Protein AF-0000000066298326 (afdb_homodimer)

pLDDT: mean 98.07, std 1.13, range [91.94, 98.94]

Solvent-accessible surface area (backbone atoms only — not comparable to full-atom values): 22008 Å² total; per-residue (Å²): 79,40,38,30,36,32,31,40,64,19,34,38,38,39,37,86,93,38,36,36,32,29,20,46,31,36,80,88,36,80,57,34,73,69,48,65,90,70,58,80,35,50,30,36,40,42,39,40,31,32,58,80,26,40,45,44,44,67,64,36,23,56,76,50,70,13,44,33,38,22,37,48,48,36,18,52,59,44,37,76,72,70,36,54,56,45,60,44,46,73,71,41,70,47,81,54,95,68,31,32,44,28,30,32,81,37,44,42,58,10,48,29,75,45,95,86,76,44,54,44,73,20,54,66,25,16,12,38,39,41,35,45,95,91,42,28,37,36,38,38,43,57,22,29,73,60,72,65,45,35,54,52,21,74,75,38,80,30,48,35,30,37,39,30,34,14,14,26,48,14,8,25,44,69,47,33,44,52,47,47,63,40,27,57,38,58,26,37,29,70,27,42,37,60,63,48,79,77,19,58,63,59,59,66,60,40,33,68,69,39,63,90,82,28,42,48,73,69,50,49,68,38,70,49,79,100,78,42,38,31,36,32,31,39,63,19,35,39,39,38,36,87,92,37,36,34,34,29,18,46,32,35,79,90,36,81,56,34,72,68,50,65,90,69,60,79,36,50,30,36,42,42,40,39,31,33,60,79,27,39,45,44,45,66,65,37,26,58,76,47,69,13,44,32,38,23,36,45,45,37,17,51,59,45,35,78,72,69,37,53,55,45,60,26,27,27,36,4,45,45,79,52,96,68,29,33,46,29,30,31,81,35,57,58,73,12,48,29,77,46,93,86,77,44,74,44,57,20,43,51,22,14,12,38,40,39,37,45,95,93,42,27,37,35,40,39,42,58,23,52,76,60,76,59,45,36,55,53,22,74,75,37,82,30,48,37,30,38,38,31,33,18,18,88,88,34,15,27,45,70,46,34,44,53,49,46,61,40,28,57,38,57,26,38,30,68,26,42,38,59,62,47,81,77,18,58,62,59,58,66,60,41,33,69,69,38,62,92,81,27,40,46,70,71,50,50,68,38,68,49,79,99

Nearest PDB structures (foldseek):
  7e3v-assembly1_A  TM=9.763E-01  e=8.395E-34  Staphylococcus aureus
  3x2z-assembly1_C  TM=9.598E-01  e=6.740E-29  Thermotoga maritima MSB8
  3x2y-assembly1_C  TM=9.427E-01  e=9.510E-28  Thermotoga maritima MSB8
  6hrg-assembly1_A  TM=8.791E-01  e=3.802E-24  Ignicoccus hospitalis
  1vjn-assembly1_A  TM=8.110E-01  e=8.864E-13  Thermotoga maritima

InterPro domains:
  IPR001279 Metallo-beta-lactamase [SM00849] (7-192)
  IPR022877 Protein of unknown funcion UPF0173 [MF_00457] (1-226)
  IPR022877 Protein of unknown funcion UPF0173 [NF001911] (1-225)
  IPR036866 Ribonuclease Z/Hydroxyacylglutathione hydrolase-like [G3DSA:3.60.15.10] (1-225)
  IPR036866 Ribonuclease Z/Hydroxyacylglutathione hydrolase-like [SSF56281] (1-209)
  IPR050114 UPF0173/UPF0282/UlaG metal-dependent hydrolases [PTHR43546] (1-212)

Secondary structure (DSSP, 8-state):
-EEEE-STT-EEEEETTEEEEES---TT-TT----TTT---SEEE-S-S-HHHHTTHHHHHHHHT-EEEEEHHHHHHHHTTT--EEEE-TT-EEEETTEEEEEEE--S--EEEPTTS-EEE----EEEEEEETTEEEEE--S----TTHHHHHHH---SEEEEE---TTS--HHHHHHHHHHHT-SEEEEES-SSSGGG---HHHHHHHSPTTTB--PPTT-EEE-/-EEEE-STT-EEEEETTEEEEES---TT-TT----TTT---SEEE-S-S-HHHHTTHHHHHHHHT-EEEEEHHHHHHHHTTT--EEEE-BT-EEEETTEEEEEEE--S--EEE-TTS-EEE----EEEEEEETTEEEEE--S----TTHHHHHHH---SEEEEE---TTS--HHHHHHHHHHHT-SEEEEES-SSSGGG---HHHHHHTSPTTTB--PPTT-EEE-

Radius of gyration: 22.35 Å; Cα contacts (8 Å, |Δi|>4): 1263; chains: 2; bounding box: 54×65×48 Å

Organism: Geobacillus thermodenitrificans (strain NG80-2) (NCBI:txid420246)

Structure (mmCIF, N/CA/C/O backbone):
data_AF-0000000066298326-model_v1
#
loop_
_entity.id
_entity.type
_entity.pdbx_description
1 polymer 'UPF0173 metal-dependent hydrolase GTNG_2675'
#
loop_
_atom_site.group_PDB
_atom_site.id
_atom_site.type_symbol
_atom_site.label_atom_id
_atom_site.label_alt_id
_atom_site.label_comp_id
_atom_site.label_asym_id
_atom_site.label_entity_id
_atom_site.label_seq_id
_atom_site.pdbx_PDB_ins_code
_atom_site.Cartn_x
_atom_site.Cartn_y
_atom_site.Cartn_z
_atom_site.occupancy
_atom_site.B_iso_or_equiv
_atom_site.auth_seq_id
_atom_site.auth_comp_id
_atom_site.auth_asym_id
_atom_site.auth_atom_id
_atom_site.pdb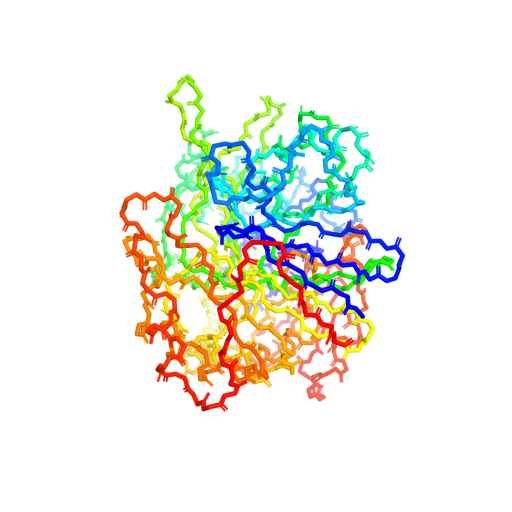x_PDB_model_num
ATOM 1 N N . MET A 1 1 ? -11.016 25.797 16.266 1 97.06 1 MET A N 1
ATOM 2 C CA . MET A 1 1 ? -10.047 25.219 15.328 1 97.06 1 MET A CA 1
ATOM 3 C C . MET A 1 1 ? -10.562 25.297 13.898 1 97.06 1 MET A C 1
ATOM 5 O O . MET A 1 1 ? -11.727 25 13.633 1 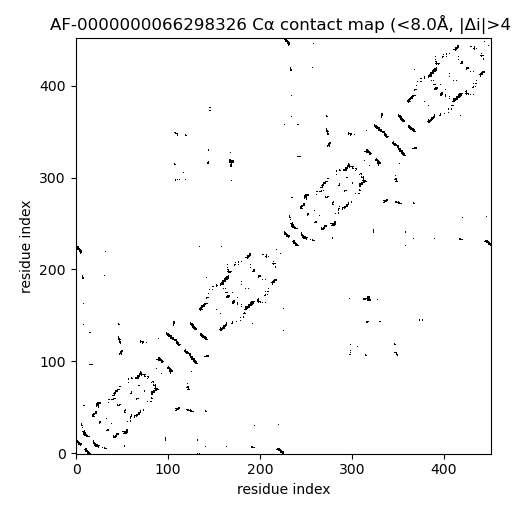97.06 1 MET A O 1
ATOM 9 N N . LYS A 1 2 ? -9.711 25.844 13 1 98.5 2 LYS A N 1
ATOM 10 C CA . LYS A 1 2 ? -10.062 25.906 11.586 1 98.5 2 LYS A CA 1
ATOM 11 C C . LYS A 1 2 ? -9.219 24.938 10.766 1 98.5 2 LYS A C 1
ATOM 13 O O . LYS A 1 2 ? -7.988 24.922 10.891 1 98.5 2 LYS A O 1
ATOM 18 N N . ILE A 1 3 ? -9.898 24.109 9.953 1 98.81 3 ILE A N 1
ATOM 19 C CA . ILE A 1 3 ? -9.227 23.125 9.117 1 98.81 3 ILE A CA 1
ATOM 20 C C . ILE A 1 3 ? -9.562 23.375 7.648 1 98.81 3 ILE A C 1
ATOM 22 O O . ILE A 1 3 ? -10.727 23.594 7.305 1 98.81 3 ILE A O 1
ATOM 26 N N . SER A 1 4 ? -8.562 23.359 6.797 1 98.81 4 SER A N 1
ATOM 27 C CA . SER A 1 4 ? -8.82 23.531 5.371 1 98.81 4 SER A CA 1
ATOM 28 C C . SER A 1 4 ? -8.086 22.484 4.547 1 98.81 4 SER A C 1
ATOM 30 O O . SER A 1 4 ? -7.047 21.969 4.965 1 98.81 4 SER A O 1
ATOM 32 N N . TYR A 1 5 ? -8.695 22.172 3.441 1 98.81 5 TYR A N 1
ATOM 33 C CA . TYR A 1 5 ? -8.141 21.234 2.469 1 98.81 5 TYR A CA 1
ATOM 34 C C . TYR A 1 5 ? -7.512 21.969 1.296 1 98.81 5 TYR A C 1
ATOM 36 O O . TYR A 1 5 ? -8.078 22.938 0.781 1 98.81 5 TYR A O 1
ATOM 44 N N . HIS A 1 6 ? -6.332 21.453 0.829 1 98.81 6 HIS A N 1
ATOM 45 C CA . HIS A 1 6 ? -5.625 22.219 -0.198 1 98.81 6 HIS A CA 1
ATOM 46 C C . HIS A 1 6 ? -5.117 21.297 -1.308 1 98.81 6 H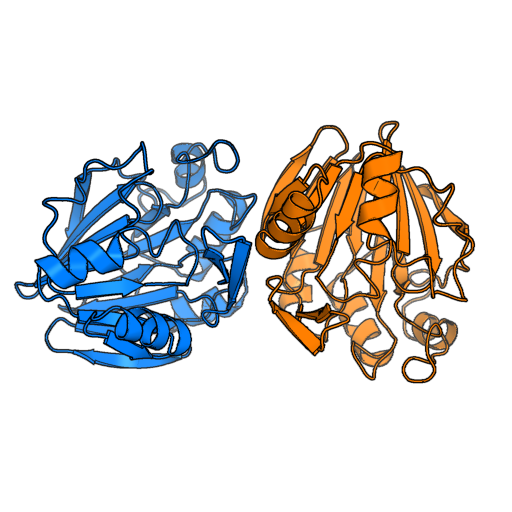IS A C 1
ATOM 48 O O . HIS A 1 6 ? -4.047 21.531 -1.869 1 98.81 6 HIS A O 1
ATOM 54 N N . GLY A 1 7 ? -5.824 20.25 -1.576 1 98.44 7 GLY A N 1
ATOM 55 C CA . GLY A 1 7 ? -5.52 19.375 -2.695 1 98.44 7 GLY A CA 1
ATOM 56 C C . GLY A 1 7 ? -4.594 18.234 -2.32 1 98.44 7 GLY A C 1
ATOM 57 O O . GLY A 1 7 ? -3.68 18.406 -1.51 1 98.44 7 GLY A O 1
ATOM 58 N N . HIS A 1 8 ? -4.863 17.078 -3.004 1 98.31 8 HIS A N 1
ATOM 59 C CA . HIS A 1 8 ? -4.105 15.852 -2.734 1 98.31 8 HIS A CA 1
ATOM 60 C C . HIS A 1 8 ? -4.223 15.445 -1.269 1 98.31 8 HIS A C 1
ATOM 62 O O . HIS A 1 8 ? -5.309 15.086 -0.805 1 98.31 8 HIS A O 1
ATOM 68 N N . SER A 1 9 ? -3.145 15.555 -0.446 1 98.88 9 SER A N 1
ATOM 69 C CA . SER A 1 9 ? -3.195 15.18 0.965 1 98.88 9 SER A CA 1
ATOM 70 C C . SER A 1 9 ? -2.855 16.375 1.858 1 98.88 9 SER A C 1
ATOM 72 O O . SER A 1 9 ? -2.6 16.203 3.053 1 98.88 9 SER A O 1
ATOM 74 N N . VAL A 1 10 ? -2.891 17.609 1.268 1 98.94 10 VAL A N 1
ATOM 75 C CA . VAL A 1 10 ? -2.469 18.812 1.99 1 98.94 10 VAL A CA 1
ATOM 76 C C . VAL A 1 10 ? -3.623 19.328 2.84 1 98.94 10 VAL A C 1
ATOM 78 O O . VAL A 1 10 ? -4.668 19.719 2.309 1 98.94 10 VAL A O 1
ATOM 81 N N . VAL A 1 11 ? -3.41 19.422 4.109 1 98.94 11 VAL A N 1
ATOM 82 C CA . VAL A 1 11 ? -4.387 19.969 5.055 1 98.94 11 VAL A CA 1
ATOM 83 C C . VAL A 1 11 ? -3.732 21.031 5.918 1 98.94 11 VAL A C 1
ATOM 85 O O . VAL A 1 11 ? -2.596 20.875 6.367 1 98.94 11 VAL A O 1
ATOM 88 N N . ARG A 1 12 ? -4.422 22.109 6.113 1 98.88 12 ARG A N 1
ATOM 89 C CA . ARG A 1 12 ? -3.992 23.172 7.008 1 98.88 12 ARG A CA 1
ATOM 90 C C . ARG A 1 12 ? -4.875 23.25 8.25 1 98.88 12 ARG A C 1
ATOM 92 O O . ARG A 1 12 ? -6.102 23.141 8.148 1 98.88 12 ARG A O 1
ATOM 99 N N . ILE A 1 13 ? -4.277 23.297 9.383 1 98.88 13 ILE A N 1
ATOM 100 C CA . ILE A 1 13 ? -4.98 23.438 10.656 1 98.88 13 ILE A CA 1
ATOM 101 C C . ILE A 1 13 ? -4.543 24.734 11.352 1 98.88 13 ILE A C 1
ATOM 103 O O . ILE A 1 13 ? -3.348 24.984 11.516 1 98.88 13 ILE A O 1
ATOM 107 N N . GLU A 1 14 ? -5.418 25.531 11.664 1 98.75 14 GLU A N 1
ATOM 108 C CA . GLU A 1 14 ? -5.18 26.703 12.5 1 98.75 14 GLU A CA 1
ATOM 109 C C . GLU A 1 14 ? -5.773 26.516 13.891 1 98.75 14 GLU A C 1
ATOM 111 O O . GLU A 1 14 ? -6.988 26.359 14.039 1 98.75 14 GLU A O 1
ATOM 116 N N . THR A 1 15 ? -4.93 26.5 14.82 1 98.19 15 THR A N 1
ATOM 117 C CA . THR A 1 15 ? -5.34 26.266 16.203 1 98.19 15 THR A CA 1
ATOM 118 C C . THR A 1 15 ? -4.328 26.859 17.172 1 98.19 15 THR A C 1
ATOM 120 O O . THR A 1 15 ? -3.137 26.953 16.875 1 98.19 15 THR A O 1
ATOM 123 N N . ASN A 1 16 ? -4.777 27.391 18.297 1 96.31 16 ASN A N 1
ATOM 124 C CA . ASN A 1 16 ? -3.924 27.906 19.375 1 96.31 16 ASN A CA 1
ATOM 125 C C . ASN A 1 16 ? -2.92 28.922 18.844 1 96.31 16 ASN A C 1
ATOM 127 O O . ASN A 1 16 ? -1.75 28.906 19.234 1 96.31 16 ASN A O 1
ATOM 131 N N . GLY A 1 17 ? -3.354 29.672 17.859 1 97 17 GLY A N 1
ATOM 132 C CA . GLY A 1 17 ? -2.529 30.734 17.312 1 97 17 GLY A CA 1
ATOM 133 C C . GLY A 1 17 ? -1.432 30.234 16.406 1 97 17 GLY A C 1
ATOM 134 O O . GLY A 1 17 ? -0.533 31 16.031 1 97 17 GLY A O 1
ATOM 135 N N . LYS A 1 18 ? -1.432 28.953 16.047 1 98.38 18 LYS A N 1
ATOM 136 C CA . LYS A 1 18 ? -0.425 28.359 15.18 1 98.38 18 LYS A CA 1
ATOM 137 C C . LYS A 1 18 ? -1.048 27.859 13.883 1 98.38 18 LYS A C 1
ATOM 139 O O . LYS A 1 18 ? -2.229 27.5 13.852 1 98.38 18 LYS A O 1
ATOM 144 N N . THR A 1 19 ? -0.246 27.844 12.875 1 98.75 19 THR A N 1
ATOM 145 C CA . THR A 1 19 ? -0.602 27.25 11.594 1 98.75 19 THR A CA 1
ATOM 146 C C . THR A 1 19 ? 0.167 25.953 11.359 1 98.75 19 THR A C 1
ATOM 148 O O . THR A 1 19 ? 1.399 25.953 11.367 1 98.75 19 THR A O 1
ATOM 151 N N . ILE A 1 20 ? -0.569 24.906 11.156 1 98.94 20 ILE A N 1
ATOM 152 C CA . ILE A 1 20 ? -0.005 23.578 10.938 1 98.94 20 ILE A CA 1
ATOM 153 C C . ILE A 1 20 ? -0.338 23.094 9.531 1 98.94 20 ILE A C 1
ATOM 155 O O . ILE A 1 20 ? -1.491 23.172 9.094 1 98.94 20 ILE A O 1
ATOM 159 N N . LEU A 1 21 ? 0.686 22.656 8.789 1 98.94 21 LEU A N 1
ATOM 160 C CA . LEU A 1 21 ? 0.466 21.984 7.52 1 98.94 21 LEU A CA 1
ATOM 161 C C . LEU A 1 21 ? 0.762 20.5 7.633 1 98.94 21 LEU A C 1
ATOM 163 O O . LEU A 1 21 ? 1.751 20.109 8.258 1 98.94 21 LEU A O 1
ATOM 167 N N . ILE A 1 22 ? -0.085 19.703 7.082 1 98.94 22 ILE A N 1
ATOM 168 C CA . ILE A 1 22 ? 0.176 18.266 6.938 1 98.94 22 ILE A CA 1
ATOM 169 C C . ILE A 1 22 ? 0.495 17.953 5.48 1 98.94 22 ILE A C 1
ATOM 171 O O . ILE A 1 22 ? -0.273 18.297 4.578 1 98.94 22 ILE A O 1
ATOM 175 N N . ASP A 1 23 ? 1.614 17.312 5.211 1 98.94 23 ASP A N 1
ATOM 176 C CA . ASP A 1 23 ? 2.023 16.797 3.908 1 98.94 23 ASP A CA 1
ATOM 177 C C . ASP A 1 23 ? 1.938 17.891 2.838 1 98.94 23 ASP A C 1
ATOM 179 O O . ASP A 1 23 ? 1.215 17.734 1.85 1 98.94 23 ASP A O 1
ATOM 183 N N . PRO A 1 24 ? 2.777 18.891 2.936 1 98.88 24 PRO A N 1
ATOM 184 C CA . PRO A 1 24 ? 2.637 20.062 2.07 1 98.88 24 PRO A CA 1
ATOM 185 C C . PRO A 1 24 ? 3.24 19.844 0.684 1 98.88 24 PRO A C 1
ATOM 187 O O . PRO A 1 24 ? 4.172 20.547 0.295 1 98.88 24 PRO A O 1
ATOM 190 N N . PHE A 1 25 ? 2.66 18.938 -0.087 1 98.88 25 PHE A N 1
ATOM 191 C CA . PHE A 1 25 ? 2.943 18.797 -1.511 1 98.88 25 PHE A CA 1
ATOM 192 C C . PHE A 1 25 ? 2.25 19.891 -2.311 1 98.88 25 PHE A C 1
ATOM 194 O O . PHE A 1 25 ? 1.068 19.781 -2.639 1 98.88 25 PHE A O 1
ATOM 201 N N . ILE A 1 26 ? 3.053 20.969 -2.684 1 98.75 26 ILE A N 1
ATOM 202 C CA . ILE A 1 26 ? 2.482 22.141 -3.33 1 98.75 26 ILE A CA 1
ATOM 203 C C . ILE A 1 26 ? 3.021 22.266 -4.754 1 98.75 26 ILE A C 1
ATOM 205 O O . ILE A 1 26 ? 2.25 22.281 -5.715 1 98.75 26 ILE A O 1
ATOM 209 N N . THR A 1 27 ? 4.316 22.328 -4.895 1 98 27 THR A N 1
ATOM 210 C CA . THR A 1 27 ? 4.906 22.344 -6.227 1 98 27 THR A CA 1
ATOM 211 C C . THR A 1 27 ? 4.637 21.031 -6.949 1 98 27 THR A C 1
ATOM 213 O O . THR A 1 27 ? 4.949 19.953 -6.438 1 98 27 THR A O 1
ATOM 216 N N . GLY A 1 28 ? 4.066 21.047 -8.133 1 96.25 28 GLY A N 1
ATOM 217 C CA . GLY A 1 28 ? 3.713 19.859 -8.891 1 96.25 28 GLY A CA 1
ATOM 218 C C . GLY A 1 28 ? 2.287 19.406 -8.656 1 96.25 28 GLY A C 1
ATOM 219 O O . GLY A 1 28 ? 1.801 18.5 -9.328 1 96.25 28 GLY A O 1
ATOM 220 N N . ASN A 1 29 ? 1.662 19.969 -7.633 1 98 29 ASN A N 1
ATOM 221 C CA . ASN A 1 29 ? 0.253 19.719 -7.348 1 98 29 ASN A CA 1
ATOM 222 C C . ASN A 1 29 ? -0.652 20.688 -8.086 1 98 29 ASN A C 1
ATOM 224 O O . ASN A 1 29 ? -0.848 21.828 -7.629 1 98 29 ASN A O 1
ATOM 228 N N . THR A 1 30 ? -1.257 20.281 -9.117 1 95.5 30 THR A N 1
ATOM 229 C CA . THR A 1 30 ? -2.02 21.172 -9.984 1 95.5 30 THR A CA 1
ATOM 230 C C . THR A 1 30 ? -3.371 21.516 -9.367 1 95.5 30 THR A C 1
ATOM 232 O O . THR A 1 30 ? -4.074 22.406 -9.844 1 95.5 30 THR A O 1
ATOM 235 N N . THR A 1 31 ? -3.701 20.844 -8.297 1 97.31 31 THR A N 1
ATOM 236 C CA . THR A 1 31 ? -5.031 21.031 -7.73 1 97.31 31 THR A CA 1
ATOM 237 C C . THR A 1 31 ? -4.98 22.016 -6.555 1 97.31 31 THR A C 1
ATOM 239 O O . THR A 1 31 ? -6.02 22.5 -6.098 1 97.31 31 THR A O 1
ATOM 242 N N . THR A 1 32 ? -3.834 22.344 -6.047 1 98.38 32 THR A N 1
ATOM 243 C CA . THR A 1 32 ? -3.723 23.125 -4.816 1 98.38 32 THR A CA 1
ATOM 244 C C . THR A 1 32 ? -3.939 24.609 -5.094 1 98.38 32 THR A C 1
ATOM 246 O O . THR A 1 32 ? -3.66 25.078 -6.191 1 98.38 32 THR A O 1
ATOM 249 N N . ASP A 1 33 ? -4.445 25.312 -4.121 1 98.44 33 ASP A N 1
ATOM 250 C CA . ASP A 1 33 ? -4.594 26.766 -4.195 1 98.44 33 ASP A CA 1
ATOM 251 C C . ASP A 1 33 ? -3.451 27.484 -3.477 1 98.44 33 ASP A C 1
ATOM 253 O O . ASP A 1 33 ? -3.426 28.703 -3.396 1 98.44 33 ASP A O 1
ATOM 257 N N . LEU A 1 34 ? -2.514 26.734 -2.973 1 98.5 34 LEU A N 1
ATOM 258 C CA . LEU A 1 34 ? -1.401 27.297 -2.221 1 98.5 34 LEU A CA 1
ATOM 259 C C . LEU A 1 34 ? -0.211 27.578 -3.135 1 98.5 34 LEU A C 1
ATOM 261 O O . LEU A 1 34 ? -0.095 26.984 -4.207 1 98.5 34 LEU A O 1
ATOM 265 N N . ASN A 1 35 ? 0.594 28.469 -2.66 1 98.12 35 ASN A N 1
ATOM 266 C CA . ASN A 1 35 ? 1.89 28.766 -3.262 1 98.12 35 ASN A CA 1
ATOM 267 C C . ASN A 1 35 ? 3.037 28.453 -2.303 1 98.12 35 ASN A C 1
ATOM 269 O O . ASN A 1 35 ? 3.131 29.062 -1.229 1 98.12 35 ASN A O 1
ATOM 273 N N . ALA A 1 36 ? 3.838 27.609 -2.74 1 97.69 36 ALA A N 1
ATOM 274 C CA . ALA A 1 36 ? 4.918 27.125 -1.881 1 97.69 36 ALA A CA 1
ATOM 275 C C . ALA A 1 36 ? 5.816 28.281 -1.438 1 97.69 36 ALA A C 1
ATOM 277 O O . ALA A 1 36 ? 6.375 28.25 -0.338 1 97.69 36 ALA A O 1
ATOM 278 N N . ALA A 1 37 ? 5.957 29.281 -2.188 1 96.94 37 ALA A N 1
ATOM 279 C CA . ALA A 1 37 ? 6.883 30.391 -1.934 1 96.94 37 ALA A CA 1
ATOM 280 C C . ALA A 1 37 ? 6.355 31.312 -0.839 1 96.94 37 ALA A C 1
ATOM 282 O O . ALA A 1 37 ? 7.117 32.062 -0.228 1 96.94 37 ALA A O 1
ATOM 283 N N . ASP A 1 38 ? 5.059 31.234 -0.566 1 97.06 38 ASP A N 1
ATOM 284 C CA . ASP A 1 38 ? 4.551 32.25 0.344 1 97.06 38 ASP A CA 1
ATOM 285 C C . ASP A 1 38 ? 3.748 31.625 1.481 1 97.06 38 ASP A C 1
ATOM 287 O O . ASP A 1 38 ? 3.393 32.312 2.445 1 97.06 38 ASP A O 1
ATOM 291 N N . VAL A 1 39 ? 3.434 30.344 1.361 1 98.38 39 VAL A N 1
ATOM 292 C CA . VAL A 1 39 ? 2.629 29.719 2.402 1 98.38 39 VAL A CA 1
ATOM 293 C C . VAL A 1 39 ? 3.365 29.781 3.738 1 98.38 39 VAL A C 1
ATOM 295 O O . VAL A 1 39 ? 4.586 29.609 3.793 1 98.38 39 VAL A O 1
ATOM 298 N N . LYS A 1 40 ? 2.646 30.094 4.777 1 98.19 40 LYS A N 1
ATOM 299 C CA . LYS A 1 40 ? 3.209 30.188 6.121 1 98.19 40 LYS A CA 1
ATOM 300 C C . LYS A 1 40 ? 2.848 28.969 6.953 1 98.19 40 LYS A C 1
ATOM 302 O O . LYS A 1 40 ? 1.734 28.453 6.855 1 98.19 40 LYS A O 1
ATOM 307 N N . ALA A 1 41 ? 3.762 28.547 7.777 1 98.69 41 ALA A N 1
ATOM 308 C CA . ALA A 1 41 ? 3.537 27.422 8.695 1 98.69 41 ALA A CA 1
ATOM 309 C C . ALA A 1 41 ? 4.43 27.547 9.93 1 98.69 41 ALA A C 1
ATOM 311 O O . ALA A 1 41 ? 5.602 27.922 9.82 1 98.69 41 ALA A O 1
ATOM 312 N N . ASP A 1 42 ? 3.869 27.312 11.062 1 98.88 42 ASP A N 1
ATOM 313 C CA . ASP A 1 42 ? 4.648 27.188 12.289 1 98.88 42 ASP A CA 1
ATOM 314 C C . ASP A 1 42 ? 5.137 25.75 12.484 1 98.88 42 ASP A C 1
ATOM 316 O O . ASP A 1 42 ? 6.191 25.531 13.078 1 98.88 42 ASP A O 1
ATOM 320 N N . VAL A 1 43 ? 4.336 24.781 12.016 1 98.94 43 VAL A N 1
ATOM 321 C CA . VAL A 1 43 ? 4.594 23.359 12.172 1 98.94 43 VAL A CA 1
ATOM 322 C C . VAL A 1 43 ? 4.215 22.625 10.883 1 98.94 43 VAL A C 1
ATOM 324 O O . VAL A 1 43 ? 3.238 22.969 10.227 1 98.94 43 VAL A O 1
ATOM 327 N N . ILE A 1 44 ? 4.988 21.625 10.555 1 98.94 44 ILE A N 1
ATOM 328 C CA . ILE A 1 44 ? 4.66 20.703 9.477 1 98.94 44 ILE A CA 1
ATOM 329 C C . ILE A 1 44 ? 4.641 19.266 10.016 1 98.94 44 ILE A C 1
ATOM 331 O O . ILE A 1 44 ? 5.574 18.844 10.703 1 98.94 44 ILE A O 1
ATOM 335 N N . LEU A 1 45 ? 3.58 18.547 9.812 1 98.94 45 LEU A N 1
ATOM 336 C CA . LEU A 1 45 ? 3.465 17.141 10.133 1 98.94 45 LEU A CA 1
ATOM 337 C C . LEU A 1 45 ? 3.535 16.281 8.867 1 98.94 45 LEU A C 1
ATOM 339 O O . LEU A 1 45 ? 2.818 16.547 7.898 1 98.94 45 LEU A O 1
ATOM 343 N N . LEU A 1 46 ? 4.406 15.312 8.875 1 98.94 46 LEU A N 1
ATOM 344 C CA . LEU A 1 46 ? 4.559 14.453 7.707 1 98.94 46 LEU A CA 1
ATOM 345 C C . LEU A 1 46 ? 4.152 13.016 8.031 1 98.94 46 LEU A C 1
ATOM 347 O O . LEU A 1 46 ? 4.602 12.445 9.023 1 98.94 46 LEU A O 1
ATOM 351 N N . THR A 1 47 ? 3.369 12.453 7.125 1 98.88 47 THR A N 1
ATOM 352 C CA . THR A 1 47 ? 2.883 11.094 7.309 1 98.88 47 THR A CA 1
ATOM 353 C C . THR A 1 47 ? 3.945 10.078 6.891 1 98.88 47 THR A C 1
ATOM 355 O O . THR A 1 47 ? 4.105 9.039 7.535 1 98.88 47 THR A O 1
ATOM 358 N N . HIS A 1 48 ? 4.613 10.328 5.742 1 98.81 48 HIS A N 1
ATOM 359 C CA . HIS A 1 48 ? 5.633 9.406 5.254 1 98.81 48 HIS A CA 1
ATOM 360 C C . HIS A 1 48 ? 6.535 10.078 4.223 1 98.81 48 HIS A C 1
ATOM 362 O O . HIS A 1 48 ? 6.398 11.273 3.957 1 98.81 48 HIS A O 1
ATOM 368 N N . GLY A 1 49 ? 7.422 9.328 3.666 1 98.69 49 GLY A N 1
ATOM 369 C CA . GLY A 1 49 ? 8.586 9.906 3.006 1 98.69 49 GLY A CA 1
ATOM 370 C C . GLY A 1 49 ? 8.383 10.109 1.518 1 98.69 49 GLY A C 1
ATOM 371 O O . GLY A 1 49 ? 9.258 10.648 0.836 1 98.69 49 GLY A O 1
ATOM 372 N N . HIS A 1 50 ? 7.246 9.695 0.893 1 98.69 50 HIS A N 1
ATOM 373 C CA . HIS A 1 50 ? 7.059 9.875 -0.542 1 98.69 50 HIS A CA 1
ATOM 374 C C . HIS A 1 50 ? 7.094 11.352 -0.92 1 98.69 50 HIS A C 1
ATOM 376 O O . HIS A 1 50 ? 6.621 12.203 -0.162 1 98.69 50 HIS A O 1
ATOM 382 N N . GLY A 1 51 ? 7.512 11.641 -2.102 1 98.38 51 GLY A N 1
ATOM 383 C CA . GLY A 1 51 ? 7.703 13.008 -2.568 1 98.38 51 GLY A CA 1
ATOM 384 C C . GLY A 1 51 ? 6.414 13.805 -2.621 1 98.38 51 GLY A C 1
ATOM 385 O O . GLY A 1 51 ? 6.422 15.023 -2.41 1 98.38 51 GLY A O 1
ATOM 386 N N . ASP A 1 52 ? 5.348 13.117 -2.959 1 98.25 52 ASP A N 1
ATOM 387 C CA . ASP A 1 52 ? 4.062 13.805 -3.064 1 98.25 52 ASP A CA 1
ATOM 388 C C . ASP A 1 52 ? 3.424 13.984 -1.69 1 98.25 52 ASP A C 1
ATOM 390 O O . ASP A 1 52 ? 2.232 14.281 -1.589 1 98.25 52 ASP A O 1
ATOM 394 N N . HIS A 1 53 ? 4.137 13.836 -0.6 1 98.81 53 HIS A N 1
ATOM 395 C CA . HIS A 1 53 ? 3.77 14.18 0.769 1 98.81 53 HIS A CA 1
ATOM 396 C C . HIS A 1 53 ? 4.809 15.094 1.406 1 98.81 53 HIS A C 1
ATOM 398 O O . HIS A 1 53 ? 4.465 16.156 1.934 1 98.81 53 HIS A O 1
ATOM 404 N N . VAL A 1 54 ? 6.07 14.75 1.246 1 98.75 54 VAL A N 1
ATOM 405 C CA . VAL A 1 54 ? 7.125 15.625 1.744 1 98.75 54 VAL A CA 1
ATOM 406 C C . VAL A 1 54 ? 7.016 17 1.074 1 98.75 54 VAL A C 1
ATOM 408 O O . VAL A 1 54 ? 7.051 18.031 1.747 1 98.75 54 VAL A O 1
ATOM 411 N N . GLY A 1 55 ? 6.973 16.891 -0.266 1 98.44 55 GLY A N 1
ATOM 412 C CA . GLY A 1 55 ? 6.746 18.094 -1.051 1 98.44 55 GLY A CA 1
ATOM 413 C C . GLY A 1 55 ? 7.746 19.188 -0.758 1 98.44 55 GLY A C 1
ATOM 414 O O . GLY A 1 55 ? 8.953 18.953 -0.777 1 98.44 55 GLY A O 1
ATOM 415 N N . ASP A 1 56 ? 7.188 20.344 -0.415 1 98.81 56 ASP A N 1
ATOM 416 C CA . ASP A 1 56 ? 7.977 21.562 -0.269 1 98.81 56 ASP A CA 1
ATOM 417 C C . ASP A 1 56 ? 8.383 21.781 1.187 1 98.81 56 ASP A C 1
ATOM 419 O O . ASP A 1 56 ? 8.602 22.922 1.607 1 98.81 56 ASP A O 1
ATOM 423 N N . THR A 1 57 ? 8.438 20.781 1.971 1 98.88 57 THR A N 1
ATOM 424 C CA . THR A 1 57 ? 8.641 20.844 3.412 1 98.88 57 THR A CA 1
ATOM 425 C C . THR A 1 57 ? 9.93 21.594 3.742 1 98.88 57 THR A C 1
ATOM 427 O O . THR A 1 57 ? 9.945 22.484 4.594 1 98.88 57 THR A O 1
ATOM 430 N N . VAL A 1 58 ? 11.016 21.281 3.055 1 98.75 58 VAL A N 1
ATOM 431 C CA . VAL A 1 58 ? 12.32 21.844 3.393 1 98.75 58 VAL A CA 1
ATOM 432 C C . VAL A 1 58 ? 12.297 23.359 3.189 1 98.75 58 VAL A C 1
ATOM 434 O O . VAL A 1 58 ? 12.641 24.109 4.098 1 98.75 58 VAL A O 1
ATOM 437 N N . GLU A 1 59 ? 11.844 23.781 2.041 1 98.5 59 GLU A N 1
ATOM 438 C CA . GLU A 1 59 ? 11.812 25.203 1.718 1 98.5 59 GLU A CA 1
ATOM 439 C C . GLU A 1 59 ? 10.875 25.953 2.646 1 98.5 59 GLU A C 1
ATOM 441 O O . GLU A 1 59 ? 11.219 27.031 3.141 1 98.5 59 GLU A O 1
ATOM 446 N N . ILE A 1 60 ? 9.703 25.406 2.889 1 98.81 60 ILE A N 1
ATOM 447 C CA . ILE A 1 60 ? 8.711 26.047 3.736 1 98.81 60 ILE A CA 1
ATOM 448 C C . ILE A 1 60 ? 9.234 26.156 5.168 1 98.81 60 ILE A C 1
ATOM 450 O O . ILE A 1 60 ? 9.133 27.203 5.801 1 98.81 60 ILE A O 1
ATOM 454 N N . ALA A 1 61 ? 9.797 25.031 5.656 1 98.88 61 ALA A N 1
ATOM 455 C CA . ALA A 1 61 ? 10.266 24.984 7.039 1 98.88 61 ALA A CA 1
ATOM 456 C C . ALA A 1 61 ? 11.406 25.984 7.262 1 98.88 61 ALA A C 1
ATOM 458 O O . ALA A 1 61 ? 11.43 26.688 8.273 1 98.88 61 ALA A O 1
ATOM 459 N N . LYS A 1 62 ? 12.32 26.094 6.359 1 98.5 62 LYS A N 1
ATOM 460 C CA . LYS A 1 62 ? 13.453 27 6.5 1 98.5 62 LYS A CA 1
ATOM 461 C C . LYS A 1 62 ? 12.992 28.453 6.457 1 98.5 62 LYS A C 1
ATOM 463 O O . LYS A 1 62 ? 13.445 29.281 7.262 1 98.5 62 LYS A O 1
ATOM 468 N N . ARG A 1 63 ? 12.133 28.766 5.551 1 98.38 63 ARG A N 1
ATOM 469 C CA . ARG A 1 63 ? 11.664 30.141 5.387 1 98.38 63 ARG A CA 1
ATOM 470 C C . ARG A 1 63 ? 10.883 30.609 6.613 1 98.38 63 ARG A C 1
ATOM 472 O O . ARG A 1 63 ? 10.969 31.766 7.008 1 98.38 63 ARG A O 1
ATOM 479 N N . ASN A 1 64 ? 10.195 29.672 7.254 1 98.62 64 ASN A N 1
ATOM 480 C CA . ASN A 1 64 ? 9.281 30.047 8.328 1 98.62 64 ASN A CA 1
ATOM 481 C C . ASN A 1 64 ? 9.836 29.672 9.695 1 98.62 64 ASN A C 1
ATOM 483 O O . ASN A 1 64 ? 9.188 29.906 10.719 1 98.62 64 ASN A O 1
ATOM 487 N N . ASN A 1 65 ? 11.031 29.031 9.711 1 98.44 65 ASN A N 1
ATOM 488 C CA . ASN A 1 65 ? 11.562 28.453 10.945 1 98.44 65 ASN A CA 1
ATOM 489 C C . ASN A 1 65 ? 10.562 27.516 11.602 1 98.44 65 ASN A C 1
ATOM 491 O O . ASN A 1 65 ? 10.297 27.609 12.797 1 98.44 65 ASN A O 1
ATOM 495 N N . ALA A 1 66 ? 9.93 26.672 10.805 1 98.81 66 ALA A N 1
ATOM 496 C CA . ALA A 1 66 ? 8.883 25.766 11.266 1 98.81 66 ALA A CA 1
ATOM 497 C C . ALA A 1 66 ? 9.484 24.5 11.867 1 98.81 66 ALA A C 1
ATOM 499 O O . ALA A 1 66 ? 10.5 24 11.391 1 98.81 66 ALA A O 1
ATOM 500 N N . LEU A 1 67 ? 8.836 23.953 12.883 1 98.88 67 LEU A N 1
ATOM 501 C CA . LEU A 1 67 ? 9.133 22.609 13.383 1 98.88 67 LEU A CA 1
ATOM 502 C C . LEU A 1 67 ? 8.508 21.547 12.477 1 98.88 67 LEU A C 1
ATOM 504 O O . LEU A 1 67 ? 7.332 21.641 12.117 1 98.88 67 LEU A O 1
ATOM 508 N N . VAL A 1 68 ? 9.328 20.578 12.086 1 98.94 68 VAL A N 1
ATOM 509 C CA . VAL A 1 68 ? 8.797 19.453 11.312 1 98.94 68 VAL A CA 1
ATOM 510 C C . VAL A 1 68 ? 8.734 18.203 12.188 1 98.94 68 VAL A C 1
ATOM 512 O O . VAL A 1 68 ? 9.75 17.797 12.766 1 98.94 68 VAL A O 1
ATOM 515 N N . VAL A 1 69 ? 7.566 17.625 12.359 1 98.94 69 VAL A N 1
ATOM 516 C CA . VAL A 1 69 ? 7.355 16.391 13.094 1 98.94 69 VAL A CA 1
ATOM 517 C C . VAL A 1 69 ? 7.121 15.242 12.117 1 98.94 69 VAL A C 1
ATOM 519 O O . VAL A 1 69 ? 6.242 15.32 11.258 1 98.94 69 VAL A O 1
ATOM 522 N N . ALA A 1 70 ? 7.879 14.242 12.18 1 98.81 70 ALA A N 1
ATOM 523 C CA . ALA A 1 70 ? 7.844 13.102 11.266 1 98.81 70 ALA A CA 1
ATOM 524 C C . ALA A 1 70 ? 8.406 11.852 11.922 1 98.81 70 ALA A C 1
ATOM 526 O O . ALA A 1 70 ? 8.766 11.867 13.102 1 98.81 70 ALA A O 1
ATOM 527 N N . THR A 1 71 ? 8.383 10.727 11.25 1 98.06 71 THR A N 1
ATOM 528 C CA . THR A 1 71 ? 9 9.516 11.766 1 98.06 71 THR A CA 1
ATOM 529 C C . THR A 1 71 ? 10.508 9.688 11.906 1 98.06 71 THR A C 1
ATOM 531 O O . THR A 1 71 ? 11.102 10.555 11.258 1 98.06 71 THR A O 1
ATOM 534 N N . PHE A 1 72 ? 11.133 8.867 12.688 1 98.12 72 PHE A N 1
ATOM 535 C CA . PHE A 1 72 ? 12.531 9.016 13.078 1 98.12 72 PHE A CA 1
ATOM 536 C C . PHE A 1 72 ? 13.43 9.172 11.859 1 98.12 72 PHE A C 1
ATOM 538 O O . PHE A 1 72 ? 14.211 10.117 11.773 1 98.12 72 PHE A O 1
ATOM 545 N N . GLU A 1 73 ? 13.32 8.242 10.828 1 98.12 73 GLU A N 1
ATOM 546 C CA . GLU A 1 73 ? 14.164 8.266 9.641 1 98.12 73 GLU A CA 1
ATOM 547 C C . GLU A 1 73 ? 13.945 9.539 8.828 1 98.12 73 GLU A C 1
ATOM 549 O O . GLU A 1 73 ? 14.906 10.188 8.414 1 98.12 73 GLU A O 1
ATOM 554 N N . LEU A 1 74 ? 12.688 9.875 8.633 1 98.56 74 LEU A N 1
ATOM 555 C CA . LEU A 1 74 ? 12.328 11.039 7.836 1 98.56 74 LEU A CA 1
ATOM 556 C C . LEU A 1 74 ? 12.781 12.328 8.523 1 98.56 74 LEU A C 1
ATOM 558 O O . LEU A 1 74 ? 13.344 13.211 7.875 1 98.56 74 LEU A O 1
ATOM 562 N N . ALA A 1 75 ? 12.57 12.453 9.82 1 98.56 75 ALA A N 1
ATOM 563 C CA . ALA A 1 75 ? 13.023 13.609 10.586 1 98.56 75 ALA A CA 1
ATOM 564 C C . ALA A 1 75 ? 14.547 13.758 10.508 1 98.56 75 ALA A C 1
ATOM 566 O O . ALA A 1 75 ? 15.055 14.859 10.336 1 98.56 75 ALA A O 1
ATOM 567 N N . THR A 1 76 ? 15.234 12.633 10.672 1 98.56 76 THR A N 1
ATOM 568 C CA . THR A 1 76 ? 16.688 12.648 10.602 1 98.56 76 THR A CA 1
ATOM 569 C C . THR A 1 76 ? 17.172 13.133 9.234 1 98.56 76 THR A C 1
ATOM 571 O O . THR A 1 76 ? 18 14.039 9.148 1 98.56 76 THR A O 1
ATOM 574 N N . TYR A 1 77 ? 16.609 12.609 8.172 1 98.56 77 TYR A N 1
ATOM 575 C CA . TYR A 1 77 ? 16.969 12.992 6.809 1 98.56 77 TYR A CA 1
ATOM 576 C C . TYR A 1 77 ? 16.766 14.484 6.586 1 98.56 77 TYR A C 1
ATOM 578 O O . TYR A 1 77 ? 17.609 15.156 6 1 98.56 77 TYR A O 1
ATOM 586 N N . LEU A 1 78 ? 15.625 15.023 7.027 1 98.69 78 LEU A N 1
ATOM 587 C CA . LEU A 1 78 ? 15.312 16.438 6.863 1 98.69 78 LEU A CA 1
ATOM 588 C C . LEU A 1 78 ? 16.234 17.312 7.715 1 98.69 78 LEU A C 1
ATOM 590 O O . LEU A 1 78 ? 16.594 18.422 7.32 1 98.69 78 LEU A O 1
ATOM 594 N N . SER A 1 79 ? 16.641 16.828 8.875 1 98.62 79 SER A N 1
ATOM 595 C CA . SER A 1 79 ? 17.547 17.594 9.727 1 98.62 79 SER A CA 1
ATOM 596 C C . SER A 1 79 ? 18.906 17.797 9.039 1 98.62 79 SER A C 1
ATOM 598 O O . SER A 1 79 ? 19.547 18.812 9.227 1 98.62 79 SER A O 1
ATOM 600 N N . TRP A 1 80 ? 19.328 16.812 8.25 1 98.5 80 TRP A N 1
ATOM 601 C CA . TRP A 1 80 ? 20.578 16.938 7.5 1 98.5 80 TRP A CA 1
ATOM 602 C C . TRP A 1 80 ? 20.5 18.094 6.512 1 98.5 80 TRP A C 1
ATOM 604 O O . TRP A 1 80 ? 21.531 18.562 6.023 1 98.5 80 TRP A O 1
ATOM 614 N N . GLN A 1 81 ? 19.328 18.531 6.242 1 98.12 81 GLN A N 1
ATOM 615 C CA . GLN A 1 81 ? 19.125 19.609 5.281 1 98.12 81 GLN A CA 1
ATOM 616 C C . GLN A 1 81 ? 18.922 20.953 5.992 1 98.12 81 GLN A C 1
ATOM 618 O O . GLN A 1 81 ? 18.531 21.938 5.367 1 98.12 81 GLN A O 1
ATOM 623 N N . GLY A 1 82 ? 18.969 21 7.305 1 98.25 82 GLY A N 1
ATOM 624 C CA . GLY A 1 82 ? 18.953 22.234 8.07 1 98.25 82 GLY A CA 1
ATOM 625 C C . GLY A 1 82 ? 17.578 22.547 8.648 1 98.25 82 GLY A C 1
ATOM 626 O O . GLY A 1 82 ? 17.328 23.656 9.102 1 98.25 82 GLY A O 1
ATOM 627 N N . VAL A 1 83 ? 16.688 21.594 8.594 1 98.69 83 VAL A N 1
ATOM 628 C CA . VAL A 1 83 ? 15.328 21.766 9.102 1 98.69 83 VAL A CA 1
ATOM 629 C C . VAL A 1 83 ? 15.281 21.391 10.586 1 98.69 83 VAL A C 1
ATOM 631 O O . VAL A 1 83 ? 15.883 20.406 11 1 98.69 83 VAL A O 1
ATOM 634 N N . GLU A 1 84 ? 14.648 22.219 11.422 1 98.69 84 GLU A N 1
ATOM 635 C CA . GLU A 1 84 ? 14.344 21.812 12.789 1 98.69 84 GLU A CA 1
ATOM 636 C C . GLU A 1 84 ? 13.305 20.688 12.805 1 98.69 84 GLU A C 1
ATOM 638 O O . GLU A 1 84 ? 12.188 20.859 12.32 1 98.69 84 GLU A O 1
ATOM 643 N N . THR A 1 85 ? 13.625 19.547 13.383 1 98.88 85 THR A N 1
ATOM 644 C CA . THR A 1 85 ? 12.734 18.391 13.32 1 98.88 85 THR A CA 1
ATOM 645 C C . THR A 1 85 ? 12.523 17.797 14.711 1 98.88 85 THR A C 1
ATOM 647 O O . THR A 1 85 ? 13.32 18.031 15.617 1 98.88 85 THR A O 1
ATOM 650 N N . PHE A 1 86 ? 11.539 17.094 14.945 1 98.56 86 PHE A N 1
ATOM 651 C CA . PHE A 1 86 ? 11.266 16.188 16.062 1 98.56 86 PHE A CA 1
ATOM 652 C C . PHE A 1 86 ? 10.828 14.82 15.547 1 98.56 86 PHE A C 1
ATOM 654 O O . PHE A 1 86 ? 9.797 14.695 14.891 1 98.56 86 PHE A O 1
ATOM 661 N N . GLY A 1 87 ? 11.602 13.789 15.859 1 98.31 87 GLY A N 1
ATOM 662 C CA . GLY A 1 87 ? 11.312 12.438 15.414 1 98.31 87 GLY A CA 1
ATOM 663 C C . GLY A 1 87 ? 10.375 11.688 16.344 1 98.31 87 GLY A C 1
ATOM 664 O O . GLY A 1 87 ? 10.508 11.781 17.562 1 98.31 87 GLY A O 1
ATOM 665 N N . MET A 1 88 ? 9.422 11.055 15.797 1 97.75 88 MET A N 1
ATOM 666 C CA . MET A 1 88 ? 8.492 10.156 16.469 1 97.75 88 MET A CA 1
ATOM 667 C C . MET A 1 88 ? 8.367 8.836 15.711 1 97.75 88 MET A C 1
ATOM 669 O O . MET A 1 88 ? 9.148 8.57 14.797 1 97.75 88 MET A O 1
ATOM 673 N N . ASN A 1 89 ? 7.457 7.996 16.188 1 97.31 89 ASN A N 1
ATOM 674 C CA . ASN A 1 89 ? 7.184 6.766 15.461 1 97.31 89 ASN A CA 1
ATOM 675 C C . ASN A 1 89 ? 5.812 6.195 15.812 1 97.31 89 ASN A C 1
ATOM 677 O O . ASN A 1 89 ? 5.105 6.75 16.656 1 97.31 89 ASN A O 1
ATOM 681 N N . ILE A 1 90 ? 5.438 5.16 15.102 1 97.5 90 ILE A N 1
ATOM 682 C CA . ILE A 1 90 ? 4.109 4.566 15.188 1 97.5 90 ILE A CA 1
ATOM 683 C C . ILE A 1 90 ? 3.783 4.238 16.641 1 97.5 90 ILE A C 1
ATOM 685 O O . ILE A 1 90 ? 4.586 3.611 17.344 1 97.5 90 ILE A O 1
ATOM 689 N N . GLY A 1 91 ? 2.717 4.711 17.047 1 95.62 91 GLY A N 1
ATOM 690 C CA . GLY A 1 91 ? 2.219 4.43 18.391 1 95.62 91 GLY A CA 1
ATOM 691 C C . GLY A 1 91 ? 2.584 5.5 19.406 1 95.62 91 GLY A C 1
ATOM 692 O O . GLY A 1 91 ? 1.958 5.605 20.453 1 95.62 91 GLY A O 1
ATOM 693 N N . GLY A 1 92 ? 3.529 6.293 19.125 1 95.31 92 GLY A N 1
ATOM 694 C CA . GLY A 1 92 ? 3.967 7.348 20.016 1 95.31 92 GLY A CA 1
ATOM 695 C C . GLY A 1 92 ? 3.066 8.57 20 1 95.31 92 GLY A C 1
ATOM 696 O O . GLY A 1 92 ? 2.559 8.945 18.938 1 95.31 92 GLY A O 1
ATOM 697 N N . ALA A 1 93 ? 2.891 9.164 21.203 1 97.38 93 ALA A N 1
ATOM 698 C CA . ALA A 1 93 ? 2.205 10.445 21.328 1 97.38 93 ALA A CA 1
ATOM 699 C C . ALA A 1 93 ? 3.09 11.469 22.031 1 97.38 93 ALA A C 1
ATOM 701 O O . ALA A 1 93 ? 3.881 11.125 22.906 1 97.38 93 ALA A O 1
ATOM 702 N N . ARG A 1 94 ? 2.938 12.672 21.578 1 97.69 94 ARG A N 1
ATOM 703 C CA . ARG A 1 94 ? 3.668 13.758 22.234 1 97.69 94 ARG A CA 1
ATOM 704 C C . ARG A 1 94 ? 2.812 15.016 22.312 1 97.69 94 ARG A C 1
ATOM 706 O O . ARG A 1 94 ? 2.146 15.391 21.344 1 97.69 94 ARG A O 1
ATOM 713 N N . GLU A 1 95 ? 2.842 15.664 23.453 1 97.62 95 GLU A N 1
ATOM 714 C CA . GLU A 1 95 ? 2.186 16.953 23.641 1 97.62 95 GLU A CA 1
ATOM 715 C C . GLU A 1 95 ? 3.137 18.109 23.328 1 97.62 95 GLU A C 1
ATOM 717 O O . GLU A 1 95 ? 4.234 18.188 23.875 1 97.62 95 GLU A O 1
ATOM 722 N N . PHE A 1 96 ? 2.744 18.906 22.422 1 98 96 PHE A N 1
ATOM 723 C CA . PHE A 1 96 ? 3.432 20.156 22.109 1 98 96 PHE A CA 1
ATOM 724 C C . PHE A 1 96 ? 2.605 21.359 22.547 1 98 96 PHE A C 1
ATOM 726 O O . PHE A 1 96 ? 1.493 21.203 23.062 1 98 96 PHE A O 1
ATOM 733 N N . ASP A 1 97 ? 3.092 22.578 22.359 1 97.06 97 ASP A N 1
ATOM 734 C CA . ASP A 1 97 ? 2.352 23.781 22.703 1 97.06 97 ASP A CA 1
ATOM 735 C C . ASP A 1 97 ? 1.17 24 21.766 1 97.06 97 ASP A C 1
ATOM 737 O O . ASP A 1 97 ? 0.171 24.609 22.141 1 97.06 97 ASP A O 1
ATOM 741 N N . PHE A 1 98 ? 1.234 23.391 20.578 1 98 98 PHE A N 1
ATOM 742 C CA . PHE A 1 98 ? 0.207 23.609 19.562 1 98 98 PHE A CA 1
ATOM 743 C C . PHE A 1 98 ? -0.833 22.5 19.609 1 98 98 PHE A C 1
ATOM 745 O O . PHE A 1 98 ? -1.864 22.578 18.938 1 98 98 PHE A O 1
ATOM 752 N N . GLY A 1 99 ? -0.587 21.406 20.359 1 98.38 99 GLY A N 1
ATOM 753 C CA . GLY A 1 99 ? -1.475 20.266 20.406 1 98.38 99 GLY A CA 1
ATOM 754 C C . GLY A 1 99 ? -0.735 18.953 20.562 1 98.38 99 GLY A C 1
ATOM 755 O O . GLY A 1 99 ? 0.478 18.938 20.781 1 98.38 99 GLY A O 1
ATOM 756 N N . THR A 1 100 ? -1.481 17.891 20.5 1 98.69 100 THR A N 1
ATOM 757 C CA . THR A 1 100 ? -0.912 16.562 20.656 1 98.69 100 THR A CA 1
ATOM 758 C C . THR A 1 100 ? -0.868 15.836 19.297 1 98.69 100 THR A C 1
ATOM 760 O O . THR A 1 100 ? -1.848 15.852 18.562 1 98.69 100 THR A O 1
ATOM 763 N N . VAL A 1 101 ? 0.295 15.281 19.031 1 98.81 101 VAL A N 1
ATOM 764 C CA . VAL A 1 101 ? 0.479 14.484 17.828 1 98.81 101 VAL A CA 1
ATOM 765 C C . VAL A 1 101 ? 0.663 13.016 18.203 1 98.81 101 VAL A C 1
ATOM 767 O O . VAL A 1 101 ? 1.444 12.688 19.094 1 98.81 101 VAL A O 1
ATOM 770 N N . LYS A 1 102 ? -0.042 12.172 17.547 1 98.56 102 LYS A N 1
ATOM 771 C CA . LYS A 1 102 ? 0.141 10.727 17.688 1 98.56 102 LYS A CA 1
ATOM 772 C C . LYS A 1 102 ? 0.219 10.055 16.312 1 98.56 102 LYS A C 1
ATOM 774 O O . LYS A 1 102 ? -0.649 10.266 15.461 1 98.56 102 LYS A O 1
ATOM 779 N N . PHE A 1 103 ? 1.236 9.273 16.109 1 98.69 103 PHE A N 1
ATOM 780 C CA . PHE A 1 103 ? 1.357 8.523 14.867 1 98.69 103 PHE A CA 1
ATOM 781 C C . PHE A 1 103 ? 0.659 7.172 14.977 1 98.69 103 PHE A C 1
ATOM 783 O O . PHE A 1 103 ? 0.768 6.492 16 1 98.69 103 PHE A O 1
ATOM 790 N N . THR A 1 104 ? -0.06 6.832 13.953 1 98.5 104 THR A N 1
ATOM 791 C CA . THR A 1 104 ? -0.8 5.574 13.93 1 98.5 104 THR A CA 1
ATOM 792 C C . THR A 1 104 ? -0.305 4.676 12.805 1 98.5 104 THR A C 1
ATOM 794 O O . THR A 1 104 ? 0.472 5.113 11.953 1 98.5 104 THR A O 1
ATOM 797 N N . GLN A 1 105 ? -0.755 3.477 12.883 1 97.38 105 GLN A N 1
ATOM 798 C CA . GLN A 1 105 ? -0.417 2.471 11.883 1 97.38 105 GLN A CA 1
ATOM 799 C C . GLN A 1 105 ? -0.963 2.855 10.508 1 97.38 105 GLN A C 1
ATOM 801 O O . GLN A 1 105 ? -2.074 3.379 10.406 1 97.38 105 GLN A O 1
ATOM 806 N N . ALA A 1 106 ? -0.271 2.627 9.523 1 98.44 106 ALA A N 1
ATOM 807 C CA . ALA A 1 106 ? -0.666 2.646 8.117 1 98.44 106 ALA A CA 1
ATOM 808 C C . ALA A 1 106 ? 0.04 1.544 7.332 1 98.44 106 ALA A C 1
ATOM 810 O O . ALA A 1 106 ? 1.084 1.043 7.758 1 98.44 106 ALA A O 1
ATOM 811 N N . PHE A 1 107 ? -0.55 1.104 6.305 1 98.19 107 PHE A N 1
ATOM 812 C CA . PHE A 1 107 ? 0.081 0.129 5.422 1 98.19 107 PHE A CA 1
ATOM 813 C C . PHE A 1 107 ? 0.322 0.726 4.043 1 98.19 107 PHE A C 1
ATOM 815 O O . PHE A 1 107 ? -0.609 0.847 3.242 1 98.19 107 PHE A O 1
ATOM 822 N N . HIS A 1 108 ? 1.491 1.011 3.748 1 98.38 108 HIS A N 1
ATOM 823 C CA . HIS A 1 108 ? 2.021 1.696 2.576 1 98.38 108 HIS A CA 1
ATOM 824 C C . HIS A 1 108 ? 3.545 1.636 2.543 1 98.38 108 HIS A C 1
ATOM 826 O O . HIS A 1 108 ? 4.156 0.904 3.324 1 98.38 108 HIS A O 1
ATOM 832 N N . SER A 1 109 ? 4.207 2.227 1.536 1 97.88 109 SER A N 1
ATOM 833 C CA . SER A 1 109 ? 5.66 2.342 1.507 1 97.88 109 SER A CA 1
ATOM 834 C C . SER A 1 109 ? 6.102 3.785 1.731 1 97.88 109 SER A C 1
ATOM 836 O O . SER A 1 109 ? 5.273 4.695 1.777 1 97.88 109 SER A O 1
ATOM 838 N N . SER A 1 110 ? 7.387 4.012 1.977 1 98 110 SER A N 1
ATOM 839 C CA . SER A 1 110 ? 7.898 5.324 2.357 1 98 110 SER A CA 1
ATOM 840 C C . SER A 1 110 ? 9.289 5.57 1.771 1 98 110 SER A C 1
ATOM 842 O O . SER A 1 110 ? 10.188 6.039 2.469 1 98 110 SER A O 1
ATOM 844 N N . GLY A 1 111 ? 9.461 5.227 0.524 1 97.44 111 GLY A N 1
ATOM 845 C CA . GLY A 1 111 ? 10.703 5.516 -0.174 1 97.44 111 GLY A CA 1
ATOM 846 C C . GLY A 1 111 ? 10.727 6.895 -0.81 1 97.44 111 GLY A C 1
ATOM 847 O O . GLY A 1 111 ? 9.742 7.312 -1.427 1 97.44 111 GLY A O 1
ATOM 848 N N . PHE A 1 112 ? 11.812 7.598 -0.651 1 97.31 112 PHE A N 1
ATOM 849 C CA . PHE A 1 112 ? 12.031 8.867 -1.33 1 97.31 112 PHE A CA 1
ATOM 850 C C . PHE A 1 112 ? 12.945 8.688 -2.535 1 97.31 112 PHE A C 1
ATOM 852 O O . PHE A 1 112 ? 14.078 8.219 -2.396 1 97.31 112 PHE A O 1
ATOM 859 N N . VAL A 1 113 ? 12.461 9.047 -3.688 1 96.69 113 VAL A N 1
ATOM 860 C CA . VAL A 1 113 ? 13.219 8.914 -4.926 1 96.69 113 VAL A CA 1
ATOM 861 C C . VAL A 1 113 ? 13.992 10.203 -5.199 1 96.69 113 VAL A C 1
ATOM 863 O O . VAL A 1 113 ? 13.398 11.281 -5.289 1 96.69 113 VAL A O 1
ATOM 866 N N . THR A 1 114 ? 15.266 10.086 -5.371 1 95.62 114 THR A N 1
ATOM 867 C CA . THR A 1 114 ? 16.094 11.266 -5.598 1 95.62 114 THR A CA 1
ATOM 868 C C . THR A 1 114 ? 16.391 11.445 -7.082 1 95.62 114 THR A C 1
ATOM 870 O O . THR A 1 114 ? 16.219 10.516 -7.871 1 95.62 114 THR A O 1
ATOM 873 N N . GLU A 1 115 ? 16.891 12.617 -7.457 1 93.5 115 GLU A N 1
ATOM 874 C CA . GLU A 1 115 ? 17.219 12.953 -8.844 1 93.5 115 GLU A CA 1
ATOM 875 C C . GLU A 1 115 ? 18.344 12.062 -9.375 1 93.5 115 GLU A C 1
ATOM 877 O O . GLU A 1 115 ? 18.391 11.766 -10.57 1 93.5 115 GLU A O 1
ATOM 882 N N . ASP A 1 116 ? 19.219 11.609 -8.594 1 94.25 116 ASP A N 1
ATOM 883 C CA . ASP A 1 116 ? 20.359 10.781 -9.008 1 94.25 116 ASP A CA 1
ATOM 884 C C . ASP A 1 116 ? 20.016 9.297 -8.891 1 94.25 116 ASP A C 1
ATOM 886 O O . ASP A 1 116 ? 20.906 8.469 -8.695 1 94.25 116 ASP A O 1
ATOM 890 N N . LYS A 1 117 ? 18.797 8.914 -8.914 1 93.56 117 LYS A N 1
ATOM 891 C CA . LYS A 1 117 ? 18.266 7.555 -9.047 1 93.56 117 LYS A CA 1
ATOM 892 C C . LYS A 1 117 ? 18.609 6.711 -7.824 1 93.56 117 LYS A C 1
ATOM 894 O O . LYS A 1 117 ? 19.141 5.605 -7.953 1 93.56 117 LYS A O 1
ATOM 899 N N . GLN A 1 118 ? 18.391 7.258 -6.676 1 95.69 118 GLN A N 1
ATOM 900 C CA . GLN A 1 118 ? 18.406 6.512 -5.422 1 95.69 118 GLN A CA 1
ATOM 901 C C . GLN A 1 118 ? 17 6.438 -4.82 1 95.69 118 GLN A C 1
ATOM 903 O O . GLN A 1 118 ? 16.188 7.34 -5.023 1 95.69 118 GLN A O 1
ATOM 908 N N . ILE A 1 119 ? 16.781 5.395 -4.152 1 96.88 119 ILE A N 1
ATOM 909 C CA . ILE A 1 119 ? 15.586 5.273 -3.32 1 96.88 119 ILE A CA 1
ATOM 910 C C . ILE A 1 119 ? 15.984 5.23 -1.848 1 96.88 119 ILE A C 1
ATOM 912 O O . ILE A 1 119 ? 16.547 4.238 -1.381 1 96.88 119 ILE A O 1
ATOM 916 N N . ILE A 1 120 ? 15.688 6.277 -1.167 1 96.88 120 ILE A N 1
ATOM 917 C CA . ILE A 1 120 ? 16.094 6.398 0.231 1 96.88 120 ILE A CA 1
ATOM 918 C C . ILE A 1 120 ? 14.961 5.914 1.135 1 96.88 120 ILE A C 1
ATOM 920 O O . ILE A 1 120 ? 13.82 6.375 1.018 1 96.88 120 ILE A O 1
ATOM 924 N N . TYR A 1 121 ? 15.297 4.93 1.913 1 96.88 121 TYR A N 1
ATOM 925 C CA . TYR A 1 121 ? 14.352 4.461 2.918 1 96.88 121 TYR A CA 1
ATOM 926 C C . TYR A 1 121 ? 14.133 5.512 4 1 96.88 121 TYR A C 1
ATOM 928 O O . TYR A 1 121 ? 15.07 5.863 4.727 1 96.88 121 TYR A O 1
ATOM 936 N N . LEU A 1 122 ? 12.883 5.949 4.223 1 97.69 122 LEU A N 1
ATOM 937 C CA . LEU A 1 122 ? 12.633 7.02 5.188 1 97.69 122 LEU A CA 1
ATOM 938 C C . LEU A 1 122 ? 11.656 6.562 6.266 1 97.69 122 LEU A C 1
ATOM 940 O O . LEU A 1 122 ? 10.852 7.359 6.758 1 97.69 122 LEU A O 1
ATOM 944 N N . GLY A 1 123 ? 11.781 5.273 6.594 1 96.62 123 GLY A N 1
ATOM 945 C CA . GLY A 1 123 ? 10.969 4.73 7.672 1 96.62 123 GLY A CA 1
ATOM 946 C C . GLY A 1 123 ? 9.648 4.156 7.191 1 96.62 123 GLY A C 1
ATOM 947 O O . GLY A 1 123 ? 9.516 3.785 6.023 1 96.62 123 GLY A O 1
ATOM 948 N N . MET A 1 124 ? 8.703 3.973 8.047 1 96.81 124 MET A N 1
ATOM 949 C CA . MET A 1 124 ? 7.395 3.377 7.789 1 96.81 124 MET A CA 1
ATOM 950 C C . MET A 1 124 ? 6.348 4.457 7.531 1 96.81 124 MET A C 1
ATOM 952 O O . MET A 1 124 ? 6.465 5.574 8.039 1 96.81 124 MET A O 1
ATOM 956 N N . PRO A 1 125 ? 5.371 4.129 6.746 1 98.56 125 PRO A N 1
ATOM 957 C CA . PRO A 1 125 ? 4.234 5.043 6.609 1 98.56 125 PRO A CA 1
ATOM 958 C C . PRO A 1 125 ? 3.408 5.148 7.891 1 98.56 125 PRO A C 1
ATOM 960 O O . PRO A 1 125 ? 3.361 4.203 8.68 1 98.56 125 PRO A O 1
ATOM 963 N N . THR A 1 126 ? 2.742 6.301 8.07 1 98.62 126 THR A N 1
ATOM 964 C CA . THR A 1 126 ? 1.921 6.473 9.266 1 98.62 126 THR A CA 1
ATOM 965 C C . THR A 1 126 ? 0.675 7.297 8.945 1 98.62 126 THR A C 1
ATOM 967 O O . THR A 1 126 ? 0.644 8.031 7.957 1 98.62 126 THR A O 1
ATOM 970 N N . GLY A 1 127 ? -0.362 7.105 9.766 1 98.81 127 GLY A N 1
ATOM 971 C CA . GLY A 1 127 ? -1.379 8.125 9.977 1 98.81 127 GLY A CA 1
ATOM 972 C C . GLY A 1 127 ? -1.054 9.07 11.117 1 98.81 127 GLY A C 1
ATOM 973 O O . GLY A 1 127 ? -0.101 8.836 11.867 1 98.81 127 GLY A O 1
ATOM 974 N N . ILE A 1 128 ? -1.869 10.141 11.227 1 98.88 128 ILE A N 1
ATOM 975 C CA . ILE A 1 128 ? -1.645 11.133 12.273 1 98.88 128 ILE A CA 1
ATOM 976 C C . ILE A 1 128 ? -2.961 11.445 12.984 1 98.88 128 ILE A C 1
ATOM 978 O O . ILE A 1 128 ? -3.957 11.781 12.336 1 98.88 128 ILE A O 1
ATOM 982 N N . LEU A 1 129 ? -2.977 11.266 14.25 1 98.88 129 LEU A N 1
ATOM 983 C CA . LEU A 1 129 ? -3.986 11.875 15.102 1 98.88 129 LEU A CA 1
ATOM 984 C C . LEU A 1 129 ? -3.482 13.188 15.68 1 98.88 129 LEU A C 1
ATOM 986 O O . LEU A 1 129 ? -2.4 13.242 16.266 1 98.88 129 LEU A O 1
ATOM 990 N N . PHE A 1 130 ? -4.203 14.219 15.477 1 98.88 130 PHE A N 1
ATOM 991 C CA . PHE A 1 130 ? -3.904 15.523 16.047 1 98.88 130 PHE A CA 1
ATOM 992 C C . PHE A 1 130 ? -5.047 15.992 16.953 1 98.88 130 PHE A C 1
ATOM 994 O O . PHE A 1 130 ? -6.203 16.031 16.531 1 98.88 130 PHE A O 1
ATOM 1001 N N . THR A 1 131 ? -4.723 16.344 18.156 1 98.75 131 THR A N 1
ATOM 1002 C CA . THR A 1 131 ? -5.73 16.781 19.109 1 98.75 131 THR A CA 1
ATOM 1003 C C . THR A 1 131 ? -5.375 18.156 19.672 1 98.75 131 THR A C 1
ATOM 1005 O O . THR A 1 131 ? -4.242 18.391 20.094 1 98.75 131 THR A O 1
ATOM 1008 N N . ALA A 1 132 ? -6.297 19.047 19.609 1 98.56 132 ALA A N 1
ATOM 1009 C CA . ALA A 1 132 ? -6.219 20.375 20.219 1 98.56 132 ALA A CA 1
ATOM 1010 C C . ALA A 1 132 ? -7.609 20.938 20.469 1 98.56 132 ALA A C 1
ATOM 1012 O O . ALA A 1 132 ? -8.57 20.594 19.781 1 98.56 132 ALA A O 1
ATOM 1013 N N . GLU A 1 133 ? -7.738 21.734 21.516 1 98 133 GLU A N 1
ATOM 1014 C CA . GLU A 1 133 ? -8.984 22.422 21.844 1 98 133 GLU A CA 1
ATOM 1015 C C . GLU A 1 133 ? -10.133 21.422 22.016 1 98 133 GLU A C 1
ATOM 1017 O O . GLU A 1 133 ? -11.266 21.703 21.609 1 98 133 GLU A O 1
ATOM 1022 N N . GLY A 1 134 ? -9.828 20.281 22.438 1 97.69 134 GLY A N 1
ATOM 1023 C CA . GLY A 1 134 ? -10.844 19.266 22.688 1 97.69 134 GLY A CA 1
ATOM 1024 C C . GLY A 1 134 ? -11.352 18.594 21.438 1 97.69 134 GLY A C 1
ATOM 1025 O O . GLY A 1 134 ? -12.359 17.891 21.469 1 97.69 134 GLY A O 1
ATOM 1026 N N . LYS A 1 135 ? -10.68 18.828 20.266 1 98.62 135 LYS A N 1
ATOM 1027 C CA . LYS A 1 135 ? -11.055 18.219 18.984 1 98.62 135 LYS A CA 1
ATOM 1028 C C . LYS A 1 135 ? -9.969 17.266 18.484 1 98.62 135 LYS A C 1
ATOM 1030 O O . LYS A 1 135 ? -8.789 17.469 18.766 1 98.62 135 LYS A O 1
ATOM 1035 N N . THR A 1 136 ? -10.391 16.234 17.766 1 98.75 136 THR A N 1
ATOM 1036 C CA . THR A 1 136 ? -9.453 15.25 17.234 1 98.75 136 THR A CA 1
ATOM 1037 C C . THR A 1 136 ? -9.617 15.109 15.727 1 98.75 136 THR A C 1
ATOM 1039 O O . THR A 1 136 ? -10.719 14.883 15.234 1 98.75 136 THR A O 1
ATOM 1042 N N . ILE A 1 137 ? -8.477 15.234 15.055 1 98.75 137 ILE A N 1
ATOM 1043 C CA . ILE A 1 137 ? -8.375 15.047 13.609 1 98.75 137 ILE A CA 1
ATOM 1044 C C . ILE A 1 137 ? -7.57 13.789 13.305 1 98.75 137 ILE A C 1
ATOM 1046 O O . ILE A 1 137 ? -6.547 13.531 13.945 1 98.75 137 ILE A O 1
ATOM 1050 N N . TYR A 1 138 ? -8.039 13.023 12.383 1 98.94 138 TYR A N 1
ATOM 1051 C CA . TYR A 1 138 ? -7.277 11.883 11.891 1 98.94 138 TYR A CA 1
ATOM 1052 C C . TYR A 1 138 ? -6.938 12.047 10.414 1 98.94 138 TYR A C 1
ATOM 1054 O O . TYR A 1 138 ? -7.832 12.172 9.57 1 98.94 138 TYR A O 1
ATOM 1062 N N . HIS A 1 139 ? -5.719 12.156 10.125 1 98.94 139 HIS A N 1
ATOM 1063 C CA . HIS A 1 139 ? -5.191 12.086 8.766 1 98.94 139 HIS A CA 1
ATOM 1064 C C . HIS A 1 139 ? -4.574 10.719 8.484 1 98.94 139 HIS A C 1
ATOM 1066 O O . HIS A 1 139 ? -3.498 10.398 9 1 98.94 139 HIS A O 1
ATOM 1072 N N . ALA A 1 140 ? -5.133 9.984 7.602 1 98.88 140 ALA A N 1
ATOM 1073 C CA . ALA A 1 140 ? -4.77 8.578 7.449 1 98.88 140 ALA A CA 1
ATOM 1074 C C . ALA A 1 140 ? -3.441 8.422 6.719 1 98.88 140 ALA A C 1
ATOM 1076 O O . ALA A 1 140 ? -2.85 7.344 6.707 1 98.88 140 ALA A O 1
ATOM 1077 N N . GLY A 1 141 ? -2.943 9.562 6.129 1 98.69 141 GLY A N 1
ATOM 1078 C CA . GLY A 1 141 ? -1.873 9.352 5.164 1 98.69 141 GLY A CA 1
ATOM 1079 C C . GLY A 1 141 ? -2.27 8.43 4.027 1 98.69 141 GLY A C 1
ATOM 1080 O O . GLY A 1 141 ? -3.432 8.398 3.619 1 98.69 141 GLY A O 1
ATOM 1081 N N . ASP A 1 142 ? -1.238 7.898 3.424 1 98.81 142 ASP A N 1
ATOM 1082 C CA . ASP A 1 142 ? -1.488 6.859 2.43 1 98.81 142 ASP A CA 1
ATOM 1083 C C . ASP A 1 142 ? -1.547 5.477 3.082 1 98.81 142 ASP A C 1
ATOM 1085 O O . ASP A 1 142 ? -0.665 5.117 3.863 1 98.81 142 ASP A O 1
ATOM 1089 N N . THR A 1 143 ? -2.609 4.781 2.799 1 98.81 143 THR A N 1
ATOM 1090 C CA . THR A 1 143 ? -2.756 3.463 3.406 1 98.81 143 THR A CA 1
ATOM 1091 C C . THR A 1 143 ? -3.812 2.643 2.674 1 98.81 143 THR A C 1
ATOM 1093 O O . THR A 1 143 ? -4.719 3.203 2.051 1 98.81 143 THR A O 1
ATOM 1096 N N . GLY A 1 144 ? -3.646 1.318 2.709 1 98.5 144 GLY A N 1
ATOM 1097 C CA . GLY A 1 144 ? -4.762 0.432 2.416 1 98.5 144 GLY A CA 1
ATOM 1098 C C . GLY A 1 144 ? -5.695 0.24 3.596 1 98.5 144 GLY A C 1
ATOM 1099 O O . GLY A 1 144 ? -5.434 0.74 4.691 1 98.5 144 GLY A O 1
ATOM 1100 N N . LEU A 1 145 ? -6.824 -0.476 3.318 1 98.56 145 LEU A N 1
ATOM 1101 C CA . LEU A 1 145 ? -7.766 -0.833 4.375 1 98.56 145 LEU A CA 1
ATOM 1102 C C . LEU A 1 145 ? -7.168 -1.89 5.301 1 98.56 145 LEU A C 1
ATOM 1104 O O . LEU A 1 145 ? -6.559 -2.855 4.836 1 98.56 145 LEU A O 1
ATOM 1108 N N . PHE A 1 146 ? -7.332 -1.697 6.629 1 98.19 146 PHE A N 1
ATOM 1109 C CA . PHE A 1 146 ? -6.895 -2.711 7.582 1 98.19 146 PHE A CA 1
ATOM 1110 C C . PHE A 1 146 ? -7.766 -2.688 8.836 1 98.19 146 PHE A C 1
ATOM 1112 O O . PHE A 1 146 ? -8.289 -1.636 9.211 1 98.19 146 PHE A O 1
ATOM 1119 N N . SER A 1 147 ? -7.844 -3.744 9.555 1 97.75 147 SER A N 1
ATOM 1120 C CA . SER A 1 147 ? -8.883 -3.945 10.555 1 97.75 147 SER A CA 1
ATOM 1121 C C . SER A 1 147 ? -8.641 -3.082 11.789 1 97.75 147 SER A C 1
ATOM 1123 O O . SER A 1 147 ? -9.586 -2.666 12.461 1 97.75 147 SER A O 1
ATOM 1125 N N . ASP A 1 148 ? -7.434 -2.814 12.047 1 96.81 148 ASP A N 1
ATOM 1126 C CA . ASP A 1 148 ? -7.117 -2.074 13.266 1 96.81 148 ASP A CA 1
ATOM 1127 C C . ASP A 1 148 ? -7.543 -0.613 13.141 1 96.81 148 ASP A C 1
ATOM 1129 O O . ASP A 1 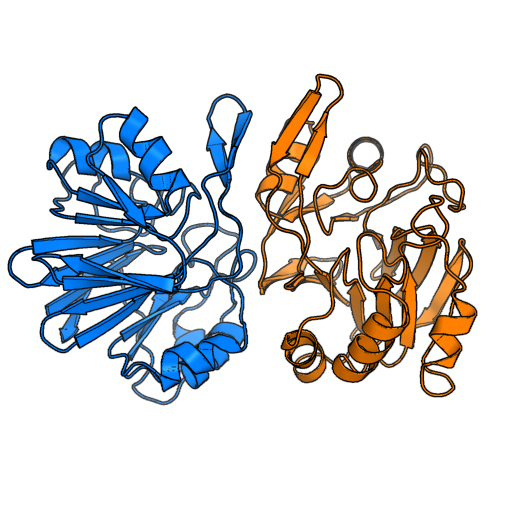148 ? -7.438 0.15 14.109 1 96.81 148 ASP A O 1
ATOM 1133 N N . MET A 1 149 ? -8.023 -0.206 12.008 1 98.56 149 MET A N 1
ATOM 1134 C CA . MET A 1 149 ? -8.695 1.089 11.953 1 98.56 149 MET A CA 1
ATOM 1135 C C . MET A 1 149 ? -9.867 1.136 12.922 1 98.56 149 MET A C 1
ATOM 1137 O O . MET A 1 149 ? -10.203 2.201 13.445 1 98.56 149 MET A O 1
ATOM 1141 N N . LYS A 1 150 ? -10.453 -0.042 13.25 1 98.19 150 LYS A N 1
ATOM 1142 C CA . LYS A 1 150 ? -11.484 -0.137 14.281 1 98.19 150 LYS A CA 1
ATOM 1143 C C . LYS A 1 150 ? -10.953 0.302 15.641 1 98.19 150 LYS A C 1
ATOM 1145 O O . LYS A 1 150 ? -11.641 0.998 16.391 1 98.19 150 LYS A O 1
ATOM 1150 N N . LEU A 1 151 ? -9.695 -0.123 15.898 1 97.38 151 LEU A N 1
ATOM 1151 C CA . LEU A 1 151 ? -9.078 0.234 17.172 1 97.38 151 LEU A CA 1
ATOM 1152 C C . LEU A 1 151 ? -8.891 1.744 17.281 1 97.38 151 LEU A C 1
ATOM 1154 O O . LEU A 1 151 ? -9.078 2.32 18.344 1 97.38 151 LEU A O 1
ATOM 1158 N N . ILE A 1 152 ? -8.547 2.398 16.172 1 97.81 152 ILE A N 1
ATOM 1159 C CA . ILE A 1 152 ? -8.375 3.846 16.156 1 97.81 152 ILE A CA 1
ATOM 1160 C C . ILE A 1 152 ? -9.703 4.531 16.469 1 97.81 152 ILE A C 1
ATOM 1162 O O . ILE A 1 152 ? -9.758 5.43 17.312 1 97.81 152 ILE A O 1
ATOM 1166 N N . GLY A 1 153 ? -10.75 4.109 15.82 1 98.38 153 GLY A N 1
ATOM 1167 C CA . GLY A 1 153 ? -12.07 4.676 16.031 1 98.38 153 GLY A CA 1
ATOM 1168 C C . GLY A 1 153 ? -12.617 4.418 17.422 1 98.38 153 GLY A C 1
ATOM 1169 O O . GLY A 1 153 ? -13.234 5.301 18.031 1 98.38 153 GLY A O 1
ATOM 1170 N N . GLU A 1 154 ? -12.375 3.219 17.953 1 97.88 154 GLU A N 1
ATOM 1171 C CA . GLU A 1 154 ? -12.883 2.818 19.25 1 97.88 154 GLU A CA 1
ATOM 1172 C C . GLU A 1 154 ? -12.219 3.621 20.375 1 97.88 154 GLU A C 1
ATOM 1174 O O . GLU A 1 154 ? -12.844 3.914 21.391 1 97.88 154 GLU A O 1
ATOM 1179 N N . ARG A 1 155 ? -11.023 3.986 20.141 1 97.69 155 ARG A N 1
ATOM 1180 C CA . ARG A 1 155 ? -10.234 4.555 21.219 1 97.69 155 ARG A CA 1
ATOM 1181 C C . ARG A 1 155 ? -10.203 6.078 21.141 1 97.69 155 ARG A C 1
ATOM 1183 O O . ARG A 1 155 ? -9.688 6.742 22.031 1 97.69 155 ARG A O 1
ATOM 1190 N N . HIS A 1 156 ? -10.742 6.648 20.031 1 97.38 156 HIS A N 1
ATOM 1191 C CA . HIS A 1 156 ? -10.695 8.094 19.844 1 97.38 156 HIS A CA 1
ATOM 1192 C C . HIS A 1 156 ? -12.008 8.625 19.281 1 97.38 156 HIS A C 1
ATOM 1194 O O . HIS A 1 156 ? -12.547 8.07 18.328 1 97.38 156 HIS A O 1
ATOM 1200 N N . SER A 1 157 ? -12.492 9.648 19.891 1 98.19 157 SER A N 1
ATOM 1201 C CA . SER A 1 157 ? -13.602 10.375 19.297 1 98.19 157 SER A CA 1
ATOM 1202 C C . SER A 1 157 ? -13.117 11.328 18.203 1 98.19 157 SER A C 1
ATOM 1204 O O . SER A 1 157 ? -12.695 12.445 18.5 1 98.19 157 SER A O 1
ATOM 1206 N N . ILE A 1 158 ? -13.289 10.93 16.969 1 98.81 158 ILE A N 1
ATOM 1207 C CA . ILE A 1 158 ? -12.711 11.664 15.844 1 98.81 158 ILE A CA 1
ATOM 1208 C C . ILE A 1 158 ? -13.727 12.656 15.289 1 98.81 158 ILE A C 1
ATOM 1210 O O . ILE A 1 158 ? -14.836 12.266 14.906 1 98.81 158 ILE A O 1
ATOM 1214 N N . ASP A 1 159 ? -13.328 13.883 15.242 1 98.81 159 ASP A N 1
ATOM 1215 C CA . ASP A 1 159 ? -14.203 14.922 14.703 1 98.81 159 ASP A CA 1
ATOM 1216 C C . ASP A 1 159 ? -14.141 14.953 13.172 1 98.81 159 ASP A C 1
ATOM 1218 O O . ASP A 1 159 ? -15.172 15.078 12.508 1 98.81 159 ASP A O 1
ATOM 1222 N N . VAL A 1 160 ? -12.961 14.844 12.617 1 98.88 160 VAL A N 1
ATOM 1223 C CA . VAL A 1 160 ? -12.789 14.828 11.172 1 98.88 160 VAL A CA 1
ATOM 1224 C C . VAL A 1 160 ? -11.734 13.789 10.789 1 98.88 160 VAL A C 1
ATOM 1226 O O . VAL A 1 160 ? -10.656 13.742 11.391 1 98.88 160 VAL A O 1
ATOM 1229 N N . ALA A 1 161 ? -12.039 12.961 9.836 1 98.94 161 ALA A N 1
ATOM 1230 C CA . ALA A 1 161 ? -11.078 12.031 9.258 1 98.94 161 ALA A CA 1
ATOM 1231 C C . ALA A 1 161 ? -10.812 12.359 7.789 1 98.94 161 ALA A C 1
ATOM 1233 O O . ALA A 1 161 ? -11.75 12.57 7.016 1 98.94 161 ALA A O 1
ATOM 1234 N N . PHE A 1 162 ? -9.594 12.461 7.441 1 98.94 162 PHE A N 1
ATOM 1235 C CA . PHE A 1 162 ? -9.156 12.578 6.059 1 98.94 162 PHE A CA 1
ATOM 1236 C C . PHE A 1 162 ? -8.703 11.227 5.516 1 98.94 162 PHE A C 1
ATOM 1238 O O . PHE A 1 162 ? -7.734 10.648 6.008 1 98.94 162 PHE A O 1
ATOM 1245 N N . LEU A 1 163 ? -9.375 10.727 4.488 1 98.94 163 LEU A N 1
ATOM 1246 C CA . LEU A 1 163 ? -9.125 9.375 3.988 1 98.94 163 LEU A CA 1
ATOM 1247 C C . LEU A 1 163 ? -8.75 9.406 2.51 1 98.94 163 LEU A C 1
ATOM 1249 O O . LEU A 1 163 ? -9.43 10.047 1.706 1 98.94 163 LEU A O 1
ATOM 1253 N N . PRO A 1 164 ? -7.668 8.711 2.125 1 98.94 164 PRO A N 1
ATOM 1254 C CA . PRO A 1 164 ? -7.344 8.625 0.699 1 98.94 164 PRO A CA 1
ATOM 1255 C C . PRO A 1 164 ? -8.344 7.773 -0.081 1 98.94 164 PRO A C 1
ATOM 1257 O O . PRO A 1 164 ? -8.797 6.738 0.412 1 98.94 164 PRO A O 1
ATOM 1260 N N . ILE A 1 165 ? -8.633 8.266 -1.33 1 98.81 165 ILE A N 1
ATOM 1261 C CA . ILE A 1 165 ? -9.609 7.52 -2.111 1 98.81 165 ILE A CA 1
ATOM 1262 C C . ILE A 1 165 ? -9.078 7.297 -3.525 1 98.81 165 ILE A C 1
ATOM 1264 O O . ILE A 1 165 ? -9.836 6.934 -4.43 1 98.81 165 ILE A O 1
ATOM 1268 N N . GLY A 1 166 ? -7.809 7.531 -3.697 1 98.31 166 GLY A N 1
ATOM 1269 C CA . GLY A 1 166 ? -7.242 7.594 -5.035 1 98.31 166 GLY A CA 1
ATOM 1270 C C . GLY A 1 166 ? -7.129 6.234 -5.699 1 98.31 166 GLY A C 1
ATOM 1271 O O . GLY A 1 166 ? -6.949 6.148 -6.918 1 98.31 166 GLY A O 1
ATOM 1272 N N . ASP A 1 167 ? -7.152 5.23 -4.84 1 97.81 167 ASP A N 1
ATOM 1273 C CA . ASP A 1 167 ? -6.957 3.873 -5.34 1 97.81 167 ASP A CA 1
ATOM 1274 C C . ASP A 1 167 ? -5.555 3.693 -5.91 1 97.81 167 ASP A C 1
ATOM 1276 O O . ASP A 1 167 ? -4.59 4.258 -5.391 1 97.81 167 ASP A O 1
ATOM 1280 N N . SER A 1 168 ? -5.195 2.682 -6.77 1 97.19 168 SER A N 1
ATOM 1281 C CA . SER A 1 168 ? -3.918 2.34 -7.383 1 97.19 168 SER A CA 1
ATOM 1282 C C . SER A 1 168 ? -2.807 2.26 -6.34 1 97.19 168 SER A C 1
ATOM 1284 O O . SER A 1 168 ? -2.039 1.297 -6.316 1 97.19 168 SER A O 1
ATOM 1286 N N . PHE A 1 169 ? -2.705 3.377 -5.477 1 98.06 169 PHE A N 1
ATOM 1287 C CA . PHE A 1 169 ? -1.611 3.428 -4.512 1 98.06 169 PHE A CA 1
ATOM 1288 C C . PHE A 1 169 ? -2.141 3.305 -3.088 1 98.06 169 PHE A C 1
ATOM 1290 O O . PHE A 1 169 ? -1.377 3.035 -2.158 1 98.06 169 PHE A O 1
ATOM 1297 N N . THR A 1 170 ? -3.389 3.623 -2.902 1 98.5 170 THR A N 1
ATOM 1298 C CA . THR A 1 170 ? -4.027 3.662 -1.591 1 98.5 170 THR A CA 1
ATOM 1299 C C . THR A 1 170 ? -5.398 2.99 -1.636 1 98.5 170 THR A C 1
ATOM 1301 O O . THR A 1 170 ? -5.715 2.281 -2.592 1 98.5 170 THR A O 1
ATOM 1304 N N . MET A 1 171 ? -6.227 3.172 -0.592 1 98.62 171 MET A N 1
ATOM 1305 C CA . MET A 1 171 ? -7.625 2.756 -0.647 1 98.62 171 MET A CA 1
ATOM 1306 C C . MET A 1 171 ? -8.336 3.398 -1.832 1 98.62 171 MET A C 1
ATOM 1308 O O . MET A 1 171 ? -8.008 4.516 -2.23 1 98.62 171 MET A O 1
ATOM 1312 N N . GLY A 1 172 ? -9.266 2.645 -2.367 1 98.31 172 GLY A N 1
ATOM 1313 C CA . GLY A 1 172 ? -10.273 3.254 -3.221 1 98.31 172 GLY A CA 1
ATOM 1314 C C . GLY A 1 172 ? -11.508 3.703 -2.461 1 98.31 172 GLY A C 1
ATOM 1315 O O . GLY A 1 172 ? -11.594 3.527 -1.244 1 98.31 172 GLY A O 1
ATOM 1316 N N . PRO A 1 173 ? -12.445 4.238 -3.191 1 98.5 173 PRO A N 1
ATOM 1317 C CA . PRO A 1 173 ? -13.641 4.758 -2.533 1 98.5 173 PRO A CA 1
ATOM 1318 C C . PRO A 1 173 ? -14.375 3.701 -1.709 1 98.5 173 PRO A C 1
ATOM 1320 O O . PRO A 1 173 ? -14.844 3.99 -0.606 1 98.5 173 PRO A O 1
ATOM 1323 N N . GLU A 1 174 ? -14.414 2.477 -2.189 1 97.88 174 GLU A N 1
ATOM 1324 C CA . GLU A 1 174 ? -15.133 1.426 -1.473 1 97.88 174 GLU A CA 1
ATOM 1325 C C . GLU A 1 174 ? -14.414 1.044 -0.184 1 97.88 174 GLU A C 1
ATOM 1327 O O . GLU A 1 174 ? -15.039 0.905 0.868 1 97.88 174 GLU A O 1
ATOM 1332 N N . ASP A 1 175 ? -13.133 0.836 -0.275 1 98.56 175 ASP A N 1
ATOM 1333 C CA . ASP A 1 175 ? -12.336 0.555 0.918 1 98.56 175 ASP A CA 1
ATOM 1334 C C . ASP A 1 175 ? -12.43 1.704 1.92 1 98.56 175 ASP A C 1
ATOM 1336 O O . ASP A 1 175 ? -12.57 1.476 3.123 1 98.56 175 ASP A O 1
ATOM 1340 N N . ALA A 1 176 ? -12.336 2.912 1.414 1 98.81 176 ALA A N 1
ATOM 1341 C CA . ALA A 1 176 ? -12.367 4.094 2.271 1 98.81 176 ALA A CA 1
ATOM 1342 C C . ALA A 1 176 ? -13.703 4.219 2.99 1 98.81 176 ALA A C 1
ATOM 1344 O O . ALA A 1 176 ? -13.766 4.691 4.129 1 98.81 176 ALA A O 1
ATOM 1345 N N . ALA A 1 177 ? -14.773 3.783 2.344 1 98.75 177 ALA A N 1
ATOM 1346 C CA . ALA A 1 177 ? -16.094 3.816 2.98 1 98.75 177 ALA A CA 1
ATOM 1347 C C . ALA A 1 177 ? -16.141 2.875 4.18 1 98.75 177 ALA A C 1
ATOM 1349 O O . ALA A 1 177 ? -16.703 3.219 5.223 1 98.75 177 ALA A O 1
ATOM 1350 N N . VAL A 1 178 ? -15.523 1.739 4.027 1 98.62 178 VAL A N 1
ATOM 1351 C CA . VAL A 1 178 ? -15.453 0.793 5.137 1 98.62 178 VAL A CA 1
ATOM 1352 C C . VAL A 1 178 ? -14.594 1.38 6.258 1 98.62 178 VAL A C 1
ATOM 1354 O O . VAL A 1 178 ? -14.953 1.289 7.434 1 98.62 178 VAL A O 1
ATOM 1357 N N . ALA A 1 179 ? -13.508 1.99 5.863 1 98.81 179 ALA A N 1
ATOM 1358 C CA . ALA A 1 179 ? -12.656 2.646 6.848 1 98.81 179 ALA A CA 1
ATOM 1359 C C . ALA A 1 179 ? -13.43 3.705 7.625 1 98.81 179 ALA A C 1
ATOM 1361 O O . ALA A 1 179 ? -13.297 3.811 8.852 1 98.81 179 ALA A O 1
ATOM 1362 N N . ALA A 1 180 ? -14.195 4.496 6.91 1 98.81 180 ALA A N 1
ATOM 1363 C CA . ALA A 1 180 ? -15 5.539 7.543 1 98.81 180 ALA A CA 1
ATOM 1364 C C . ALA A 1 180 ? -15.93 4.953 8.602 1 98.81 180 ALA A C 1
ATOM 1366 O O . ALA A 1 180 ? -16.047 5.5 9.703 1 98.81 180 ALA A O 1
ATOM 1367 N N . GLU A 1 181 ? -16.547 3.857 8.25 1 98.44 181 GLU A N 1
ATOM 1368 C CA . GLU A 1 181 ? -17.438 3.176 9.188 1 98.44 181 GLU A CA 1
ATOM 1369 C C . GLU A 1 181 ? -16.672 2.727 10.43 1 98.44 181 GLU A C 1
ATOM 1371 O O . GLU A 1 181 ? -17.141 2.936 11.555 1 98.44 181 GLU A O 1
ATOM 1376 N N . TRP A 1 182 ? -15.555 2.162 10.258 1 98.62 182 TRP A N 1
ATOM 1377 C CA . TRP A 1 182 ? -14.781 1.607 11.359 1 98.62 182 TRP A CA 1
ATOM 1378 C C . TRP A 1 182 ? -14.227 2.717 12.25 1 98.62 182 TRP A C 1
ATOM 1380 O O . TRP A 1 182 ? -14.141 2.562 13.469 1 98.62 182 TRP A O 1
ATOM 1390 N N . LEU A 1 183 ? -13.867 3.859 11.656 1 98.69 183 LEU A N 1
ATOM 1391 C CA . LEU A 1 183 ? -13.297 4.988 12.391 1 98.69 183 LEU A CA 1
ATOM 1392 C C . LEU A 1 183 ? -14.375 5.734 13.164 1 98.69 183 LEU A C 1
ATOM 1394 O O . LEU A 1 183 ? -14.109 6.285 14.234 1 98.69 183 LEU A O 1
ATOM 1398 N N . GLY A 1 184 ? -15.555 5.816 12.562 1 98.44 184 GLY A N 1
ATOM 1399 C CA . GLY A 1 184 ? -16.672 6.461 13.234 1 98.44 184 GLY A CA 1
ATOM 1400 C C . GLY A 1 184 ? -16.5 7.957 13.398 1 98.44 184 GLY A C 1
ATOM 1401 O O . GLY A 1 184 ? -16.891 8.523 14.414 1 98.44 184 GLY A O 1
ATOM 1402 N N . ALA A 1 185 ? -15.836 8.617 12.484 1 98.38 185 ALA A N 1
ATOM 1403 C CA . ALA A 1 185 ? -15.633 10.062 12.562 1 98.38 185 ALA A CA 1
ATOM 1404 C C . ALA A 1 185 ? -16.938 10.812 12.32 1 98.38 185 ALA A C 1
ATOM 1406 O O . ALA A 1 185 ? -17.797 10.344 11.578 1 98.38 185 ALA A O 1
ATOM 1407 N N . LYS A 1 186 ? -17.047 11.969 12.898 1 98.38 186 LYS A N 1
ATOM 1408 C CA . LYS A 1 186 ? -18.219 12.805 12.695 1 98.38 186 LYS A CA 1
ATOM 1409 C C . LYS A 1 186 ? -18.281 13.336 11.266 1 98.38 186 LYS A C 1
ATOM 1411 O O . LYS A 1 186 ? -19.359 13.438 10.688 1 98.38 186 LYS A O 1
ATOM 1416 N N . LEU A 1 187 ? -17.156 13.664 10.75 1 98.69 187 LEU A N 1
ATOM 1417 C CA . LEU A 1 187 ? -17 14.141 9.375 1 98.69 187 LEU A CA 1
ATOM 1418 C C . LEU A 1 187 ? -15.852 13.414 8.68 1 98.69 187 LEU A C 1
ATOM 1420 O O . LEU A 1 187 ? -14.797 13.195 9.273 1 98.69 187 LEU A O 1
ATOM 1424 N N . VAL A 1 188 ? -16.062 13.047 7.441 1 98.88 188 VAL A N 1
ATOM 1425 C CA . VAL A 1 188 ? -15.039 12.375 6.641 1 98.88 188 VAL A CA 1
ATOM 1426 C C . VAL A 1 188 ? -14.773 13.18 5.371 1 98.88 188 VAL A C 1
ATOM 1428 O O . VAL A 1 188 ? -15.703 13.523 4.641 1 98.88 188 VAL A O 1
ATOM 1431 N N . VAL A 1 189 ? -13.523 13.5 5.09 1 98.94 189 VAL A N 1
ATOM 1432 C CA . VAL A 1 189 ? -13.102 14.266 3.924 1 98.94 189 VAL A CA 1
ATOM 1433 C C . VAL A 1 189 ? -12.156 13.43 3.066 1 98.94 189 VAL A C 1
ATOM 1435 O O . VAL A 1 189 ? -11.125 12.953 3.551 1 98.94 189 VAL A O 1
ATOM 1438 N N . PRO A 1 190 ? -12.492 13.18 1.782 1 98.88 190 PRO A N 1
ATOM 1439 C CA . PRO A 1 190 ? -11.562 12.445 0.915 1 98.88 190 PRO A CA 1
ATOM 1440 C C . PRO A 1 190 ? -10.328 13.266 0.56 1 98.88 190 PRO A C 1
ATOM 1442 O O . PRO A 1 190 ? -10.414 14.477 0.365 1 98.88 190 PRO A O 1
ATOM 1445 N N . ILE A 1 191 ? -9.219 12.547 0.417 1 98.81 191 ILE A N 1
ATOM 1446 C CA . ILE A 1 191 ? -7.965 13.164 -0.01 1 98.81 191 ILE A CA 1
ATOM 1447 C C . ILE A 1 191 ? -7.246 12.234 -0.991 1 98.81 191 ILE A C 1
ATOM 1449 O O . ILE A 1 191 ? -7.762 11.172 -1.345 1 98.81 191 ILE A O 1
ATOM 1453 N N . HIS A 1 192 ? -6.043 12.68 -1.489 1 98.69 192 HIS A N 1
ATOM 1454 C CA . HIS A 1 192 ? -5.129 11.914 -2.328 1 98.69 192 HIS A CA 1
ATOM 1455 C C . HIS A 1 192 ? -5.82 11.422 -3.594 1 98.69 192 HIS A C 1
ATOM 1457 O O . HIS A 1 192 ? -5.824 10.227 -3.881 1 98.69 192 HIS A O 1
ATOM 1463 N N . TYR A 1 193 ? -6.473 12.328 -4.301 1 98.31 193 TYR A N 1
ATOM 1464 C CA . TYR A 1 193 ? -7.152 12 -5.551 1 98.31 193 TYR A CA 1
ATOM 1465 C C . TYR A 1 193 ? -7.016 13.141 -6.555 1 98.31 193 TYR A C 1
ATOM 1467 O O . TYR A 1 193 ? -6.715 14.273 -6.184 1 98.31 193 TYR A O 1
ATOM 1475 N N . ASN A 1 194 ? -7.07 12.828 -7.883 1 97.44 194 ASN A N 1
ATOM 1476 C CA . ASN A 1 194 ? -7.27 13.695 -9.039 1 97.44 194 ASN A CA 1
ATOM 1477 C C . ASN A 1 194 ? -6.035 14.547 -9.32 1 97.44 194 ASN A C 1
ATOM 1479 O O . ASN A 1 194 ? -6.047 15.383 -10.227 1 97.44 194 ASN A O 1
ATOM 1483 N N . THR A 1 195 ? -4.938 14.352 -8.594 1 96.94 195 THR A N 1
ATOM 1484 C CA . THR A 1 195 ? -3.734 15.141 -8.828 1 96.94 195 THR A CA 1
ATOM 1485 C C . THR A 1 195 ? -2.918 14.555 -9.977 1 96.94 195 THR A C 1
ATOM 1487 O O . THR A 1 195 ? -2.201 15.281 -10.664 1 96.94 195 THR A O 1
ATOM 1490 N N . PHE A 1 196 ? -2.977 13.156 -10.117 1 95.25 196 PHE A N 1
ATOM 1491 C CA . PHE A 1 196 ? -2.328 12.398 -11.18 1 95.25 196 PHE A CA 1
ATOM 1492 C C . PHE A 1 196 ? -3.318 11.453 -11.844 1 95.25 196 PHE A C 1
ATOM 1494 O O . PHE A 1 196 ? -4.297 11.031 -11.227 1 95.25 196 PHE A O 1
ATOM 1501 N N . PRO A 1 197 ? -3.043 11.109 -13.078 1 94.69 197 PRO A N 1
ATOM 1502 C CA . PRO A 1 197 ? -4 10.281 -13.82 1 94.69 197 PRO A CA 1
ATOM 1503 C C . PRO A 1 197 ? -4.324 8.969 -13.109 1 94.69 197 PRO A C 1
ATOM 1505 O O . PRO A 1 197 ? -5.488 8.57 -13.039 1 94.69 197 PRO A O 1
ATOM 1508 N N . PRO A 1 198 ? -3.42 8.344 -12.477 1 95.25 198 PRO A N 1
ATOM 1509 C CA . PRO A 1 198 ? -3.727 7.031 -11.898 1 95.25 198 PRO A CA 1
ATOM 1510 C C . PRO A 1 198 ? -4.668 7.125 -10.695 1 95.25 198 PRO A C 1
ATOM 1512 O O . PRO A 1 198 ? -5.203 6.105 -10.25 1 95.25 198 PRO A O 1
ATOM 1515 N N . ILE A 1 199 ? -4.836 8.297 -10.125 1 97.62 199 ILE A N 1
ATOM 1516 C CA . ILE A 1 199 ? -5.656 8.398 -8.922 1 97.62 199 ILE A CA 1
ATOM 1517 C C . ILE A 1 199 ? -6.879 9.273 -9.203 1 97.62 199 ILE A C 1
ATOM 1519 O O . ILE A 1 199 ? -7.375 9.961 -8.312 1 97.62 199 ILE A O 1
ATOM 1523 N N . ALA A 1 200 ? -7.32 9.312 -10.484 1 96.94 200 ALA A N 1
ATOM 1524 C CA . ALA A 1 200 ? -8.555 10 -10.844 1 96.94 200 ALA A CA 1
ATOM 1525 C C . ALA A 1 200 ? -9.766 9.32 -10.219 1 96.94 200 ALA A C 1
ATOM 1527 O O . ALA A 1 200 ? -9.969 8.117 -10.398 1 96.94 200 ALA A O 1
ATOM 1528 N N . GLN A 1 201 ? -10.531 10.047 -9.445 1 97.94 201 GLN A N 1
ATOM 1529 C CA . GLN A 1 201 ? -11.734 9.57 -8.773 1 97.94 201 GLN A CA 1
ATOM 1530 C C . GLN A 1 201 ? -12.828 10.633 -8.781 1 97.94 201 GLN A C 1
ATOM 1532 O O . GLN A 1 201 ? -12.57 11.797 -9.094 1 97.94 201 GLN A O 1
ATOM 1537 N N . ASP A 1 202 ? -14.047 10.195 -8.531 1 97.81 202 ASP A N 1
ATOM 1538 C CA . ASP A 1 202 ? -15.148 11.102 -8.227 1 97.81 202 ASP A CA 1
ATOM 1539 C C . ASP A 1 202 ? -15.398 11.18 -6.723 1 97.81 202 ASP A C 1
ATOM 1541 O O . ASP A 1 202 ? -16 10.273 -6.141 1 97.81 202 ASP A O 1
ATOM 1545 N N . PRO A 1 203 ? -14.977 12.273 -6.094 1 98.19 203 PRO A N 1
ATOM 1546 C CA . PRO A 1 203 ? -15.133 12.344 -4.637 1 98.19 203 PRO A CA 1
ATOM 1547 C C . PRO A 1 203 ? -16.594 12.359 -4.203 1 98.19 203 PRO A C 1
ATOM 1549 O O . PRO A 1 203 ? -16.906 11.961 -3.078 1 98.19 203 PRO A O 1
ATOM 1552 N N . GLN A 1 204 ? -17.469 12.82 -5.094 1 98.12 204 GLN A N 1
ATOM 1553 C CA . GLN A 1 204 ? -18.875 12.805 -4.746 1 98.12 204 GLN A CA 1
ATOM 1554 C C . GLN A 1 204 ? -19.422 11.383 -4.715 1 98.12 204 GLN A C 1
ATOM 1556 O O . GLN A 1 204 ? -20.328 11.078 -3.926 1 98.12 204 GLN A O 1
ATOM 1561 N N . GLN A 1 205 ? -18.906 10.578 -5.574 1 97.81 205 GLN A N 1
ATOM 1562 C CA . GLN A 1 205 ? -19.281 9.164 -5.5 1 97.81 205 GLN A CA 1
ATOM 1563 C C . GLN A 1 205 ? -18.875 8.562 -4.156 1 97.81 205 GLN A C 1
ATOM 1565 O O . GLN A 1 205 ? -19.656 7.805 -3.559 1 97.81 205 GLN A O 1
ATOM 1570 N N . PHE A 1 206 ? -17.75 8.875 -3.689 1 98.62 206 PHE A N 1
ATOM 1571 C CA . PHE A 1 206 ? -17.328 8.414 -2.375 1 98.62 206 PHE A CA 1
ATOM 1572 C C . PHE A 1 206 ? -18.266 8.906 -1.289 1 98.62 206 PHE A C 1
ATOM 1574 O O . PHE A 1 206 ? -18.719 8.133 -0.44 1 98.62 206 PHE A O 1
ATOM 1581 N N . VAL A 1 207 ? -18.562 10.148 -1.299 1 98.62 207 VAL A N 1
ATOM 1582 C CA . VAL A 1 207 ? -19.422 10.758 -0.299 1 98.62 207 VAL A CA 1
ATOM 1583 C C . VAL A 1 207 ? -20.781 10.055 -0.291 1 98.62 207 VAL A C 1
ATOM 1585 O O . VAL A 1 207 ? -21.375 9.844 0.77 1 98.62 207 VAL A O 1
ATOM 1588 N N . SER A 1 208 ? -21.25 9.641 -1.437 1 98.44 208 SER A N 1
ATOM 1589 C CA . SER A 1 208 ? -22.547 9 -1.563 1 98.44 208 SER A CA 1
ATOM 1590 C C . SER A 1 208 ? -22.547 7.613 -0.929 1 98.44 208 SER A C 1
ATOM 1592 O O . SER A 1 208 ? -23.609 7.035 -0.683 1 98.44 208 SER A O 1
ATOM 1594 N N . LEU A 1 209 ? -21.359 7.059 -0.759 1 98.38 209 LEU A N 1
ATOM 1595 C CA . LEU A 1 209 ? -21.266 5.746 -0.124 1 98.38 209 LEU A CA 1
ATOM 1596 C C . LEU A 1 209 ? -21.406 5.867 1.391 1 98.38 209 LEU A C 1
ATOM 1598 O O . LEU A 1 209 ? -21.594 4.863 2.08 1 98.38 209 LEU A O 1
ATOM 1602 N N . LEU A 1 210 ? -21.297 7.055 1.925 1 98.62 210 LEU A N 1
ATOM 1603 C CA . LEU A 1 210 ? -21.344 7.301 3.361 1 98.62 210 LEU A CA 1
ATOM 1604 C C . LEU A 1 210 ? -22.734 7.695 3.812 1 98.62 210 LEU A C 1
ATOM 1606 O O . LEU A 1 210 ? -23.547 8.148 3.004 1 98.62 210 LEU A O 1
ATOM 1610 N N . PRO A 1 211 ? -23.062 7.562 5.117 1 98 211 PRO A N 1
ATOM 1611 C CA . PRO A 1 211 ? -24.344 8.094 5.613 1 98 211 PRO A CA 1
ATOM 1612 C C . PRO A 1 211 ? -24.5 9.586 5.352 1 98 211 PRO A C 1
ATOM 1614 O O . PRO A 1 211 ? -23.5 10.32 5.32 1 98 211 PRO A O 1
ATOM 1617 N N . PRO A 1 212 ? -25.766 10.031 5.215 1 97.06 212 PRO A N 1
ATOM 1618 C CA . PRO A 1 212 ? -25.984 11.453 4.945 1 97.06 212 PRO A CA 1
ATOM 1619 C C . PRO A 1 212 ? -25.359 12.367 5.996 1 97.06 212 PRO A C 1
ATOM 1621 O O . PRO A 1 212 ? -25.469 12.102 7.195 1 97.06 212 PRO A O 1
ATOM 1624 N N . GLY A 1 213 ? -24.609 13.32 5.516 1 96.75 213 GLY A N 1
ATOM 1625 C CA . GLY A 1 213 ? -24.062 14.336 6.398 1 96.75 213 GLY A CA 1
ATOM 1626 C C . GLY A 1 213 ? -22.672 14 6.898 1 96.75 213 GLY A C 1
ATOM 1627 O O . GLY A 1 213 ? -22 14.852 7.484 1 96.75 213 GLY A O 1
ATOM 1628 N N . VAL A 1 214 ? -22.172 12.836 6.621 1 98.19 214 VAL A N 1
ATOM 1629 C CA . VAL A 1 214 ? -20.906 12.398 7.172 1 98.19 214 VAL A CA 1
ATOM 1630 C C . VAL A 1 214 ? -19.766 12.766 6.219 1 98.19 214 VAL A C 1
ATOM 1632 O O . VAL A 1 214 ? -18.688 13.188 6.652 1 98.19 214 VAL A O 1
ATOM 1635 N N . GLY A 1 215 ? -20.016 12.609 5.004 1 98.62 215 GLY A N 1
ATOM 1636 C CA . GLY A 1 215 ? -19 12.898 4.004 1 98.62 215 GLY A CA 1
ATOM 1637 C C . GLY A 1 215 ? -19.078 14.312 3.459 1 98.62 215 GLY A C 1
ATOM 1638 O O . GLY A 1 215 ? -20.172 14.844 3.254 1 98.62 215 GLY A O 1
ATOM 1639 N N . ARG A 1 216 ? -17.938 14.93 3.258 1 98.56 216 ARG A N 1
ATOM 1640 C CA . ARG A 1 216 ? -17.844 16.234 2.619 1 98.56 216 ARG A CA 1
ATOM 1641 C C . ARG A 1 216 ? -16.609 16.328 1.719 1 98.56 216 ARG A C 1
ATOM 1643 O O . ARG A 1 216 ? -15.477 16.297 2.203 1 98.56 216 ARG A O 1
ATOM 1650 N N . ALA A 1 217 ? -16.828 16.406 0.473 1 98.62 217 ALA A N 1
ATOM 1651 C CA . ALA A 1 217 ? -15.734 16.656 -0.471 1 98.62 217 ALA A CA 1
ATOM 1652 C C . ALA A 1 217 ? -15.398 18.141 -0.554 1 98.62 217 ALA A C 1
ATOM 1654 O O . ALA A 1 217 ? -16.062 18.891 -1.262 1 98.62 217 ALA A O 1
ATOM 1655 N N . LEU A 1 218 ? -14.367 18.531 0.039 1 98.56 218 LEU A N 1
ATOM 1656 C CA . LEU A 1 218 ? -13.961 19.938 0.056 1 98.56 218 LEU A CA 1
ATOM 1657 C C . LEU A 1 218 ? -13.203 20.297 -1.219 1 98.56 218 LEU A C 1
ATOM 1659 O O . LEU A 1 218 ? -12.414 19.5 -1.727 1 98.56 218 LEU A O 1
ATOM 1663 N N . GLN A 1 219 ? -13.445 21.438 -1.659 1 98 219 GLN A N 1
ATOM 1664 C CA . GLN A 1 219 ? -12.594 21.984 -2.709 1 98 219 GLN A CA 1
ATOM 1665 C C . GLN A 1 219 ? -11.328 22.594 -2.125 1 98 219 GLN A C 1
ATOM 1667 O O . GLN A 1 219 ? -11.328 23.078 -0.988 1 98 219 GLN A O 1
ATOM 1672 N N . PRO A 1 220 ? -10.242 22.562 -2.91 1 98.38 220 PRO A N 1
ATOM 1673 C CA . PRO A 1 220 ? -9.039 23.219 -2.395 1 98.38 220 PRO A CA 1
ATOM 1674 C C . PRO A 1 220 ? -9.305 24.656 -1.928 1 98.38 220 PRO A C 1
ATOM 1676 O O . PRO A 1 220 ? -9.914 25.438 -2.658 1 98.38 220 PRO A O 1
ATOM 1679 N N . GLY A 1 221 ? -8.898 24.922 -0.741 1 98.38 221 GLY A N 1
ATOM 1680 C CA . GLY A 1 221 ? -9.109 26.25 -0.163 1 98.38 221 GLY A CA 1
ATOM 1681 C C . GLY A 1 221 ? -10.32 26.312 0.749 1 98.38 221 GLY A C 1
ATOM 1682 O O . GLY A 1 221 ? -10.453 27.234 1.548 1 98.38 221 GLY A O 1
ATOM 1683 N N . GLU A 1 222 ? -11.211 25.359 0.642 1 98.56 222 GLU A N 1
ATOM 1684 C CA . GLU A 1 222 ? -12.391 25.328 1.5 1 98.56 222 GLU A CA 1
ATOM 1685 C C . GLU A 1 222 ? -12.039 24.875 2.914 1 98.56 222 GLU A C 1
ATOM 1687 O O . GLU A 1 222 ? -11.156 24.047 3.102 1 98.56 222 GLU A O 1
ATOM 1692 N N . SER A 1 223 ? -12.758 25.453 3.842 1 98.38 223 SER A N 1
ATOM 1693 C CA . SER A 1 223 ? -12.438 25.172 5.242 1 98.38 223 SER A CA 1
ATOM 1694 C C . SER A 1 223 ? -13.672 24.703 6.004 1 98.38 223 SER A C 1
ATOM 1696 O O . SER A 1 223 ? -14.797 24.844 5.523 1 98.38 223 SER A O 1
ATOM 1698 N N . ILE A 1 224 ? -13.398 24.047 7.098 1 97.75 224 ILE A N 1
ATOM 1699 C CA . ILE A 1 224 ? -14.398 23.688 8.102 1 97.75 224 ILE A CA 1
ATOM 1700 C C . ILE A 1 224 ? -13.977 24.25 9.461 1 97.75 224 ILE A C 1
ATOM 1702 O O . ILE A 1 224 ? -12.789 24.344 9.766 1 97.75 224 ILE A O 1
ATOM 1706 N N . GLU A 1 225 ? -15.016 24.641 10.203 1 97.44 225 GLU A N 1
ATOM 1707 C CA . GLU A 1 225 ? -14.789 25.078 11.578 1 97.44 225 GLU A CA 1
ATOM 1708 C C . GLU A 1 225 ? -15.281 24.047 12.578 1 97.44 225 GLU A C 1
ATOM 1710 O O . GLU A 1 225 ? -16.406 23.562 12.484 1 97.44 225 GLU A O 1
ATOM 1715 N N . LEU A 1 226 ? -14.398 23.719 13.461 1 96.44 226 LEU A N 1
ATOM 1716 C CA . LEU A 1 226 ? -14.75 22.781 14.516 1 96.44 226 LEU A CA 1
ATOM 1717 C C . LEU A 1 226 ? -14.914 23.5 15.852 1 96.44 226 LEU A C 1
ATOM 1719 O O . LEU A 1 226 ? -14.164 24.438 16.156 1 96.44 226 LEU A O 1
ATOM 1723 N N . MET B 1 1 ? -10.07 -19.031 -18.078 1 97.12 1 MET B N 1
ATOM 1724 C CA . MET B 1 1 ? -8.773 -18.625 -17.547 1 97.12 1 MET B CA 1
ATOM 1725 C C . MET B 1 1 ? -7.934 -19.859 -17.203 1 97.12 1 MET B C 1
ATOM 1727 O O . MET B 1 1 ? -8.438 -20.812 -16.609 1 97.12 1 MET B O 1
ATOM 1731 N N . LYS B 1 2 ? -6.707 -19.875 -17.719 1 98.56 2 LYS B N 1
ATOM 1732 C CA . LYS B 1 2 ? -5.789 -20.969 -17.422 1 98.56 2 LYS B CA 1
ATOM 1733 C C . LYS B 1 2 ? -4.656 -20.5 -16.516 1 98.56 2 LYS B C 1
ATOM 1735 O O . LYS B 1 2 ? -4.016 -19.484 -16.781 1 98.56 2 LYS B O 1
ATOM 1740 N N . ILE B 1 3 ? -4.453 -21.234 -15.422 1 98.81 3 ILE B N 1
ATOM 1741 C CA . ILE B 1 3 ? -3.42 -20.891 -14.445 1 98.81 3 ILE B CA 1
ATOM 1742 C C . ILE B 1 3 ? -2.453 -22.062 -14.297 1 98.81 3 ILE B C 1
ATOM 1744 O O . ILE B 1 3 ? -2.877 -23.219 -14.188 1 98.81 3 ILE B O 1
ATOM 1748 N N . SER B 1 4 ? -1.176 -21.781 -14.297 1 98.81 4 SER B N 1
ATOM 1749 C CA . SER B 1 4 ? -0.197 -22.844 -14.109 1 98.81 4 SER B CA 1
ATOM 1750 C C . SER B 1 4 ? 0.866 -22.438 -13.094 1 98.81 4 SER B C 1
ATOM 1752 O O . SER B 1 4 ? 1.133 -21.25 -12.898 1 98.81 4 SER B O 1
ATOM 1754 N N . TYR B 1 5 ? 1.378 -23.438 -12.469 1 98.81 5 TYR B N 1
ATOM 1755 C CA . TYR B 1 5 ? 2.439 -23.297 -11.477 1 98.81 5 TYR B CA 1
ATOM 1756 C C . TYR B 1 5 ? 3.789 -23.688 -12.062 1 98.81 5 TYR B C 1
ATOM 1758 O O . TYR B 1 5 ? 3.893 -24.703 -12.773 1 98.81 5 TYR B O 1
ATOM 1766 N N . HIS B 1 6 ? 4.832 -22.891 -11.711 1 98.81 6 HIS B N 1
ATOM 1767 C CA . HIS B 1 6 ? 6.105 -23.156 -12.367 1 98.81 6 HIS B CA 1
ATOM 1768 C C . HIS B 1 6 ? 7.258 -23.141 -11.367 1 98.81 6 HIS B C 1
ATOM 1770 O O . HIS B 1 6 ? 8.359 -22.688 -11.703 1 98.81 6 HIS B O 1
ATOM 1776 N N . GLY B 1 7 ? 7.023 -23.547 -10.18 1 98.44 7 GLY B N 1
ATOM 1777 C CA . GLY B 1 7 ? 8.062 -23.688 -9.172 1 98.44 7 GLY B CA 1
ATOM 1778 C C . GLY B 1 7 ? 8.281 -22.422 -8.359 1 98.44 7 GLY B C 1
ATOM 1779 O O . GLY B 1 7 ? 8.195 -21.312 -8.883 1 98.44 7 GLY B O 1
ATOM 1780 N N . HIS B 1 8 ? 8.602 -22.656 -7.043 1 98.19 8 HIS B N 1
ATOM 1781 C CA . HIS B 1 8 ? 8.797 -21.562 -6.102 1 98.19 8 HIS B CA 1
ATOM 1782 C C . HIS B 1 8 ? 7.543 -20.703 -6 1 98.19 8 HIS B C 1
ATOM 1784 O O . HIS B 1 8 ? 6.5 -21.156 -5.527 1 98.19 8 HIS B O 1
ATOM 1790 N N . SER B 1 9 ? 7.562 -19.469 -6.496 1 98.81 9 SER B N 1
ATOM 1791 C CA . SER B 1 9 ? 6.395 -18.594 -6.434 1 98.81 9 SER B CA 1
ATOM 1792 C C . SER B 1 9 ? 5.938 -18.172 -7.828 1 98.81 9 SER B C 1
ATOM 1794 O O . SER B 1 9 ? 5.129 -17.25 -7.973 1 98.81 9 SER B O 1
ATOM 1796 N N . VAL B 1 10 ? 6.434 -18.875 -8.867 1 98.88 10 VAL B N 1
ATOM 1797 C CA . VAL B 1 10 ? 6.168 -18.484 -10.25 1 98.88 10 VAL B CA 1
ATOM 1798 C C . VAL B 1 10 ? 4.816 -19.047 -10.688 1 98.88 10 VAL B C 1
ATOM 1800 O O . VAL B 1 10 ? 4.621 -20.266 -10.711 1 98.88 10 VAL B O 1
ATOM 1803 N N . VAL B 1 11 ? 3.91 -18.203 -11.086 1 98.94 11 VAL B N 1
ATOM 1804 C CA . VAL B 1 11 ? 2.59 -18.578 -11.586 1 98.94 11 VAL B CA 1
ATOM 1805 C C . VAL B 1 11 ? 2.344 -17.906 -12.938 1 98.94 11 VAL B C 1
ATOM 1807 O O . VAL B 1 11 ? 2.672 -16.734 -13.125 1 98.94 11 VAL B O 1
ATOM 1810 N N . ARG B 1 12 ? 1.842 -18.641 -13.852 1 98.88 12 ARG B N 1
ATOM 1811 C CA . ARG B 1 12 ? 1.433 -18.125 -15.148 1 98.88 12 ARG B CA 1
ATOM 1812 C C . ARG B 1 12 ? -0.086 -18.109 -15.281 1 98.88 12 ARG B C 1
ATOM 1814 O O . ARG B 1 12 ? -0.755 -19.078 -14.906 1 98.88 12 ARG B O 1
ATOM 1821 N N . ILE B 1 13 ? -0.647 -17 -15.703 1 98.81 13 ILE B N 1
ATOM 1822 C CA . ILE B 1 13 ? -2.078 -16.859 -15.945 1 98.81 13 ILE B CA 1
ATOM 1823 C C . ILE B 1 13 ? -2.32 -16.516 -17.406 1 98.81 13 ILE B C 1
ATOM 1825 O O . ILE B 1 13 ? -1.72 -15.578 -17.953 1 98.81 13 ILE B O 1
ATOM 1829 N N . GLU B 1 14 ? -3.064 -17.234 -18.062 1 98.69 14 GLU B N 1
ATOM 1830 C CA . GLU B 1 14 ? -3.537 -16.922 -19.406 1 98.69 14 GLU B CA 1
ATOM 1831 C C . GLU B 1 14 ? -5.012 -16.531 -19.406 1 98.69 14 GLU B C 1
ATOM 1833 O O . GLU B 1 14 ? -5.871 -17.328 -19.016 1 98.69 14 GLU B O 1
ATOM 1838 N N . THR B 1 15 ? -5.27 -15.328 -19.734 1 98.12 15 THR B N 1
ATOM 1839 C CA . THR B 1 15 ? -6.621 -14.781 -19.719 1 98.12 15 THR B CA 1
ATOM 1840 C C . THR B 1 15 ? -6.762 -13.625 -20.703 1 98.12 15 THR B C 1
ATOM 1842 O O . THR B 1 15 ? -5.797 -12.906 -20.953 1 98.12 15 THR B O 1
ATOM 1845 N N . ASN B 1 16 ? -7.918 -13.484 -21.344 1 96.31 16 ASN B N 1
ATOM 1846 C CA . ASN B 1 16 ? -8.234 -12.367 -22.234 1 96.31 16 ASN B CA 1
ATOM 1847 C C . ASN B 1 16 ? -7.172 -12.195 -23.312 1 96.31 16 ASN B C 1
ATOM 1849 O O . ASN B 1 16 ? -6.77 -11.07 -23.625 1 96.31 16 ASN B O 1
ATOM 1853 N N . GLY B 1 17 ? -6.598 -13.305 -23.766 1 96.94 17 GLY B N 1
ATOM 1854 C CA . GLY B 1 17 ? -5.629 -13.289 -24.844 1 96.94 17 GLY B CA 1
ATOM 1855 C C . GLY B 1 17 ? -4.25 -12.828 -24.406 1 96.94 17 GLY B C 1
ATOM 1856 O O . GLY B 1 17 ? -3.389 -12.555 -25.25 1 96.94 17 GLY B O 1
ATOM 1857 N N . LYS B 1 18 ? -4.027 -12.672 -23.094 1 98.38 18 LYS B N 1
ATOM 1858 C CA . LYS B 1 18 ? -2.752 -12.211 -22.547 1 98.38 18 LYS B CA 1
ATOM 1859 C C . LYS B 1 18 ? -2.113 -13.289 -21.672 1 98.38 18 LYS B C 1
ATOM 1861 O O . LYS B 1 18 ? -2.814 -14.109 -21.078 1 98.38 18 LYS B O 1
ATOM 1866 N N . THR B 1 19 ? -0.842 -13.25 -21.641 1 98.81 19 THR B N 1
ATOM 1867 C CA . THR B 1 19 ? -0.059 -14.086 -20.734 1 98.81 19 THR B CA 1
ATOM 1868 C C . THR B 1 19 ? 0.546 -13.25 -19.609 1 98.81 19 THR B C 1
ATOM 1870 O O . THR B 1 19 ? 1.287 -12.297 -19.875 1 98.81 19 THR B O 1
ATOM 1873 N N . ILE B 1 20 ? 0.224 -13.641 -18.406 1 98.94 20 ILE B N 1
ATOM 1874 C CA . ILE B 1 20 ? 0.687 -12.93 -17.219 1 98.94 20 ILE B CA 1
ATOM 1875 C C . ILE B 1 20 ? 1.591 -13.852 -16.391 1 98.94 20 ILE B C 1
ATOM 1877 O O . ILE B 1 20 ? 1.241 -15 -16.125 1 98.94 20 ILE B O 1
ATOM 1881 N N . LEU B 1 21 ? 2.783 -13.344 -16.016 1 98.94 21 LEU B N 1
ATOM 1882 C CA . LEU B 1 21 ? 3.641 -14.039 -15.062 1 98.94 21 LEU B CA 1
ATOM 1883 C C . LEU B 1 21 ? 3.672 -13.305 -13.727 1 98.94 21 LEU B C 1
ATOM 1885 O O . LEU B 1 21 ? 3.756 -12.078 -13.688 1 98.94 21 LEU B O 1
ATOM 1889 N N . ILE B 1 22 ? 3.582 -14.047 -12.68 1 98.94 22 ILE B N 1
ATOM 1890 C CA . ILE B 1 22 ? 3.797 -13.5 -11.344 1 98.94 22 ILE B CA 1
ATOM 1891 C C . ILE B 1 22 ? 5.137 -13.984 -10.789 1 98.94 22 ILE B C 1
ATOM 1893 O O . ILE B 1 22 ? 5.402 -15.188 -10.773 1 98.94 22 ILE B O 1
ATOM 1897 N N . ASP B 1 23 ? 5.996 -13.086 -10.352 1 98.94 23 ASP B N 1
ATOM 1898 C CA . ASP B 1 23 ? 7.258 -13.352 -9.672 1 98.94 23 ASP B CA 1
ATOM 1899 C C . ASP B 1 23 ? 8.109 -14.344 -10.453 1 98.94 23 ASP B C 1
ATOM 1901 O O . ASP B 1 23 ? 8.453 -15.414 -9.945 1 98.94 23 ASP B O 1
ATOM 1905 N N . PRO B 1 24 ? 8.586 -13.953 -11.617 1 98.88 24 PRO B N 1
ATOM 1906 C CA . PRO B 1 24 ? 9.234 -14.906 -12.531 1 98.88 24 PRO B CA 1
ATOM 1907 C C . PRO B 1 24 ? 10.695 -15.164 -12.164 1 98.88 24 PRO B C 1
ATOM 1909 O O . PRO B 1 24 ? 11.594 -14.859 -12.953 1 98.88 24 PRO B O 1
ATOM 1912 N N . PHE B 1 25 ? 10.93 -15.797 -11.055 1 98.81 25 PHE B N 1
ATOM 1913 C CA . PHE B 1 25 ? 12.234 -16.344 -10.688 1 98.81 25 PHE B CA 1
ATOM 1914 C C . PHE B 1 25 ? 12.5 -17.656 -11.414 1 98.81 25 PHE B C 1
ATOM 1916 O O . PHE B 1 25 ? 12.055 -18.719 -10.969 1 98.81 25 PHE B O 1
ATOM 1923 N N . ILE B 1 26 ? 13.297 -17.562 -12.516 1 98.69 26 ILE B N 1
ATOM 1924 C CA . ILE B 1 26 ? 13.508 -18.719 -13.383 1 98.69 26 ILE B CA 1
ATOM 1925 C C . ILE B 1 26 ? 14.969 -19.141 -13.32 1 98.69 26 ILE B C 1
ATOM 1927 O O . ILE B 1 26 ? 15.281 -20.281 -12.969 1 98.69 26 ILE B O 1
ATOM 1931 N N . THR B 1 27 ? 15.844 -18.234 -13.664 1 97.81 27 THR B N 1
ATOM 1932 C CA . THR B 1 27 ? 17.266 -18.531 -13.531 1 97.81 27 THR B CA 1
ATOM 1933 C C . THR B 1 27 ? 17.641 -18.766 -12.07 1 97.81 27 THR B C 1
ATOM 1935 O O . THR B 1 27 ? 17.391 -17.906 -11.219 1 97.81 27 THR B O 1
ATOM 1938 N N . GLY B 1 28 ? 18.234 -19.875 -11.719 1 95.94 28 GLY B N 1
ATOM 1939 C CA . GLY B 1 28 ? 18.578 -20.219 -10.352 1 95.94 28 GLY B CA 1
ATOM 1940 C C . GLY B 1 28 ? 17.516 -21.047 -9.656 1 95.94 28 GLY B C 1
ATOM 1941 O O . GLY B 1 28 ? 17.719 -21.531 -8.539 1 95.94 28 GLY B O 1
ATOM 1942 N N . ASN B 1 29 ? 16.328 -21.141 -10.289 1 97.75 29 ASN B N 1
ATOM 1943 C CA . ASN B 1 29 ? 15.242 -21.984 -9.805 1 97.75 29 ASN B CA 1
ATOM 1944 C C . ASN B 1 29 ? 15.305 -23.375 -10.398 1 97.75 29 ASN B C 1
ATOM 1946 O O . ASN B 1 29 ? 14.875 -23.609 -11.523 1 97.75 29 ASN B O 1
ATOM 1950 N N . THR B 1 30 ? 15.734 -24.344 -9.656 1 95.12 30 THR B N 1
ATOM 1951 C CA . THR B 1 30 ? 15.992 -25.688 -10.164 1 95.12 30 THR B CA 1
ATOM 1952 C C . THR B 1 30 ? 14.688 -26.469 -10.32 1 95.12 30 THR B C 1
ATOM 1954 O O . THR B 1 30 ? 14.672 -27.531 -10.938 1 95.12 30 THR B O 1
ATOM 1957 N N . THR B 1 31 ? 13.641 -25.906 -9.828 1 97.31 31 THR B N 1
ATOM 1958 C CA . THR B 1 31 ? 12.383 -26.656 -9.844 1 97.31 31 THR B CA 1
ATOM 1959 C C . THR B 1 31 ? 11.516 -26.219 -11.016 1 97.31 31 THR B C 1
ATOM 1961 O O . THR B 1 31 ? 10.539 -26.906 -11.352 1 97.31 31 THR B O 1
ATOM 1964 N N . THR B 1 32 ? 11.812 -25.141 -11.68 1 98.31 32 THR B N 1
ATOM 1965 C CA . THR B 1 32 ? 10.93 -24.578 -12.703 1 98.31 32 THR B CA 1
ATOM 1966 C C . THR B 1 32 ? 11.078 -25.344 -14.016 1 98.31 32 THR B C 1
ATOM 1968 O O . THR B 1 32 ? 12.148 -25.891 -14.305 1 98.31 32 THR B O 1
ATOM 1971 N N . ASP B 1 33 ? 10.047 -25.406 -14.742 1 98.38 33 ASP B N 1
ATOM 1972 C CA . ASP B 1 33 ? 10.07 -26 -16.078 1 98.38 33 ASP B CA 1
ATOM 1973 C C . ASP B 1 33 ? 10.203 -24.922 -17.156 1 98.38 33 ASP B C 1
ATOM 1975 O O . ASP B 1 33 ? 10.188 -25.234 -18.344 1 98.38 33 ASP B O 1
ATOM 1979 N N . LEU B 1 34 ? 10.344 -23.688 -16.766 1 98.38 34 LEU B N 1
ATOM 1980 C CA . LEU B 1 34 ? 10.438 -22.578 -17.719 1 98.38 34 LEU B CA 1
ATOM 1981 C C . LEU B 1 34 ? 11.898 -22.266 -18.047 1 98.38 34 LEU B C 1
ATOM 1983 O O . LEU B 1 34 ? 12.797 -22.609 -17.266 1 98.38 34 LEU B O 1
ATOM 1987 N N . ASN B 1 35 ? 12.062 -21.641 -19.172 1 98.06 35 ASN B N 1
ATOM 1988 C CA . ASN B 1 35 ? 13.336 -21.094 -19.609 1 98.06 35 ASN B CA 1
ATOM 1989 C C . ASN B 1 35 ? 13.266 -19.578 -19.766 1 98.06 35 ASN B C 1
ATOM 1991 O O . ASN B 1 35 ? 12.492 -19.062 -20.578 1 98.06 35 ASN B O 1
ATOM 1995 N N . ALA B 1 36 ? 14.055 -18.938 -19.016 1 97.5 36 ALA B N 1
ATOM 1996 C CA . ALA B 1 36 ? 14.008 -17.484 -18.969 1 97.5 36 ALA B CA 1
ATOM 1997 C C . ALA B 1 36 ? 14.258 -16.891 -20.359 1 97.5 36 ALA B C 1
ATOM 1999 O O . ALA B 1 36 ? 13.734 -15.82 -20.688 1 97.5 36 ALA B O 1
ATOM 2000 N N . ALA B 1 37 ? 14.969 -17.531 -21.188 1 96.75 37 ALA B N 1
ATOM 2001 C CA . ALA B 1 37 ? 15.375 -17 -22.5 1 96.75 37 ALA B CA 1
ATOM 2002 C C . ALA B 1 37 ? 14.219 -17.062 -23.5 1 96.75 37 ALA B C 1
ATOM 2004 O O . ALA B 1 37 ? 14.234 -16.359 -24.5 1 96.75 37 ALA B O 1
ATOM 2005 N N . ASP B 1 38 ? 13.234 -17.844 -23.188 1 96.94 38 ASP B N 1
ATOM 2006 C CA . ASP B 1 38 ? 12.242 -18.016 -24.25 1 96.94 38 ASP B CA 1
ATOM 2007 C C . ASP B 1 38 ? 10.828 -17.812 -23.719 1 96.94 38 ASP B C 1
ATOM 2009 O O . ASP B 1 38 ? 9.867 -17.734 -24.484 1 96.94 38 ASP B O 1
ATOM 2013 N N . VAL B 1 39 ? 10.641 -17.734 -22.406 1 98.25 39 VAL B N 1
ATOM 2014 C CA . VAL B 1 39 ? 9.305 -17.578 -21.844 1 98.25 39 VAL B CA 1
ATOM 2015 C C . VAL B 1 39 ? 8.688 -16.266 -22.359 1 98.25 39 VAL B C 1
ATOM 2017 O O . VAL B 1 39 ? 9.367 -15.25 -22.4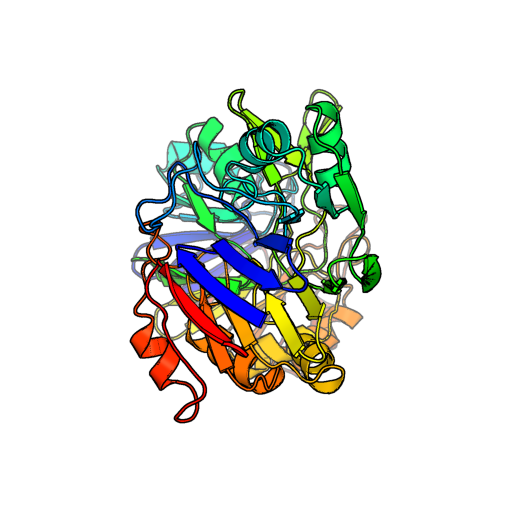53 1 98.25 39 VAL B O 1
ATOM 2020 N N . LYS B 1 40 ? 7.445 -16.328 -22.719 1 98.12 40 LYS B N 1
ATOM 2021 C CA . LYS B 1 40 ? 6.723 -15.156 -23.219 1 98.12 40 LYS B CA 1
ATOM 2022 C C . LYS B 1 40 ? 5.797 -14.586 -22.141 1 98.12 40 LYS B C 1
ATOM 2024 O O . LYS B 1 40 ? 5.184 -15.344 -21.375 1 98.12 40 LYS B O 1
ATOM 2029 N N . ALA B 1 41 ? 5.672 -13.312 -22.094 1 98.62 41 ALA B N 1
ATOM 2030 C CA . ALA B 1 41 ? 4.766 -12.625 -21.172 1 98.62 41 ALA B CA 1
ATOM 2031 C C . ALA B 1 41 ? 4.328 -11.273 -21.734 1 98.62 41 ALA B C 1
ATOM 2033 O O . ALA B 1 41 ? 5.137 -10.547 -22.312 1 98.62 41 ALA B O 1
ATOM 2034 N N . ASP B 1 42 ? 3.078 -10.984 -21.625 1 98.88 42 ASP B N 1
ATOM 2035 C CA . ASP B 1 42 ? 2.564 -9.648 -21.922 1 98.88 42 ASP B CA 1
ATOM 2036 C C . ASP B 1 42 ? 2.652 -8.742 -20.688 1 98.88 42 ASP B C 1
ATOM 2038 O O . ASP B 1 42 ? 2.805 -7.527 -20.828 1 98.88 42 ASP B O 1
ATOM 2042 N N . VAL B 1 43 ? 2.518 -9.383 -19.516 1 98.94 43 VAL B N 1
ATOM 2043 C CA . VAL B 1 43 ? 2.498 -8.664 -18.25 1 98.94 43 VAL B CA 1
ATOM 2044 C C . VAL B 1 43 ? 3.264 -9.461 -17.188 1 98.94 43 VAL B C 1
ATOM 2046 O O . VAL B 1 43 ? 3.209 -10.695 -17.172 1 98.94 43 VAL B O 1
ATOM 2049 N N . ILE B 1 44 ? 3.947 -8.773 -16.328 1 98.94 44 ILE B N 1
ATOM 2050 C CA . ILE B 1 44 ? 4.57 -9.359 -15.148 1 98.94 44 ILE B CA 1
ATOM 2051 C C . ILE B 1 44 ? 4.078 -8.641 -13.898 1 98.94 44 ILE B C 1
ATOM 2053 O O . ILE B 1 44 ? 4.082 -7.414 -13.836 1 98.94 44 ILE B O 1
ATOM 2057 N N . LEU B 1 45 ? 3.576 -9.359 -12.953 1 98.94 45 LEU B N 1
ATOM 2058 C CA . LEU B 1 45 ? 3.201 -8.844 -11.641 1 98.94 45 LEU B CA 1
ATOM 2059 C C . LEU B 1 45 ? 4.219 -9.25 -10.586 1 98.94 45 LEU B C 1
ATOM 2061 O O . LEU B 1 45 ? 4.574 -10.43 -10.484 1 98.94 45 LEU B O 1
ATOM 2065 N N . LEU B 1 46 ? 4.691 -8.305 -9.82 1 98.94 46 LEU B N 1
ATOM 2066 C CA . LEU B 1 46 ? 5.684 -8.586 -8.789 1 98.94 46 LEU B CA 1
ATOM 2067 C C . LEU B 1 46 ? 5.125 -8.297 -7.398 1 98.94 46 LEU B C 1
ATOM 2069 O O . LEU B 1 46 ? 4.578 -7.219 -7.16 1 98.94 46 LEU B O 1
ATOM 2073 N N . THR B 1 47 ? 5.355 -9.234 -6.5 1 98.88 47 THR B N 1
ATOM 2074 C CA . THR B 1 47 ? 4.859 -9.086 -5.133 1 98.88 47 THR B CA 1
ATOM 2075 C C . THR B 1 47 ? 5.801 -8.211 -4.312 1 98.88 47 THR B C 1
ATOM 2077 O O . THR B 1 47 ? 5.348 -7.406 -3.492 1 98.88 47 THR B O 1
ATOM 2080 N N . HIS B 1 48 ? 7.148 -8.422 -4.449 1 98.81 48 HIS B N 1
ATOM 2081 C CA . HIS B 1 48 ? 8.102 -7.633 -3.684 1 98.81 48 HIS B CA 1
ATOM 2082 C C . HIS B 1 48 ? 9.5 -7.719 -4.289 1 98.81 48 HIS B C 1
ATOM 2084 O O . HIS B 1 48 ? 9.688 -8.352 -5.332 1 98.81 48 HIS B O 1
ATOM 2090 N N . GLY B 1 49 ? 10.469 -7.172 -3.654 1 98.69 49 GLY B N 1
ATOM 2091 C CA . GLY B 1 49 ? 11.719 -6.832 -4.312 1 98.69 49 GLY B CA 1
ATOM 2092 C C . GLY B 1 49 ? 12.797 -7.891 -4.141 1 98.69 49 GLY B C 1
ATOM 2093 O O . GLY B 1 49 ? 13.898 -7.75 -4.668 1 98.69 49 GLY B O 1
ATOM 2094 N N . HIS B 1 50 ? 12.547 -8.984 -3.398 1 98.31 50 HIS B N 1
ATOM 2095 C CA . HIS B 1 50 ? 13.57 -10.008 -3.225 1 98.31 50 HIS B CA 1
ATOM 2096 C C . HIS B 1 50 ? 13.961 -10.633 -4.559 1 98.31 50 HIS B C 1
ATOM 2098 O O . HIS B 1 50 ? 13.117 -10.797 -5.441 1 98.31 50 HIS B O 1
ATOM 2104 N N . GLY B 1 51 ? 15.172 -11.047 -4.68 1 97.75 51 GLY B N 1
ATOM 2105 C CA . GLY B 1 51 ? 15.719 -11.57 -5.914 1 97.75 51 GLY B CA 1
ATOM 2106 C C . GLY B 1 51 ? 15.016 -12.828 -6.398 1 97.75 51 GLY B C 1
ATOM 2107 O O . GLY B 1 51 ? 14.898 -13.055 -7.605 1 97.75 51 GLY B O 1
ATOM 2108 N N . ASP B 1 52 ? 14.609 -13.648 -5.484 1 97.88 52 ASP B N 1
ATOM 2109 C CA . ASP B 1 52 ? 13.953 -14.898 -5.859 1 97.88 52 ASP B CA 1
ATOM 2110 C C . ASP B 1 52 ? 12.477 -14.664 -6.172 1 97.88 52 ASP B C 1
ATOM 2112 O O . ASP B 1 52 ? 11.688 -15.609 -6.23 1 97.88 52 ASP B O 1
ATOM 2116 N N . HIS B 1 53 ? 12.047 -13.484 -6.363 1 98.75 53 HIS B N 1
ATOM 2117 C CA . HIS B 1 53 ? 10.742 -13.086 -6.895 1 98.75 53 HIS B CA 1
ATOM 2118 C C . HIS B 1 53 ? 10.898 -12.195 -8.125 1 98.75 53 HIS B C 1
ATOM 2120 O O . HIS B 1 53 ? 10.312 -12.469 -9.172 1 98.75 53 HIS B O 1
ATOM 2126 N N . VAL B 1 54 ? 11.766 -11.18 -7.996 1 98.69 54 VAL B N 1
ATOM 2127 C CA . VAL B 1 54 ? 12.031 -10.344 -9.164 1 98.69 54 VAL B CA 1
ATOM 2128 C C . VAL B 1 54 ? 12.562 -11.203 -10.305 1 98.69 54 VAL B C 1
ATOM 2130 O O . VAL B 1 54 ? 12.086 -11.094 -11.438 1 98.69 54 VAL B O 1
ATOM 2133 N N . GLY B 1 55 ? 13.57 -11.977 -9.961 1 98.31 55 GLY B N 1
ATOM 2134 C CA . GLY B 1 55 ? 14.102 -12.953 -10.898 1 98.31 55 GLY B CA 1
ATOM 2135 C C . GLY B 1 55 ? 14.516 -12.344 -12.219 1 98.31 55 GLY B C 1
ATOM 2136 O O . GLY B 1 55 ? 15.266 -11.359 -12.25 1 98.31 55 GLY B O 1
ATOM 2137 N N . ASP B 1 56 ? 13.969 -12.898 -13.266 1 98.81 56 ASP B N 1
ATOM 2138 C CA . ASP B 1 56 ? 14.383 -12.578 -14.625 1 98.81 56 ASP B CA 1
ATOM 2139 C C . ASP B 1 56 ? 13.477 -11.508 -15.234 1 98.81 56 ASP B C 1
ATOM 2141 O O . ASP B 1 56 ? 13.32 -11.438 -16.453 1 98.81 56 ASP B O 1
ATOM 2145 N N . THR B 1 57 ? 12.836 -10.734 -14.445 1 98.88 57 THR B N 1
ATOM 2146 C CA . THR B 1 57 ? 11.812 -9.773 -14.859 1 98.88 57 THR B CA 1
ATOM 2147 C C . THR B 1 57 ? 12.367 -8.812 -15.914 1 98.88 57 THR B C 1
ATOM 2149 O O . THR B 1 57 ? 11.727 -8.594 -16.938 1 98.88 57 THR B O 1
ATOM 2152 N N . VAL B 1 58 ? 13.555 -8.281 -15.703 1 98.75 58 VAL B N 1
ATOM 2153 C CA . VAL B 1 58 ? 14.094 -7.254 -16.594 1 98.75 58 VAL B CA 1
ATOM 2154 C C . VAL B 1 58 ? 14.297 -7.836 -17.984 1 98.75 58 VAL B C 1
ATOM 2156 O O . VAL B 1 58 ? 13.812 -7.285 -18.969 1 98.75 58 VAL B O 1
ATOM 2159 N N . GLU B 1 59 ? 14.93 -8.961 -18.062 1 98.44 59 GLU B N 1
ATOM 2160 C CA . GLU B 1 59 ? 15.227 -9.586 -19.359 1 98.44 59 GLU B CA 1
ATOM 2161 C C . GLU B 1 59 ? 13.945 -10.008 -20.078 1 98.44 59 GLU B C 1
ATOM 2163 O O . GLU B 1 59 ? 13.797 -9.781 -21.266 1 98.44 59 GLU B O 1
ATOM 2168 N N . ILE B 1 60 ? 13.039 -10.602 -19.344 1 98.81 60 ILE B N 1
ATOM 2169 C CA . ILE B 1 60 ? 11.789 -11.078 -19.922 1 98.81 60 ILE B CA 1
ATOM 2170 C C . ILE B 1 60 ? 10.961 -9.891 -20.438 1 98.81 60 ILE B C 1
ATOM 2172 O O . ILE B 1 60 ? 10.43 -9.922 -21.547 1 98.81 60 ILE B O 1
ATOM 2176 N N . ALA B 1 61 ? 10.883 -8.867 -19.594 1 98.88 61 ALA B N 1
ATOM 2177 C CA . ALA B 1 61 ? 10.07 -7.703 -19.938 1 98.88 61 ALA B CA 1
ATOM 2178 C C . ALA B 1 61 ? 10.609 -7.004 -21.188 1 98.88 61 ALA B C 1
ATOM 2180 O O . ALA B 1 61 ? 9.844 -6.621 -22.062 1 98.88 61 ALA B O 1
ATOM 2181 N N . LYS B 1 62 ? 11.875 -6.836 -21.281 1 98.44 62 LYS B N 1
ATOM 2182 C CA . LYS B 1 62 ? 12.477 -6.16 -22.422 1 98.44 62 LYS B CA 1
ATOM 2183 C C . LYS B 1 62 ? 12.297 -6.973 -23.703 1 98.44 62 LYS B C 1
ATOM 2185 O O . LYS B 1 62 ? 11.953 -6.418 -24.75 1 98.44 62 LYS B O 1
ATOM 2190 N N . ARG B 1 63 ? 12.5 -8.227 -23.625 1 98.25 63 ARG B N 1
ATOM 2191 C CA . ARG B 1 63 ? 12.398 -9.094 -24.797 1 98.25 63 ARG B CA 1
ATOM 2192 C C . ARG B 1 63 ? 10.969 -9.133 -25.328 1 98.25 63 ARG B C 1
ATOM 2194 O O . ARG B 1 63 ? 10.75 -9.188 -26.547 1 98.25 63 ARG B O 1
ATOM 2201 N N . ASN B 1 64 ? 10.023 -9.008 -24.422 1 98.62 64 ASN B N 1
ATOM 2202 C CA . ASN B 1 64 ? 8.633 -9.219 -24.797 1 98.62 64 ASN B CA 1
ATOM 2203 C C . ASN B 1 64 ? 7.855 -7.902 -24.844 1 98.62 64 ASN B C 1
ATOM 2205 O O . ASN B 1 64 ? 6.66 -7.891 -25.125 1 98.62 64 ASN B O 1
ATOM 2209 N N . ASN B 1 65 ? 8.555 -6.777 -24.469 1 98.38 65 ASN B N 1
ATOM 2210 C CA . ASN B 1 65 ? 7.863 -5.504 -24.281 1 98.38 65 ASN B CA 1
ATOM 2211 C C . ASN B 1 65 ? 6.703 -5.629 -23.297 1 98.38 65 ASN B C 1
ATOM 2213 O O . ASN B 1 65 ? 5.594 -5.18 -23.578 1 98.38 65 ASN B O 1
ATOM 2217 N N . ALA B 1 66 ? 6.949 -6.328 -22.234 1 98.81 66 ALA B N 1
ATOM 2218 C CA . ALA B 1 66 ? 5.914 -6.605 -21.234 1 98.81 66 ALA B CA 1
ATOM 2219 C C . ALA B 1 66 ? 5.738 -5.426 -20.281 1 98.81 66 ALA B C 1
ATOM 2221 O O . ALA B 1 66 ? 6.715 -4.766 -19.922 1 98.81 66 ALA B O 1
ATOM 2222 N N . LEU B 1 67 ? 4.523 -5.176 -19.859 1 98.88 67 LEU B N 1
ATOM 2223 C CA . LEU B 1 67 ? 4.254 -4.27 -18.75 1 98.88 67 LEU B CA 1
ATOM 2224 C C . LEU B 1 67 ? 4.551 -4.941 -17.422 1 98.88 67 LEU B C 1
ATOM 2226 O O . LEU B 1 67 ? 4.117 -6.07 -17.172 1 98.88 67 LEU B O 1
ATOM 2230 N N . VAL B 1 68 ? 5.328 -4.277 -16.594 1 98.94 68 VAL B N 1
ATOM 2231 C CA . VAL B 1 68 ? 5.578 -4.789 -15.242 1 98.94 68 VAL B CA 1
ATOM 2232 C C . VAL B 1 68 ? 4.797 -3.959 -14.227 1 98.94 68 VAL B C 1
ATOM 2234 O O . VAL B 1 68 ? 4.938 -2.734 -14.172 1 98.94 68 VAL B O 1
ATOM 2237 N N . VAL B 1 69 ? 3.928 -4.598 -13.461 1 98.94 69 VAL B N 1
ATOM 2238 C CA . VAL B 1 69 ? 3.168 -3.967 -12.383 1 98.94 69 VAL B CA 1
ATOM 2239 C C . VAL B 1 69 ? 3.76 -4.367 -11.039 1 98.94 69 VAL B C 1
ATOM 2241 O O . VAL B 1 69 ? 3.916 -5.555 -10.742 1 98.94 69 VAL B O 1
ATOM 2244 N N . ALA B 1 70 ? 4.129 -3.43 -10.25 1 98.88 70 ALA B N 1
ATOM 2245 C CA . ALA B 1 70 ? 4.781 -3.635 -8.953 1 98.88 70 ALA B CA 1
ATOM 2246 C C . ALA B 1 70 ? 4.539 -2.451 -8.023 1 98.88 70 ALA B C 1
ATOM 2248 O O . ALA B 1 70 ? 3.809 -1.519 -8.367 1 98.88 70 ALA B O 1
ATOM 2249 N N . THR B 1 71 ? 5.051 -2.561 -6.789 1 98.5 71 THR B N 1
ATOM 2250 C CA . THR B 1 71 ? 4.949 -1.423 -5.883 1 98.5 71 THR B CA 1
ATOM 2251 C C . THR B 1 71 ? 5.77 -0.246 -6.398 1 98.5 71 THR B C 1
ATOM 2253 O O . THR B 1 71 ? 6.695 -0.429 -7.195 1 98.5 71 THR B O 1
ATOM 2256 N N . PHE B 1 72 ? 5.41 0.903 -5.93 1 98.44 72 PHE B N 1
ATOM 2257 C CA . PHE B 1 72 ? 5.953 2.154 -6.445 1 98.44 72 PHE B CA 1
ATOM 2258 C C . PHE B 1 72 ? 7.473 2.096 -6.516 1 98.44 72 PHE B C 1
ATOM 2260 O O . PHE B 1 72 ? 8.062 2.346 -7.57 1 98.44 72 PHE B O 1
ATOM 2267 N N . GLU B 1 73 ? 8.195 1.785 -5.395 1 98.44 73 GLU B N 1
ATOM 2268 C CA . GLU B 1 73 ? 9.648 1.767 -5.336 1 98.44 73 GLU B CA 1
ATOM 2269 C C . GLU B 1 73 ? 10.227 0.75 -6.316 1 98.44 73 GLU B C 1
ATOM 2271 O O . GLU B 1 73 ? 11.164 1.058 -7.059 1 98.44 73 GLU B O 1
ATOM 2276 N N . LEU B 1 74 ? 9.633 -0.439 -6.316 1 98.75 74 LEU B N 1
ATOM 2277 C CA . LEU B 1 74 ? 10.109 -1.51 -7.184 1 98.75 74 LEU B CA 1
ATOM 2278 C C . LEU B 1 74 ? 9.898 -1.153 -8.648 1 98.75 74 LEU B C 1
ATOM 2280 O O . LEU B 1 74 ? 10.789 -1.35 -9.477 1 98.75 74 LEU B O 1
ATOM 2284 N N . ALA B 1 75 ? 8.75 -0.652 -9.008 1 98.81 75 ALA B N 1
ATOM 2285 C CA . ALA B 1 75 ? 8.461 -0.214 -10.375 1 98.81 75 ALA B CA 1
ATOM 2286 C C . ALA B 1 75 ? 9.445 0.868 -10.82 1 98.81 75 ALA B C 1
ATOM 2288 O O . ALA B 1 75 ? 9.93 0.847 -11.953 1 98.81 75 ALA B O 1
ATOM 2289 N N . THR B 1 76 ? 9.695 1.841 -9.922 1 98.56 76 THR B N 1
ATOM 2290 C CA . THR B 1 76 ? 10.633 2.918 -10.211 1 98.56 76 THR B CA 1
ATOM 2291 C C . THR B 1 76 ? 12.016 2.361 -10.516 1 98.56 76 THR B C 1
ATOM 2293 O O . THR B 1 76 ? 12.617 2.699 -11.539 1 98.56 76 THR B O 1
ATOM 2296 N N . TYR B 1 77 ? 12.516 1.472 -9.695 1 98.5 77 TYR B N 1
ATOM 2297 C CA . TYR B 1 77 ? 13.828 0.858 -9.852 1 98.5 77 TYR B CA 1
ATOM 2298 C C . TYR B 1 77 ? 13.938 0.141 -11.195 1 98.5 77 TYR B C 1
ATOM 2300 O O . TYR B 1 77 ? 14.945 0.28 -11.891 1 98.5 77 TYR B O 1
ATOM 2308 N N . LEU B 1 78 ? 12.914 -0.623 -11.547 1 98.75 78 LEU B N 1
ATOM 2309 C CA . LEU B 1 78 ? 12.914 -1.381 -12.797 1 98.75 78 LEU B CA 1
ATOM 2310 C C . LEU B 1 78 ? 12.828 -0.448 -14 1 98.75 78 LEU B C 1
ATOM 2312 O O . LEU B 1 78 ? 13.398 -0.733 -15.055 1 98.75 78 LEU B O 1
ATOM 2316 N N . SER B 1 79 ? 12.102 0.663 -13.852 1 98.69 79 SER B N 1
ATOM 2317 C CA . SER B 1 79 ? 12.008 1.626 -14.938 1 98.69 79 SER B CA 1
ATOM 2318 C C . SER B 1 79 ? 13.367 2.213 -15.281 1 98.69 79 SER B C 1
ATOM 2320 O O . SER B 1 79 ? 13.648 2.514 -16.438 1 98.69 79 SER B O 1
ATOM 2322 N N . TRP B 1 80 ? 14.219 2.428 -14.312 1 98.06 80 TRP B N 1
ATOM 2323 C CA . TRP B 1 80 ? 15.57 2.938 -14.539 1 98.06 80 TRP B CA 1
ATOM 2324 C C . TRP B 1 80 ? 16.375 1.972 -15.391 1 98.06 80 TRP B C 1
ATOM 2326 O O . TRP B 1 80 ? 17.422 2.346 -15.945 1 98.06 80 TRP B O 1
ATOM 2336 N N . GLN B 1 81 ? 15.898 0.746 -15.484 1 97.81 81 GLN B N 1
ATOM 2337 C CA . GLN B 1 81 ? 16.594 -0.27 -16.266 1 97.81 81 GLN B CA 1
ATOM 2338 C C . GLN B 1 81 ? 15.961 -0.415 -17.656 1 97.81 81 GLN B C 1
ATOM 2340 O O . GLN B 1 81 ? 16.266 -1.36 -18.375 1 97.81 8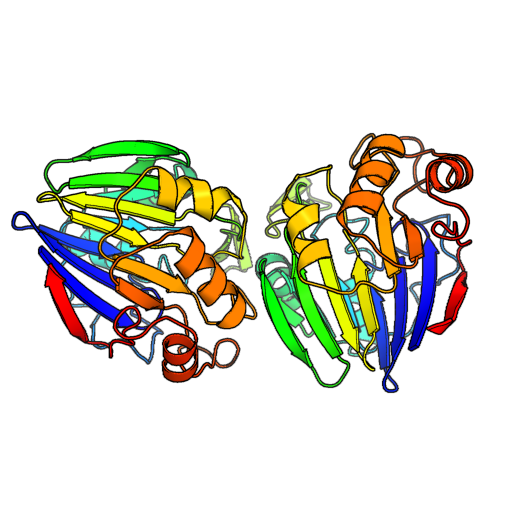1 GLN B O 1
ATOM 2345 N N . GLY B 1 82 ? 14.992 0.371 -17.984 1 98.06 82 GLY B N 1
ATOM 2346 C CA . GLY B 1 82 ? 14.422 0.415 -19.328 1 98.06 82 GLY B CA 1
ATOM 2347 C C . GLY B 1 82 ? 13.148 -0.404 -19.453 1 98.06 82 GLY B C 1
ATOM 2348 O O . GLY B 1 82 ? 12.695 -0.672 -20.562 1 98.06 82 GLY B O 1
ATOM 2349 N N . VAL B 1 83 ? 12.586 -0.853 -18.391 1 98.62 83 VAL B N 1
ATOM 2350 C CA . VAL B 1 83 ? 11.375 -1.66 -18.375 1 98.62 83 VAL B CA 1
ATOM 2351 C C . VAL B 1 83 ? 10.148 -0.75 -18.328 1 98.62 83 VAL B C 1
ATOM 2353 O O . VAL B 1 83 ? 10.133 0.241 -17.594 1 98.62 83 VAL B O 1
ATOM 2356 N N . GLU B 1 84 ? 9.141 -1.016 -19.156 1 98.69 84 GLU B N 1
ATOM 2357 C CA . GLU B 1 84 ? 7.852 -0.356 -18.984 1 98.69 84 GLU B CA 1
ATOM 2358 C C . GLU B 1 84 ? 7.168 -0.809 -17.688 1 98.69 84 GLU B C 1
ATOM 2360 O O . GLU B 1 84 ? 6.898 -1.998 -17.516 1 98.69 84 GLU B O 1
ATOM 2365 N N . THR B 1 85 ? 6.871 0.113 -16.797 1 98.81 85 THR B N 1
ATOM 2366 C CA . THR B 1 85 ? 6.324 -0.272 -15.492 1 98.81 85 THR B CA 1
ATOM 2367 C C . THR B 1 85 ? 5.07 0.541 -15.172 1 98.81 85 THR B C 1
ATOM 2369 O O . THR B 1 85 ? 4.836 1.592 -15.773 1 98.81 85 THR B O 1
ATOM 2372 N N . PHE B 1 86 ? 4.246 0.036 -14.352 1 98.75 86 PHE B N 1
ATOM 2373 C CA . PHE B 1 86 ? 3.17 0.735 -13.656 1 98.75 86 PHE B CA 1
ATOM 2374 C C . PHE B 1 86 ? 3.264 0.519 -12.148 1 98.75 86 PHE B C 1
ATOM 2376 O O . PHE B 1 86 ? 3.145 -0.611 -11.672 1 98.75 86 PHE B O 1
ATOM 2383 N N . GLY B 1 87 ? 3.441 1.6 -11.406 1 98.56 87 GLY B N 1
ATOM 2384 C CA . GLY B 1 87 ? 3.551 1.524 -9.961 1 98.56 87 GLY B CA 1
ATOM 2385 C C . GLY B 1 87 ? 2.205 1.53 -9.258 1 98.56 87 GLY B C 1
ATOM 2386 O O . GLY B 1 87 ? 1.294 2.258 -9.664 1 98.56 87 GLY B O 1
ATOM 2387 N N . MET B 1 88 ? 2.084 0.761 -8.242 1 98.62 88 MET B N 1
ATOM 2388 C CA . MET B 1 88 ? 0.946 0.684 -7.332 1 98.62 88 MET B CA 1
ATOM 2389 C C . MET B 1 88 ? 1.415 0.564 -5.887 1 98.62 88 MET B C 1
ATOM 2391 O O . MET B 1 88 ? 2.596 0.76 -5.594 1 98.62 88 MET B O 1
ATOM 2395 N N . ASN B 1 89 ? 0.435 0.346 -4.984 1 98.62 89 ASN B N 1
ATOM 2396 C CA . ASN B 1 89 ? 0.802 0.091 -3.596 1 98.62 89 ASN B CA 1
ATOM 2397 C C . ASN B 1 89 ? -0.332 -0.586 -2.83 1 98.62 89 ASN B C 1
ATOM 2399 O O . ASN B 1 89 ? -1.395 -0.853 -3.395 1 98.62 89 ASN B O 1
ATOM 2403 N N . ILE B 1 90 ? -0.069 -0.896 -1.557 1 98.5 90 ILE B N 1
ATOM 2404 C CA . ILE B 1 90 ? -0.951 -1.697 -0.717 1 98.5 90 ILE B CA 1
ATOM 2405 C C . ILE B 1 90 ? -2.332 -1.049 -0.652 1 98.5 90 ILE B C 1
ATOM 2407 O O . ILE B 1 90 ? -2.451 0.145 -0.37 1 98.5 90 ILE B O 1
ATOM 2411 N N . GLY B 1 91 ? -3.285 -1.928 -0.948 1 97.25 91 GLY B N 1
ATOM 2412 C CA . GLY B 1 91 ? -4.676 -1.508 -0.871 1 97.25 91 GLY B CA 1
ATOM 2413 C C . GLY B 1 91 ? -5.215 -0.991 -2.191 1 97.25 91 GLY B C 1
ATOM 2414 O O . GLY B 1 91 ? -6.43 -0.942 -2.395 1 97.25 91 GLY B O 1
ATOM 2415 N N . GLY B 1 92 ? -4.336 -0.549 -3.08 1 98.06 92 GLY B N 1
ATOM 2416 C CA . GLY B 1 92 ? -4.73 0.006 -4.367 1 98.06 92 GLY B CA 1
ATOM 2417 C C . GLY B 1 92 ? -5.18 -1.048 -5.359 1 98.06 92 GLY B C 1
ATOM 2418 O O . GLY B 1 92 ? -4.609 -2.141 -5.414 1 98.06 92 GLY B O 1
ATOM 2419 N N . ALA B 1 93 ? -6.195 -0.721 -6.145 1 98.5 93 ALA B N 1
ATOM 2420 C CA . ALA B 1 93 ? -6.648 -1.554 -7.254 1 98.5 93 ALA B CA 1
ATOM 2421 C C . ALA B 1 93 ? -6.637 -0.772 -8.562 1 98.5 93 ALA B C 1
ATOM 2423 O O . ALA B 1 93 ? -6.812 0.449 -8.57 1 98.5 93 ALA B O 1
ATOM 2424 N N . ARG B 1 94 ? -6.441 -1.443 -9.633 1 98.19 94 ARG B N 1
ATOM 2425 C CA . ARG B 1 94 ? -6.477 -0.833 -10.961 1 98.19 94 ARG B CA 1
ATOM 2426 C C . ARG B 1 94 ? -7.008 -1.813 -12 1 98.19 94 ARG B C 1
ATOM 2428 O O . ARG B 1 94 ? -6.629 -2.986 -12 1 98.19 94 ARG B O 1
ATOM 2435 N N . GLU B 1 95 ? -7.859 -1.32 -12.836 1 97.81 95 GLU B N 1
ATOM 2436 C CA . GLU B 1 95 ? -8.352 -2.1 -13.969 1 97.81 95 GLU B CA 1
ATOM 2437 C C . GLU B 1 95 ? -7.488 -1.879 -15.211 1 97.81 95 GLU B C 1
ATOM 2439 O O . GLU B 1 95 ? -7.289 -0.74 -15.641 1 97.81 95 GLU B O 1
ATOM 2444 N N . PHE B 1 96 ? -6.969 -2.916 -15.719 1 98 96 PHE B N 1
ATOM 2445 C CA . PHE B 1 96 ? -6.258 -2.939 -16.984 1 98 96 PHE B CA 1
ATOM 2446 C C . PHE B 1 96 ? -7.066 -3.676 -18.047 1 98 96 PHE B C 1
ATOM 2448 O O . PHE B 1 96 ? -8.141 -4.203 -17.766 1 98 96 PHE B O 1
ATOM 2455 N N . ASP B 1 97 ? -6.559 -3.697 -19.25 1 97.19 97 ASP B N 1
ATOM 2456 C CA . ASP B 1 97 ? -7.242 -4.418 -20.312 1 97.19 97 ASP B CA 1
ATOM 2457 C C . ASP B 1 97 ? -7.203 -5.926 -20.078 1 97.19 97 ASP B C 1
ATOM 2459 O O . ASP B 1 97 ? -8.086 -6.656 -20.531 1 97.19 97 ASP B O 1
ATOM 2463 N N . PHE B 1 98 ? -6.234 -6.418 -19.281 1 98.12 98 PHE B N 1
ATOM 2464 C CA . PHE B 1 98 ? -6.047 -7.848 -19.062 1 98.12 98 PHE B CA 1
ATOM 2465 C C . PHE B 1 98 ? -6.75 -8.297 -17.781 1 98.12 98 PHE B C 1
ATOM 2467 O O . PHE B 1 98 ? -6.84 -9.5 -17.516 1 98.12 98 PHE B O 1
ATOM 2474 N N . GLY B 1 99 ? -7.215 -7.387 -16.969 1 98.5 99 GLY B N 1
ATOM 2475 C CA . GLY B 1 99 ? -7.844 -7.695 -15.703 1 98.5 99 GLY B CA 1
ATOM 2476 C C . GLY B 1 99 ? -7.586 -6.645 -14.641 1 98.5 99 GLY B C 1
ATOM 2477 O O . GLY B 1 99 ? -7.023 -5.59 -14.93 1 98.5 99 GLY B O 1
ATOM 2478 N N . THR B 1 100 ? -8.023 -6.953 -13.453 1 98.75 100 THR B N 1
ATOM 2479 C CA . THR B 1 100 ? -7.855 -6.035 -12.336 1 98.75 100 THR B CA 1
ATOM 2480 C C . THR B 1 100 ? -6.785 -6.547 -11.375 1 98.75 100 THR B C 1
ATOM 2482 O O . THR B 1 100 ? -6.773 -7.73 -11.023 1 98.75 100 THR B O 1
ATOM 2485 N N . VAL B 1 101 ? -5.887 -5.656 -11.047 1 98.88 101 VAL B N 1
ATOM 2486 C CA . VAL B 1 101 ? -4.848 -5.965 -10.07 1 98.88 101 VAL B CA 1
ATOM 2487 C C . VAL B 1 101 ? -5.09 -5.18 -8.781 1 98.88 101 VAL B C 1
ATOM 2489 O O . VAL B 1 101 ? -5.383 -3.982 -8.828 1 98.88 101 VAL B O 1
ATOM 2492 N N . LYS B 1 102 ? -5.031 -5.828 -7.672 1 98.88 102 LYS B N 1
ATOM 2493 C CA . LYS B 1 102 ? -5.07 -5.184 -6.363 1 98.88 102 LYS B CA 1
ATOM 2494 C C . LYS B 1 102 ? -3.955 -5.703 -5.461 1 98.88 102 LYS B C 1
ATOM 2496 O O . LYS B 1 102 ? -3.787 -6.914 -5.309 1 98.88 102 LYS B O 1
ATOM 2501 N N . PHE B 1 103 ? -3.203 -4.773 -4.867 1 98.88 103 PHE B N 1
ATOM 2502 C CA . PHE B 1 103 ? -2.166 -5.164 -3.92 1 98.88 103 PHE B CA 1
ATOM 2503 C C . PHE B 1 103 ? -2.725 -5.242 -2.506 1 98.88 103 PHE B C 1
ATOM 2505 O O . PHE B 1 103 ? -3.506 -4.379 -2.094 1 98.88 103 PHE B O 1
ATOM 2512 N N . THR B 1 104 ? -2.365 -6.301 -1.809 1 98.69 104 THR B N 1
ATOM 2513 C CA . THR B 1 104 ? -2.836 -6.516 -0.445 1 98.69 104 THR B CA 1
ATOM 2514 C C . THR B 1 104 ? -1.67 -6.496 0.54 1 98.69 104 THR B C 1
ATOM 2516 O O . THR B 1 104 ? -0.507 -6.539 0.133 1 98.69 104 THR B O 1
ATOM 2519 N N . GLN B 1 105 ? -2.014 -6.434 1.774 1 97.75 105 GLN B N 1
ATOM 2520 C CA . GLN B 1 105 ? -1.033 -6.484 2.854 1 97.75 105 GLN B CA 1
ATOM 2521 C C . GLN B 1 105 ? -0.282 -7.812 2.852 1 97.75 105 GLN B C 1
ATOM 2523 O O . GLN B 1 105 ? -0.874 -8.867 2.607 1 97.75 105 GLN B O 1
ATOM 2528 N N . ALA B 1 106 ? 0.925 -7.75 3.166 1 98.44 106 ALA B N 1
ATOM 2529 C CA . ALA B 1 106 ? 1.801 -8.867 3.52 1 98.44 106 ALA B CA 1
ATOM 2530 C C . ALA B 1 106 ? 2.828 -8.445 4.566 1 98.44 106 ALA B C 1
ATOM 2532 O O . ALA B 1 106 ? 3.152 -7.262 4.688 1 98.44 106 ALA B O 1
ATOM 2533 N N . PHE B 1 107 ? 3.193 -9.367 5.395 1 97.19 107 PHE B N 1
ATOM 2534 C CA . PHE B 1 107 ? 4.238 -9.102 6.375 1 97.19 107 PHE B CA 1
ATOM 2535 C C . PHE B 1 107 ? 5.52 -9.844 6.02 1 97.19 107 PHE B C 1
ATOM 2537 O O . PHE B 1 107 ? 5.609 -11.055 6.203 1 97.19 107 PHE B O 1
ATOM 2544 N N . HIS B 1 108 ? 6.434 -9.102 5.547 1 97.12 108 HIS B N 1
ATOM 2545 C CA . HIS B 1 108 ? 7.723 -9.555 5.027 1 97.12 108 HIS B CA 1
ATOM 2546 C C . HIS B 1 108 ? 8.656 -8.375 4.77 1 97.12 108 HIS B C 1
ATOM 2548 O O . HIS B 1 108 ? 8.445 -7.281 5.297 1 97.12 108 HIS B O 1
ATOM 2554 N N . SER B 1 109 ? 9.773 -8.57 4.18 1 95.38 109 SER B N 1
ATOM 2555 C CA . SER B 1 109 ? 10.656 -7.48 3.775 1 95.38 109 SER B CA 1
ATOM 2556 C C . SER B 1 109 ? 10.781 -7.402 2.258 1 95.38 109 SER B C 1
ATOM 2558 O O . SER B 1 109 ? 10.328 -8.297 1.546 1 95.38 109 SER B O 1
ATOM 2560 N N . SER B 1 110 ? 11.305 -6.379 1.745 1 97 110 SER B N 1
ATOM 2561 C CA . SER B 1 110 ? 11.422 -6.137 0.312 1 97 110 SER B CA 1
ATOM 2562 C C . SER B 1 110 ? 12.719 -5.406 -0.016 1 97 110 SER B C 1
ATOM 2564 O O . SER B 1 110 ? 12.695 -4.281 -0.525 1 97 110 SER B O 1
ATOM 2566 N N . GLY B 1 111 ? 13.781 -5.957 0.267 1 96.12 111 GLY B N 1
ATOM 2567 C CA . GLY B 1 111 ? 15.102 -5.465 -0.087 1 96.12 111 GLY B CA 1
ATOM 2568 C C . GLY B 1 111 ? 15.742 -6.238 -1.223 1 96.12 111 GLY B C 1
ATOM 2569 O O . GLY B 1 111 ? 15.594 -7.461 -1.312 1 96.12 111 GLY B O 1
ATOM 2570 N N . PHE B 1 112 ? 16.469 -5.535 -2.051 1 96.31 112 PHE B N 1
ATOM 2571 C CA . PHE B 1 112 ? 17.203 -6.164 -3.146 1 96.31 112 PHE B CA 1
ATOM 2572 C C . PHE B 1 112 ? 18.703 -6.098 -2.906 1 96.31 112 PHE B C 1
ATOM 2574 O O . PHE B 1 112 ? 19.25 -5.012 -2.719 1 96.31 112 PHE B O 1
ATOM 2581 N N . VAL B 1 113 ? 19.312 -7.234 -2.908 1 94.88 113 VAL B N 1
ATOM 2582 C CA . VAL B 1 113 ? 20.75 -7.32 -2.67 1 94.88 113 VAL B CA 1
ATOM 2583 C C . VAL B 1 113 ? 21.5 -7.219 -3.994 1 94.88 113 VAL B C 1
ATOM 2585 O O . VAL B 1 113 ? 21.266 -8.008 -4.914 1 94.88 113 VAL B O 1
ATOM 2588 N N . THR B 1 114 ? 22.391 -6.258 -4.109 1 94.12 114 THR B N 1
ATOM 2589 C CA . THR B 1 114 ? 23.141 -6.055 -5.34 1 94.12 114 THR B CA 1
ATOM 2590 C C . THR B 1 114 ? 24.531 -6.68 -5.234 1 94.12 114 THR B C 1
ATOM 2592 O O . THR B 1 114 ? 24.984 -7.012 -4.137 1 94.12 114 THR B O 1
ATOM 2595 N N . GLU B 1 115 ? 25.141 -6.844 -6.395 1 91.94 115 GLU B N 1
ATOM 2596 C CA . GLU B 1 115 ? 26.469 -7.453 -6.457 1 91.94 115 GLU B CA 1
ATOM 2597 C C . GLU B 1 115 ? 27.5 -6.605 -5.715 1 91.94 115 GLU B C 1
ATOM 2599 O O . GLU B 1 115 ? 28.469 -7.137 -5.168 1 91.94 115 GLU B O 1
ATOM 2604 N N . ASP B 1 116 ? 27.406 -5.328 -5.621 1 92.5 116 ASP B N 1
ATOM 2605 C CA . ASP B 1 116 ? 28.344 -4.43 -4.973 1 92.5 116 ASP B CA 1
ATOM 2606 C C . ASP B 1 116 ? 28 -4.238 -3.498 1 92.5 116 ASP B C 1
ATOM 2608 O O . ASP B 1 116 ? 28.328 -3.203 -2.908 1 92.5 116 ASP B O 1
ATOM 2612 N N . LYS B 1 117 ? 27.328 -5.156 -2.898 1 92.12 117 LYS B N 1
ATOM 2613 C CA . LYS B 1 117 ? 27.094 -5.301 -1.466 1 92.12 117 LYS B CA 1
ATOM 2614 C C . LYS B 1 117 ? 26.219 -4.172 -0.937 1 92.12 117 LYS B C 1
ATOM 2616 O O . LYS B 1 117 ? 26.5 -3.6 0.117 1 92.12 117 LYS B O 1
ATOM 2621 N N . GLN B 1 118 ? 25.203 -3.771 -1.663 1 94.44 118 GLN B N 1
ATOM 2622 C CA . GLN B 1 118 ? 24.156 -2.863 -1.194 1 94.44 118 GLN B CA 1
ATOM 2623 C C . GLN B 1 118 ? 22.828 -3.588 -1.052 1 94.44 118 GLN B C 1
ATOM 2625 O O . GLN B 1 118 ? 22.578 -4.586 -1.73 1 94.44 118 GLN B O 1
ATOM 2630 N N . ILE B 1 119 ? 22.125 -3.186 -0.087 1 95.19 119 ILE B N 1
ATOM 2631 C CA . ILE B 1 119 ? 20.719 -3.59 0.02 1 95.19 119 ILE B CA 1
ATOM 2632 C C . ILE B 1 119 ? 19.812 -2.408 -0.322 1 95.19 119 ILE B C 1
ATOM 2634 O O . ILE B 1 119 ? 19.766 -1.421 0.417 1 95.19 119 ILE B O 1
ATOM 2638 N N . ILE B 1 120 ? 19.156 -2.498 -1.468 1 96.56 120 ILE B N 1
ATOM 2639 C CA . ILE B 1 120 ? 18.312 -1.416 -1.962 1 96.56 120 ILE B CA 1
ATOM 2640 C C . ILE B 1 120 ? 16.875 -1.591 -1.44 1 96.56 120 ILE B C 1
ATOM 2642 O O . ILE B 1 120 ? 16.297 -2.668 -1.569 1 96.56 120 ILE B O 1
ATOM 2646 N N . TYR B 1 121 ? 16.297 -0.559 -0.83 1 97.38 121 TYR B N 1
ATOM 2647 C CA . TYR B 1 121 ? 14.906 -0.523 -0.408 1 97.38 121 TYR B CA 1
ATOM 2648 C C . TYR B 1 121 ? 13.977 -0.456 -1.611 1 97.38 121 TYR B C 1
ATOM 2650 O O . TYR B 1 121 ? 14.008 0.51 -2.379 1 97.38 121 TYR B O 1
ATOM 2658 N N . LEU B 1 122 ? 13.117 -1.469 -1.726 1 97.81 122 LEU B N 1
ATOM 2659 C CA . LEU B 1 122 ? 12.234 -1.487 -2.885 1 97.81 122 LEU B CA 1
ATOM 2660 C C . LEU B 1 122 ? 10.773 -1.515 -2.451 1 97.81 122 LEU B C 1
ATOM 2662 O O . LEU B 1 122 ? 9.938 -2.143 -3.107 1 97.81 122 LEU B O 1
ATOM 2666 N N . GLY B 1 123 ? 10.5 -0.78 -1.354 1 97.5 123 GLY B N 1
ATOM 2667 C CA . GLY B 1 123 ? 9.133 -0.681 -0.868 1 97.5 123 GLY B CA 1
ATOM 2668 C C . GLY B 1 123 ? 8.758 -1.802 0.083 1 97.5 123 GLY B C 1
ATOM 2669 O O . GLY B 1 123 ? 9.602 -2.311 0.818 1 97.5 123 GLY B O 1
ATOM 2670 N N . MET B 1 124 ? 7.469 -2.094 0.177 1 97.5 124 MET B N 1
ATOM 2671 C CA . MET B 1 124 ? 6.926 -3.074 1.112 1 97.5 124 MET B CA 1
ATOM 2672 C C . MET B 1 124 ? 6.465 -4.328 0.379 1 97.5 124 MET B C 1
ATOM 2674 O O . MET B 1 124 ? 6.09 -4.266 -0.793 1 97.5 124 MET B O 1
ATOM 2678 N N . PRO B 1 125 ? 6.52 -5.469 1.074 1 98.62 125 PRO B N 1
ATOM 2679 C CA . PRO B 1 125 ? 5.973 -6.695 0.485 1 98.62 125 PRO B CA 1
ATOM 2680 C C . PRO B 1 125 ? 4.457 -6.652 0.33 1 98.62 125 PRO B C 1
ATOM 2682 O O . PRO B 1 125 ? 3.77 -5.996 1.117 1 98.62 125 PRO B O 1
ATOM 2685 N N . THR B 1 126 ? 3.99 -7.352 -0.678 1 98.81 126 THR B N 1
ATOM 2686 C CA . THR B 1 126 ? 2.549 -7.359 -0.906 1 98.81 126 THR B CA 1
ATOM 2687 C C . THR B 1 126 ? 2.082 -8.742 -1.361 1 98.81 126 THR B C 1
ATOM 2689 O O . THR B 1 126 ? 2.879 -9.539 -1.856 1 98.81 126 THR B O 1
ATOM 2692 N N . GLY B 1 127 ? 0.794 -9.016 -1.118 1 98.88 127 GLY B N 1
ATOM 2693 C CA . GLY B 1 127 ? 0.057 -9.977 -1.924 1 98.88 127 GLY B CA 1
ATOM 2694 C C . GLY B 1 127 ? -0.614 -9.352 -3.133 1 98.88 127 GLY B C 1
ATOM 2695 O O . GLY B 1 127 ? -0.637 -8.125 -3.271 1 98.88 127 GLY B O 1
ATOM 2696 N N . ILE B 1 128 ? -1.115 -10.227 -4.027 1 98.94 128 ILE B N 1
ATOM 2697 C CA . ILE B 1 128 ? -1.771 -9.758 -5.238 1 98.94 128 ILE B CA 1
ATOM 2698 C C . ILE B 1 128 ? -3.115 -10.461 -5.41 1 98.94 128 ILE B C 1
ATOM 2700 O O . ILE B 1 128 ? -3.184 -11.695 -5.375 1 98.94 128 ILE B O 1
ATOM 2704 N N . LEU B 1 129 ? -4.195 -9.656 -5.508 1 98.94 129 LEU B N 1
ATOM 2705 C CA . LEU B 1 129 ? -5.461 -10.133 -6.051 1 98.94 129 LEU B CA 1
ATOM 2706 C C . LEU B 1 129 ? -5.566 -9.812 -7.539 1 98.94 129 LEU B C 1
ATOM 2708 O O . LEU B 1 129 ? -5.379 -8.664 -7.949 1 98.94 129 LEU B O 1
ATOM 2712 N N . PHE B 1 130 ? -5.777 -10.805 -8.32 1 98.94 130 PHE B N 1
ATOM 2713 C CA . PHE B 1 130 ? -6.012 -10.641 -9.75 1 98.94 130 PHE B CA 1
ATOM 2714 C C . PHE B 1 130 ? -7.398 -11.148 -10.133 1 98.94 130 PHE B C 1
ATOM 2716 O O . PHE B 1 130 ? -7.758 -12.281 -9.828 1 98.94 130 PHE B O 1
ATOM 2723 N N . THR B 1 131 ? -8.18 -10.273 -10.789 1 98.81 131 THR B N 1
ATOM 2724 C CA . THR B 1 131 ? -9.531 -10.648 -11.195 1 98.81 131 THR B CA 1
ATOM 2725 C C . THR B 1 131 ? -9.703 -10.469 -12.703 1 98.81 131 THR B C 1
ATOM 2727 O O . THR B 1 131 ? -9.352 -9.43 -13.25 1 98.81 131 THR B O 1
ATOM 2730 N N . ALA B 1 132 ? -10.156 -11.445 -13.328 1 98.62 132 ALA B N 1
ATOM 2731 C CA . ALA B 1 132 ? -10.539 -11.43 -14.742 1 98.62 132 ALA B CA 1
ATOM 2732 C C . ALA B 1 132 ? -11.562 -12.516 -15.039 1 98.62 132 ALA B C 1
ATOM 2734 O O . ALA B 1 132 ? -11.609 -13.547 -14.359 1 98.62 132 ALA B O 1
ATOM 2735 N N . GLU B 1 133 ? -12.414 -12.234 -16 1 98.06 133 GLU B N 1
ATOM 2736 C CA . GLU B 1 133 ? -13.398 -13.203 -16.453 1 98.06 133 GLU B CA 1
ATOM 2737 C C . GLU B 1 133 ? -14.266 -13.695 -15.289 1 98.06 133 GLU B C 1
ATOM 2739 O O . GLU B 1 133 ? -14.617 -14.875 -15.227 1 98.06 133 GLU B O 1
ATOM 2744 N N . GLY B 1 134 ? -14.5 -12.852 -14.352 1 97.75 134 GLY B N 1
ATOM 2745 C CA . GLY B 1 134 ? -15.359 -13.18 -13.227 1 97.75 134 GLY B CA 1
ATOM 2746 C C . GLY B 1 134 ? -14.703 -14.094 -12.219 1 97.75 134 GLY B C 1
ATOM 2747 O O . GLY B 1 134 ? -15.367 -14.648 -11.344 1 97.75 134 GLY B O 1
ATOM 2748 N N . LYS B 1 135 ? -13.344 -14.336 -12.32 1 98.69 135 LYS B N 1
ATOM 2749 C CA . LYS B 1 135 ? -12.586 -15.18 -11.398 1 98.69 135 LYS B CA 1
ATOM 2750 C C . LYS B 1 135 ? -11.555 -14.352 -10.633 1 98.69 135 LYS B C 1
ATOM 2752 O O . LYS B 1 135 ? -11.039 -13.359 -11.141 1 98.69 135 LYS B O 1
ATOM 2757 N N . THR B 1 136 ? -11.273 -14.766 -9.398 1 98.81 136 THR B N 1
ATOM 2758 C CA . THR B 1 136 ? -10.32 -14.055 -8.555 1 98.81 136 THR B CA 1
ATOM 2759 C C . THR B 1 136 ? -9.219 -15 -8.07 1 98.81 136 THR B C 1
ATOM 2761 O O . THR B 1 136 ? -9.508 -16.062 -7.52 1 98.81 136 THR B O 1
ATOM 2764 N N . ILE B 1 137 ? -7.996 -14.578 -8.289 1 98.81 137 ILE B N 1
ATOM 2765 C CA . ILE B 1 137 ? -6.797 -15.273 -7.832 1 98.81 137 ILE B CA 1
ATOM 2766 C C . ILE B 1 137 ? -6.109 -14.445 -6.746 1 98.81 137 ILE B C 1
ATOM 2768 O O . ILE B 1 137 ? -6 -13.227 -6.859 1 98.81 137 ILE B O 1
ATOM 2772 N N . TYR B 1 138 ? -5.688 -15.141 -5.703 1 98.94 138 TYR B N 1
ATOM 2773 C CA . TYR B 1 138 ? -4.883 -14.5 -4.672 1 98.94 138 TYR B CA 1
ATOM 2774 C C . TYR B 1 138 ? -3.496 -15.125 -4.594 1 98.94 138 TYR B C 1
ATOM 2776 O O . TYR B 1 138 ? -3.367 -16.328 -4.352 1 98.94 138 TYR B O 1
ATOM 2784 N N . HIS B 1 139 ? -2.496 -14.398 -4.891 1 98.94 139 HIS B N 1
ATOM 2785 C CA . HIS B 1 139 ? -1.101 -14.75 -4.648 1 98.94 139 HIS B CA 1
ATOM 2786 C C . HIS B 1 139 ? -0.559 -14.031 -3.416 1 98.94 139 HIS B C 1
ATOM 2788 O O . HIS B 1 139 ? -0.327 -12.82 -3.447 1 98.94 139 HIS B O 1
ATOM 2794 N N . ALA B 1 140 ? -0.255 -14.742 -2.408 1 98.81 140 ALA B N 1
ATOM 2795 C CA . ALA B 1 140 ? 0.018 -14.133 -1.11 1 98.81 140 ALA B CA 1
ATOM 2796 C C . ALA B 1 140 ? 1.405 -13.5 -1.084 1 98.81 140 ALA B C 1
ATOM 2798 O O . ALA B 1 140 ? 1.727 -12.734 -0.172 1 98.81 140 ALA B O 1
ATOM 2799 N N . GLY B 1 141 ? 2.203 -13.773 -2.162 1 98.69 141 GLY B N 1
ATOM 2800 C CA . GLY B 1 141 ? 3.605 -13.438 -1.979 1 98.69 141 GLY B CA 1
ATOM 2801 C C . GLY B 1 141 ? 4.234 -14.117 -0.778 1 98.69 141 GLY B C 1
ATOM 2802 O O . GLY B 1 141 ? 3.816 -15.211 -0.391 1 98.69 141 GLY B O 1
ATOM 2803 N N . ASP B 1 142 ? 5.387 -13.562 -0.319 1 98.62 142 ASP B N 1
ATOM 2804 C CA . ASP B 1 142 ? 5.977 -14.016 0.938 1 98.62 142 ASP B CA 1
ATOM 2805 C C . ASP B 1 142 ? 5.363 -13.281 2.127 1 98.62 142 ASP B C 1
ATOM 2807 O O . ASP B 1 142 ? 5.301 -12.047 2.139 1 98.62 142 ASP B O 1
ATOM 2811 N N . THR B 1 143 ? 4.879 -14.047 3.039 1 98.75 143 THR B N 1
ATOM 2812 C CA . THR B 1 143 ? 4.258 -13.422 4.199 1 98.75 143 THR B CA 1
ATOM 2813 C C . THR B 1 143 ? 4.164 -14.406 5.359 1 98.75 143 THR B C 1
ATOM 2815 O O . THR B 1 143 ? 4.211 -15.625 5.156 1 98.75 143 THR B O 1
ATOM 2818 N N . GLY B 1 144 ? 4.086 -13.891 6.582 1 97.69 144 GLY B N 1
ATOM 2819 C CA . GLY B 1 144 ? 3.609 -14.648 7.727 1 97.69 144 GLY B CA 1
ATOM 2820 C C . GLY B 1 144 ? 2.098 -14.648 7.855 1 97.69 144 GLY B C 1
ATOM 2821 O O . GLY B 1 144 ? 1.402 -14 7.066 1 97.69 144 GLY B O 1
ATOM 2822 N N . LEU B 1 145 ? 1.629 -15.414 8.82 1 98.06 145 LEU B N 1
ATOM 2823 C CA . LEU B 1 145 ? 0.208 -15.406 9.148 1 98.06 145 LEU B CA 1
ATOM 2824 C C . LEU B 1 145 ? -0.184 -14.109 9.844 1 98.06 145 LEU B C 1
ATOM 2826 O O . LEU B 1 145 ? 0.536 -13.625 10.719 1 98.06 145 LEU B O 1
ATOM 2830 N N . PHE B 1 146 ? -1.319 -13.516 9.375 1 97.44 146 PHE B N 1
ATOM 2831 C CA . PHE B 1 146 ? -1.828 -12.328 10.047 1 97.44 146 PHE B CA 1
ATOM 2832 C C . PHE B 1 146 ? -3.348 -12.266 9.961 1 97.44 146 PHE B C 1
ATOM 2834 O O . PHE B 1 146 ? -3.943 -12.773 9.008 1 97.44 146 PHE B O 1
ATOM 2841 N N . SER B 1 147 ? -4.008 -11.586 10.891 1 97.25 147 SER B N 1
ATOM 2842 C CA . SER B 1 147 ? -5.445 -11.695 11.102 1 97.25 147 SER B CA 1
ATOM 2843 C C . SER B 1 147 ? -6.223 -11.086 9.945 1 97.25 147 SER B C 1
ATOM 2845 O O . SER B 1 147 ? -7.312 -11.547 9.602 1 97.25 147 SER B O 1
ATOM 2847 N N . ASP B 1 148 ? -5.754 -10.156 9.273 1 98.12 148 ASP B N 1
ATOM 2848 C CA . ASP B 1 148 ? -6.492 -9.453 8.227 1 98.12 148 ASP B CA 1
ATOM 2849 C C . ASP B 1 148 ? -6.574 -10.297 6.953 1 98.12 148 ASP B C 1
ATOM 2851 O O . ASP B 1 148 ? -7.211 -9.891 5.977 1 98.12 148 ASP B O 1
ATOM 2855 N N . MET B 1 149 ? -5.914 -11.43 6.949 1 98.5 149 MET B N 1
ATOM 2856 C CA . MET B 1 149 ? -6.23 -12.383 5.891 1 98.5 149 MET B CA 1
ATOM 2857 C C . MET B 1 149 ? -7.711 -12.75 5.91 1 98.5 149 MET B C 1
ATOM 2859 O O . MET B 1 149 ? -8.297 -13.031 4.867 1 98.5 149 MET B O 1
ATOM 2863 N N . LYS B 1 150 ? -8.328 -12.688 7.156 1 98.38 150 LYS B N 1
ATOM 2864 C CA . LYS B 1 150 ? -9.773 -12.852 7.254 1 98.38 150 LYS B CA 1
ATOM 2865 C C . LYS B 1 150 ? -10.508 -11.789 6.438 1 98.38 150 LYS B C 1
ATOM 2867 O O . LYS B 1 150 ? -11.492 -12.094 5.758 1 98.38 150 LYS B O 1
ATOM 2872 N N . LEU B 1 151 ? -9.984 -10.562 6.539 1 97.75 151 LEU B N 1
ATOM 2873 C CA . LEU B 1 151 ? -10.586 -9.445 5.816 1 97.75 151 LEU B CA 1
ATOM 2874 C C . LEU B 1 151 ? -10.523 -9.672 4.312 1 97.75 151 LEU B C 1
ATOM 2876 O O . LEU B 1 151 ? -11.492 -9.398 3.596 1 97.75 151 LEU B O 1
ATOM 2880 N N . ILE B 1 152 ? -9.414 -10.18 3.775 1 98.06 152 ILE B N 1
ATOM 2881 C CA . ILE B 1 152 ? -9.25 -10.484 2.357 1 98.06 152 ILE B CA 1
ATOM 2882 C C . ILE B 1 152 ? -10.289 -11.516 1.924 1 98.06 152 ILE B C 1
ATOM 2884 O O . ILE B 1 152 ? -10.969 -11.336 0.913 1 98.06 152 ILE B O 1
ATOM 2888 N N . GLY B 1 153 ? -10.438 -12.602 2.68 1 98.44 153 GLY B N 1
ATOM 2889 C CA . GLY B 1 153 ? -11.383 -13.656 2.369 1 98.44 153 GLY B CA 1
ATOM 2890 C C . GLY B 1 153 ? -12.828 -13.203 2.436 1 98.44 153 GLY B C 1
ATOM 2891 O O . GLY B 1 153 ? -13.648 -13.617 1.615 1 98.44 153 GLY B O 1
ATOM 2892 N N . GLU B 1 154 ? -13.125 -12.328 3.441 1 97.62 154 GLU B N 1
ATOM 2893 C CA . GLU B 1 154 ? -14.484 -11.836 3.646 1 97.62 154 GLU B CA 1
ATOM 2894 C C . GLU B 1 154 ? -14.914 -10.914 2.51 1 97.62 154 GLU B C 1
ATOM 2896 O O . GLU B 1 154 ? -16.094 -10.891 2.139 1 97.62 154 GLU B O 1
ATOM 2901 N N . ARG B 1 155 ? -13.977 -10.273 1.963 1 97.38 155 ARG B N 1
ATOM 2902 C CA . ARG B 1 155 ? -14.32 -9.211 1.024 1 97.38 155 ARG B CA 1
ATOM 2903 C C . ARG B 1 155 ? -14.18 -9.688 -0.417 1 97.38 155 ARG B C 1
ATOM 2905 O O . ARG B 1 155 ? -14.555 -8.977 -1.352 1 97.38 155 ARG B O 1
ATOM 2912 N N . HIS B 1 156 ? -13.625 -10.883 -0.639 1 97.69 156 HIS B N 1
ATOM 2913 C CA . HIS B 1 156 ? -13.391 -11.375 -1.989 1 97.69 156 HIS B CA 1
ATOM 2914 C C . HIS B 1 156 ? -13.727 -12.859 -2.098 1 97.69 156 HIS B C 1
ATOM 2916 O O . HIS B 1 156 ? -13.312 -13.664 -1.259 1 97.69 156 HIS B O 1
ATOM 2922 N N . SER B 1 157 ? -14.469 -13.211 -3.123 1 98.31 157 SER B N 1
ATOM 2923 C CA . SER B 1 157 ? -14.648 -14.617 -3.455 1 98.31 157 SER B CA 1
ATOM 2924 C C . SER B 1 157 ? -13.461 -15.156 -4.242 1 98.31 157 SER B C 1
ATOM 2926 O O . SER B 1 157 ? -13.398 -15 -5.461 1 98.31 157 SER B O 1
ATOM 2928 N N . ILE B 1 158 ? -12.625 -15.859 -3.547 1 98.81 158 ILE B N 1
ATOM 2929 C CA . ILE B 1 158 ? -11.352 -16.281 -4.137 1 98.81 158 ILE B CA 1
ATOM 2930 C C . ILE B 1 158 ? -11.5 -17.672 -4.742 1 98.81 158 ILE B C 1
ATOM 2932 O O . ILE B 1 158 ? -11.883 -18.609 -4.051 1 98.81 158 ILE B O 1
ATOM 2936 N N . ASP B 1 159 ? -11.148 -17.766 -6 1 98.88 159 ASP B N 1
ATOM 2937 C CA . ASP B 1 159 ? -11.219 -19.062 -6.684 1 98.88 159 ASP B CA 1
ATOM 2938 C C . ASP B 1 159 ? -9.969 -19.891 -6.41 1 98.88 159 ASP B C 1
ATOM 2940 O O . ASP B 1 159 ? -10.062 -21.094 -6.164 1 98.88 159 ASP B O 1
ATOM 2944 N N . VAL B 1 160 ? -8.82 -19.297 -6.457 1 98.88 160 VAL B N 1
ATOM 2945 C CA . VAL B 1 160 ? -7.57 -19.984 -6.176 1 98.88 160 VAL B CA 1
ATOM 2946 C C . VAL B 1 160 ? -6.656 -19.094 -5.336 1 98.88 160 VAL B C 1
ATOM 2948 O O . VAL B 1 160 ? -6.48 -17.922 -5.645 1 98.88 160 VAL B O 1
ATOM 2951 N N . ALA B 1 161 ? -6.125 -19.625 -4.289 1 98.94 161 ALA B N 1
ATOM 2952 C CA . ALA B 1 161 ? -5.117 -18.938 -3.48 1 98.94 161 ALA B CA 1
ATOM 2953 C C . ALA B 1 161 ? -3.783 -19.672 -3.535 1 98.94 161 ALA B C 1
ATOM 2955 O O . ALA B 1 161 ? -3.732 -20.906 -3.379 1 98.94 161 ALA B O 1
ATOM 2956 N N . PHE B 1 162 ? -2.746 -18.984 -3.785 1 98.94 162 PHE B N 1
ATOM 2957 C CA . PHE B 1 162 ? -1.377 -19.484 -3.701 1 98.94 162 PHE B CA 1
ATOM 2958 C C . PHE B 1 162 ? -0.724 -19.047 -2.395 1 98.94 162 PHE B C 1
ATOM 2960 O O . PHE B 1 162 ? -0.55 -17.859 -2.146 1 98.94 162 PHE B O 1
ATOM 2967 N N . LEU B 1 163 ? -0.307 -20.016 -1.571 1 98.94 163 LEU B N 1
ATOM 2968 C CA . LEU B 1 163 ? 0.184 -19.719 -0.231 1 98.94 163 LEU B CA 1
ATOM 2969 C C . LEU B 1 163 ? 1.58 -20.297 -0.022 1 98.94 163 LEU B C 1
ATOM 2971 O O . LEU B 1 163 ? 1.823 -21.469 -0.315 1 98.94 163 LEU B O 1
ATOM 2975 N N . PRO B 1 164 ? 2.51 -19.5 0.487 1 98.88 164 PRO B N 1
ATOM 2976 C CA . PRO B 1 164 ? 3.834 -20.047 0.798 1 98.88 164 PRO B CA 1
ATOM 2977 C C . PRO B 1 164 ? 3.814 -21.016 1.984 1 98.88 164 PRO B C 1
ATOM 2979 O O . PRO B 1 164 ? 3.1 -20.781 2.961 1 98.88 164 PRO B O 1
ATOM 2982 N N . ILE B 1 165 ? 4.672 -22.031 1.858 1 98.75 165 ILE B N 1
ATOM 2983 C CA . ILE B 1 165 ? 4.668 -23 2.945 1 98.75 165 ILE B CA 1
ATOM 2984 C C . ILE B 1 165 ? 6.102 -23.328 3.348 1 98.75 165 ILE B C 1
ATOM 2986 O O . ILE B 1 165 ? 6.344 -24.312 4.059 1 98.75 165 ILE B O 1
ATOM 2990 N N . GLY B 1 166 ? 7.016 -22.531 2.926 1 98 166 GLY B N 1
ATOM 2991 C CA . GLY B 1 166 ? 8.43 -22.859 3.049 1 98 166 GLY B CA 1
ATOM 2992 C C . GLY B 1 166 ? 8.945 -22.75 4.469 1 98 166 GLY B C 1
ATOM 2993 O O . GLY B 1 166 ? 10.016 -23.266 4.789 1 98 166 GLY B O 1
ATOM 2994 N N . ASP B 1 167 ? 8.266 -21.969 5.312 1 95.88 167 ASP B N 1
ATOM 2995 C CA . ASP B 1 167 ? 8.617 -21.734 6.707 1 95.88 167 ASP B CA 1
ATOM 2996 C C . ASP B 1 167 ? 9.859 -20.859 6.812 1 95.88 167 ASP B C 1
ATOM 2998 O O . ASP B 1 167 ? 9.914 -19.766 6.223 1 95.88 167 ASP B O 1
ATOM 3002 N N . SER B 1 168 ? 10.945 -21.062 7.258 1 92.81 168 SER B N 1
ATOM 3003 C CA . SER B 1 168 ? 12.156 -20.328 7.555 1 92.81 168 SER B CA 1
ATOM 3004 C C . SER B 1 168 ? 11.992 -18.844 7.242 1 92.81 168 SER B C 1
ATOM 3006 O O . SER B 1 168 ? 12.383 -17.984 8.039 1 92.81 168 SER B O 1
ATOM 3008 N N . PHE B 1 169 ? 11.391 -18.516 6.066 1 94.88 169 PHE B N 1
ATOM 3009 C CA . PHE B 1 169 ? 11.297 -17.141 5.621 1 94.88 169 PHE B CA 1
ATOM 3010 C C . PHE B 1 169 ? 9.836 -16.688 5.543 1 94.88 169 PHE B C 1
ATOM 3012 O O . PHE B 1 169 ? 9.555 -15.492 5.461 1 94.88 169 PHE B O 1
ATOM 3019 N N . THR B 1 170 ? 8.922 -17.641 5.445 1 97.81 170 THR B N 1
ATOM 3020 C CA . THR B 1 170 ? 7.496 -17.375 5.281 1 97.81 170 THR B CA 1
ATOM 3021 C C . THR B 1 170 ? 6.672 -18.25 6.23 1 97.81 170 THR B C 1
ATOM 3023 O O . THR B 1 170 ? 7.207 -18.812 7.184 1 97.81 170 THR B O 1
ATOM 3026 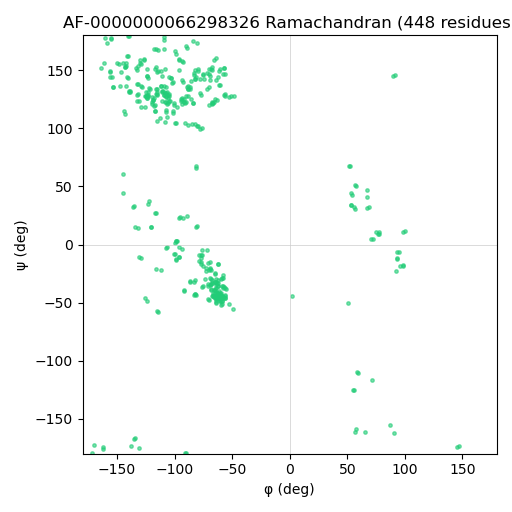N N . MET B 1 171 ? 5.336 -18.312 5.973 1 98 171 MET B N 1
ATOM 3027 C CA . MET B 1 171 ? 4.512 -19.266 6.707 1 98 171 MET B CA 1
ATOM 3028 C C . MET B 1 171 ? 5.02 -20.688 6.5 1 98 171 MET B C 1
ATOM 3030 O O . MET B 1 171 ? 5.582 -21 5.449 1 98 171 MET B O 1
ATOM 3034 N N . GLY B 1 172 ? 4.848 -21.469 7.547 1 97.25 172 GLY B N 1
ATOM 3035 C CA . GLY B 1 172 ? 4.922 -22.922 7.371 1 97.25 172 GLY B CA 1
ATOM 3036 C C . GLY B 1 172 ? 3.582 -23.547 7.043 1 97.25 172 GLY B C 1
ATOM 3037 O O . GLY B 1 172 ? 2.57 -22.859 6.945 1 97.25 172 GLY B O 1
ATOM 3038 N N . PRO B 1 173 ? 3.631 -24.844 6.891 1 98.25 173 PRO B N 1
ATOM 3039 C CA . PRO B 1 173 ? 2.396 -25.531 6.504 1 98.25 173 PRO B CA 1
ATOM 3040 C C . PRO B 1 173 ? 1.26 -25.312 7.5 1 98.25 173 PRO B C 1
ATOM 3042 O O . PRO B 1 173 ? 0.108 -25.125 7.098 1 98.25 173 PRO B O 1
ATOM 3045 N N . GLU B 1 174 ? 1.526 -25.234 8.789 1 97.75 174 GLU B N 1
ATOM 3046 C CA . GLU B 1 174 ? 0.48 -25.078 9.789 1 97.75 174 GLU B CA 1
ATOM 3047 C C . GLU B 1 174 ? -0.131 -23.688 9.734 1 97.75 174 GLU B C 1
ATOM 3049 O O . GLU B 1 174 ? -1.354 -23.531 9.766 1 97.75 174 GLU B O 1
ATOM 3054 N N . ASP B 1 175 ? 0.752 -22.719 9.68 1 98.62 175 ASP B N 1
ATOM 3055 C CA . ASP B 1 175 ? 0.267 -21.344 9.531 1 98.62 175 ASP B CA 1
ATOM 3056 C C . ASP B 1 175 ? -0.521 -21.172 8.234 1 98.62 175 ASP B C 1
ATOM 3058 O O . ASP B 1 175 ? -1.575 -20.531 8.219 1 98.62 175 ASP B O 1
ATOM 3062 N N . ALA B 1 176 ? -0.022 -21.719 7.168 1 98.75 176 ALA B N 1
ATOM 3063 C CA . ALA B 1 176 ? -0.668 -21.609 5.863 1 98.75 176 ALA B CA 1
ATOM 3064 C C . ALA B 1 176 ? -2.047 -22.266 5.875 1 98.75 176 ALA B C 1
ATOM 3066 O O . ALA B 1 176 ? -2.965 -21.797 5.191 1 98.75 176 ALA B O 1
ATOM 3067 N N . ALA B 1 177 ? -2.205 -23.297 6.625 1 98.75 177 ALA B N 1
ATOM 3068 C CA . ALA B 1 177 ? -3.506 -23.953 6.738 1 98.75 177 ALA B CA 1
ATOM 3069 C C . ALA B 1 177 ? -4.527 -23.031 7.398 1 98.75 177 ALA B C 1
ATOM 3071 O O . ALA B 1 177 ? -5.68 -22.969 6.969 1 98.75 177 ALA B O 1
ATOM 3072 N N . VAL B 1 178 ? -4.094 -22.344 8.43 1 98.69 178 VAL B N 1
ATOM 3073 C CA . VAL B 1 178 ? -4.961 -21.375 9.086 1 98.69 178 VAL B CA 1
ATOM 3074 C C . VAL B 1 178 ? -5.309 -20.25 8.109 1 98.69 178 VAL B C 1
ATOM 3076 O O . VAL B 1 178 ? -6.469 -19.844 8.016 1 98.69 178 VAL B O 1
ATOM 3079 N N . ALA B 1 179 ? -4.316 -19.812 7.34 1 98.81 179 ALA B N 1
ATOM 3080 C CA . ALA B 1 179 ? -4.551 -18.797 6.328 1 98.81 179 ALA B CA 1
ATOM 3081 C C . ALA B 1 179 ? -5.59 -19.25 5.309 1 98.81 179 ALA B C 1
ATOM 3083 O O . ALA B 1 179 ? -6.473 -18.484 4.926 1 98.81 179 ALA B O 1
ATOM 3084 N N . ALA B 1 180 ? -5.453 -20.484 4.879 1 98.81 180 ALA B N 1
ATOM 3085 C CA . ALA B 1 180 ? -6.398 -21.047 3.918 1 98.81 180 ALA B CA 1
ATOM 3086 C C . ALA B 1 180 ? -7.828 -20.969 4.449 1 98.81 180 ALA B C 1
ATOM 3088 O O . ALA B 1 180 ? -8.75 -20.609 3.721 1 98.81 180 ALA B O 1
ATOM 3089 N N . GLU B 1 181 ? -7.961 -21.297 5.699 1 98.56 181 GLU B N 1
ATOM 3090 C CA . GLU B 1 181 ? -9.273 -21.25 6.336 1 98.56 181 GLU B CA 1
ATOM 3091 C C . GLU B 1 181 ? -9.82 -19.812 6.34 1 98.56 181 GLU B C 1
ATOM 3093 O O . GLU B 1 181 ? -10.984 -19.594 5.992 1 98.56 181 GLU B O 1
ATOM 3098 N N . TRP B 1 182 ? -9.008 -18.906 6.707 1 98.62 182 TRP B N 1
ATOM 3099 C CA . TRP B 1 182 ? -9.438 -17.516 6.836 1 98.62 182 TRP B CA 1
ATOM 3100 C C . TRP B 1 182 ? -9.75 -16.906 5.469 1 98.62 182 TRP B C 1
ATOM 3102 O O . TRP B 1 182 ? -10.68 -16.109 5.336 1 98.62 182 TRP B O 1
ATOM 3112 N N . LEU B 1 183 ? -9.039 -17.281 4.426 1 98.69 183 LEU B N 1
ATOM 3113 C CA . LEU B 1 183 ? -9.227 -16.766 3.074 1 98.69 183 LEU B CA 1
ATOM 3114 C C . LEU B 1 183 ? -10.469 -17.375 2.428 1 98.69 183 LEU B C 1
ATOM 3116 O O . LEU B 1 183 ? -11.125 -16.719 1.614 1 98.69 183 LEU B O 1
ATOM 3120 N N . GLY B 1 184 ? -10.719 -18.641 2.742 1 98.5 184 GLY B N 1
ATOM 3121 C CA . GLY B 1 184 ? -11.906 -19.312 2.232 1 98.5 184 GLY B CA 1
ATOM 3122 C C . GLY B 1 184 ? -11.875 -19.531 0.731 1 98.5 184 GLY B C 1
ATOM 3123 O O . GLY B 1 184 ? -12.906 -19.422 0.063 1 98.5 184 GLY B O 1
ATOM 3124 N N . ALA B 1 185 ? -10.711 -19.719 0.128 1 98.44 185 ALA B N 1
ATOM 3125 C CA . ALA B 1 185 ? -10.594 -19.953 -1.309 1 98.44 185 ALA B CA 1
ATOM 3126 C C . ALA B 1 185 ? -11.164 -21.312 -1.696 1 98.44 185 ALA B C 1
ATOM 3128 O O . ALA B 1 185 ? -11.117 -22.266 -0.905 1 98.44 185 ALA B O 1
ATOM 3129 N N . LYS B 1 186 ? -11.633 -21.391 -2.891 1 98.38 186 LYS B N 1
ATOM 3130 C CA . LYS B 1 186 ? -12.156 -22.656 -3.387 1 98.38 186 LYS B CA 1
ATOM 3131 C C . LYS B 1 186 ? -11.039 -23.688 -3.576 1 98.38 186 LYS B C 1
ATOM 3133 O O . LYS B 1 186 ? -11.227 -24.875 -3.33 1 98.38 186 LYS B O 1
ATOM 3138 N N . LEU B 1 187 ? -9.922 -23.219 -4.047 1 98.75 187 LEU B N 1
ATOM 3139 C CA . LEU B 1 187 ? -8.727 -24.031 -4.246 1 98.75 187 LEU B CA 1
ATOM 3140 C C . LEU B 1 187 ? -7.5 -23.344 -3.66 1 98.75 187 LEU B C 1
ATOM 3142 O O . LEU B 1 187 ? -7.34 -22.125 -3.799 1 98.75 187 LEU B O 1
ATOM 3146 N N . VAL B 1 188 ? -6.66 -24.109 -3.012 1 98.88 188 VAL B N 1
ATOM 3147 C CA . VAL B 1 188 ? -5.434 -23.578 -2.418 1 98.88 188 VAL B CA 1
ATOM 3148 C C . VAL B 1 188 ? -4.227 -24.344 -2.967 1 98.88 188 VAL B C 1
ATOM 3150 O O . VAL B 1 188 ? -4.203 -25.578 -2.951 1 98.88 188 VAL B O 1
ATOM 3153 N N . VAL B 1 189 ? -3.244 -23.625 -3.473 1 98.94 189 VAL B N 1
ATOM 3154 C CA . VAL B 1 189 ? -2.031 -24.203 -4.047 1 98.94 189 VAL B CA 1
ATOM 3155 C C . VAL B 1 189 ? -0.812 -23.719 -3.266 1 98.94 189 VAL B C 1
ATOM 3157 O O . VAL B 1 189 ? -0.588 -22.516 -3.133 1 98.94 189 VAL B O 1
ATOM 3160 N N . PRO B 1 190 ? 0.003 -24.656 -2.697 1 98.88 190 PRO B N 1
ATOM 3161 C CA . PRO B 1 190 ? 1.222 -24.219 -2.01 1 98.88 190 PRO B CA 1
ATOM 3162 C C . PRO B 1 190 ? 2.297 -23.719 -2.975 1 98.88 190 PRO B C 1
ATOM 3164 O O . PRO B 1 190 ? 2.443 -24.266 -4.074 1 98.88 190 PRO B O 1
ATOM 3167 N N . ILE B 1 191 ? 3.064 -22.75 -2.496 1 98.75 191 ILE B N 1
ATOM 3168 C CA . ILE B 1 191 ? 4.188 -22.219 -3.26 1 98.75 191 ILE B CA 1
ATOM 3169 C C . ILE B 1 191 ? 5.367 -21.953 -2.328 1 98.75 191 ILE B C 1
ATOM 3171 O O . ILE B 1 191 ? 5.297 -22.234 -1.129 1 98.75 191 ILE B O 1
ATOM 3175 N N . HIS B 1 192 ? 6.539 -21.438 -2.928 1 98.56 192 HIS B N 1
ATOM 3176 C CA . HIS B 1 192 ? 7.723 -20.984 -2.211 1 98.56 192 HIS B CA 1
ATOM 3177 C C . HIS B 1 192 ? 8.289 -22.094 -1.32 1 98.56 192 HIS B C 1
ATOM 3179 O O . HIS B 1 192 ? 8.461 -21.891 -0.115 1 98.56 192 HIS B O 1
ATOM 3185 N N . TYR B 1 193 ? 8.484 -23.266 -1.888 1 98 193 TYR B N 1
ATOM 3186 C CA . TYR B 1 193 ? 9.047 -24.406 -1.176 1 98 193 TYR B CA 1
ATOM 3187 C C . TYR B 1 193 ? 9.977 -25.203 -2.082 1 98 193 TYR B C 1
ATOM 3189 O O . TYR B 1 193 ? 9.922 -25.078 -3.309 1 98 193 TYR B O 1
ATOM 3197 N N . ASN B 1 194 ? 10.945 -25.906 -1.505 1 97.38 194 ASN B N 1
ATOM 3198 C CA . ASN B 1 194 ? 11.773 -26.984 -2.053 1 97.38 194 ASN B CA 1
ATOM 3199 C C . ASN B 1 194 ? 12.766 -26.453 -3.08 1 97.38 194 ASN B C 1
ATOM 3201 O O . ASN B 1 194 ? 13.516 -27.219 -3.678 1 97.38 194 ASN B O 1
ATOM 3205 N N . THR B 1 195 ? 12.852 -25.141 -3.297 1 96.69 195 THR B N 1
ATOM 3206 C CA . THR B 1 195 ? 13.797 -24.578 -4.262 1 96.69 195 THR B CA 1
ATOM 3207 C C . THR B 1 195 ? 15.18 -24.453 -3.643 1 96.69 195 THR B C 1
ATOM 3209 O O . THR B 1 195 ? 16.188 -24.5 -4.348 1 96.69 195 THR B O 1
ATOM 3212 N N . PHE B 1 196 ? 15.227 -24.219 -2.27 1 94.31 196 PHE B N 1
ATOM 3213 C CA . PHE B 1 196 ? 16.438 -24.125 -1.459 1 94.31 196 PHE B CA 1
ATOM 3214 C C . PHE B 1 196 ? 16.328 -24.984 -0.207 1 94.31 196 PHE B C 1
ATOM 3216 O O . PHE B 1 196 ? 15.219 -25.234 0.281 1 94.31 196 PHE B O 1
ATOM 3223 N N . PRO B 1 197 ? 17.438 -25.406 0.307 1 93.31 197 PRO B N 1
ATOM 3224 C CA . PRO B 1 197 ? 17.406 -26.328 1.442 1 93.31 197 PRO B CA 1
ATOM 3225 C C . PRO B 1 197 ? 16.609 -25.797 2.625 1 93.31 197 PRO B C 1
ATOM 3227 O O . PRO B 1 197 ? 15.828 -26.516 3.234 1 93.31 197 PRO B O 1
ATOM 3230 N N . PRO B 1 198 ? 16.641 -24.516 2.973 1 94.12 198 PRO B N 1
ATOM 3231 C CA . PRO B 1 198 ? 15.961 -24.031 4.176 1 94.12 198 PRO B CA 1
ATOM 3232 C C . PRO B 1 198 ? 14.438 -24.078 4.039 1 94.12 198 PRO B C 1
ATOM 3234 O O . PRO B 1 198 ? 13.727 -23.938 5.035 1 94.12 198 PRO B O 1
ATOM 3237 N N . ILE B 1 199 ? 13.938 -24.234 2.826 1 97.44 199 ILE B N 1
ATOM 3238 C CA . ILE B 1 199 ? 12.484 -24.188 2.664 1 97.44 199 ILE B CA 1
ATOM 3239 C C . ILE B 1 199 ? 11.977 -25.531 2.152 1 97.44 199 ILE B C 1
ATOM 3241 O O . ILE B 1 199 ? 11.008 -25.578 1.397 1 97.44 199 ILE B O 1
ATOM 3245 N N . ALA B 1 200 ? 12.734 -26.578 2.486 1 96.81 200 ALA B N 1
ATOM 3246 C CA . ALA B 1 200 ? 12.281 -27.922 2.156 1 96.81 200 ALA B CA 1
ATOM 3247 C C . ALA B 1 200 ? 11.023 -28.297 2.938 1 96.81 200 ALA B C 1
ATOM 3249 O O . ALA B 1 200 ? 11 -28.188 4.168 1 96.81 200 ALA B O 1
ATOM 3250 N N . GLN B 1 201 ? 9.953 -28.625 2.201 1 97.69 201 GLN B N 1
ATOM 3251 C CA . GLN B 1 201 ? 8.664 -29.031 2.773 1 97.69 201 GLN B CA 1
ATOM 3252 C C . GLN B 1 201 ? 8.039 -30.172 1.983 1 97.69 201 GLN B C 1
ATOM 3254 O O . GLN B 1 201 ? 8.469 -30.469 0.864 1 97.69 201 GLN B O 1
ATOM 3259 N N . ASP B 1 202 ? 7.113 -30.828 2.6 1 97.94 202 ASP B N 1
ATOM 3260 C CA . ASP B 1 202 ? 6.242 -31.781 1.897 1 97.94 202 ASP B CA 1
ATOM 3261 C C . ASP B 1 202 ? 4.898 -31.141 1.563 1 97.94 202 ASP B C 1
ATOM 3263 O O . ASP B 1 202 ? 4.039 -31 2.436 1 97.94 202 ASP B O 1
ATOM 3267 N N . PRO B 1 203 ? 4.672 -30.766 0.299 1 98.25 203 PRO B N 1
ATOM 3268 C CA . PRO B 1 203 ? 3.426 -30.078 -0.042 1 98.25 203 PRO B CA 1
ATOM 3269 C C . PRO B 1 203 ? 2.189 -30.953 0.155 1 98.25 203 PRO B C 1
ATOM 3271 O O . PRO B 1 203 ? 1.09 -30.438 0.365 1 98.25 203 PRO B O 1
ATOM 3274 N N . GLN B 1 204 ? 2.416 -32.25 0.099 1 98.12 204 GLN B N 1
ATOM 3275 C CA . GLN B 1 204 ? 1.281 -33.156 0.325 1 98.12 204 GLN B CA 1
ATOM 3276 C C . GLN B 1 204 ? 0.859 -33.125 1.792 1 98.12 204 GLN B C 1
ATOM 3278 O O . GLN B 1 204 ? -0.325 -33.281 2.104 1 98.12 204 GLN B O 1
ATOM 3283 N N . GLN B 1 205 ? 1.797 -33 2.633 1 97.62 205 GLN B N 1
ATOM 3284 C CA . GLN B 1 205 ? 1.46 -32.844 4.043 1 97.62 205 GLN B CA 1
ATOM 3285 C C . GLN B 1 205 ? 0.61 -31.578 4.262 1 97.62 205 GLN B C 1
ATOM 3287 O O . GLN B 1 205 ? -0.367 -31.625 5.016 1 97.62 205 GLN B O 1
ATOM 3292 N N . PHE B 1 206 ? 0.975 -30.531 3.646 1 98.56 206 PHE B N 1
ATOM 3293 C CA . PHE B 1 206 ? 0.175 -29.312 3.729 1 98.56 206 PHE B CA 1
ATOM 3294 C C . PHE B 1 206 ? -1.242 -29.562 3.227 1 98.56 206 PHE B C 1
ATOM 3296 O O . PHE B 1 206 ? -2.215 -29.188 3.883 1 98.56 206 PHE B O 1
ATOM 3303 N N . VAL B 1 207 ? -1.369 -30.156 2.104 1 98.56 207 VAL B N 1
ATOM 3304 C CA . VAL B 1 207 ? -2.666 -30.422 1.489 1 98.56 207 VAL B CA 1
ATOM 3305 C C . VAL B 1 207 ? -3.529 -31.234 2.443 1 98.56 207 VAL B C 1
ATOM 3307 O O . VAL B 1 207 ? -4.738 -31.016 2.539 1 98.56 207 VAL B O 1
ATOM 3310 N N . SER B 1 208 ? -2.918 -32.125 3.162 1 98.38 208 SER B N 1
ATOM 3311 C CA . SER B 1 208 ? -3.639 -33.031 4.066 1 98.38 208 SER B CA 1
ATOM 3312 C C . SER B 1 208 ? -4.207 -32.25 5.258 1 98.38 208 SER B C 1
ATOM 3314 O O . SER B 1 208 ? -5.078 -32.781 5.969 1 98.38 208 SER B O 1
ATOM 3316 N N . LEU B 1 209 ? -3.65 -31.109 5.523 1 98.25 209 LEU B N 1
ATOM 3317 C CA . LEU B 1 209 ? -4.148 -30.281 6.621 1 98.25 209 LEU B CA 1
ATOM 3318 C C . LEU B 1 209 ? -5.43 -29.562 6.223 1 98.25 209 LEU B C 1
ATOM 3320 O O . LEU B 1 209 ? -6.141 -29.031 7.078 1 98.25 209 LEU B O 1
ATOM 3324 N N . LEU B 1 210 ? -5.727 -29.516 4.945 1 98.62 210 LEU B N 1
ATOM 3325 C CA . LEU B 1 210 ? -6.875 -28.781 4.422 1 98.62 210 LEU B CA 1
ATOM 3326 C C . LEU B 1 210 ? -8.07 -29.719 4.238 1 98.62 210 LEU B C 1
ATOM 3328 O O . LEU B 1 210 ? -7.906 -30.938 4.137 1 98.62 210 LEU B O 1
ATOM 3332 N N . PRO B 1 211 ? -9.305 -29.156 4.184 1 98 211 PRO B N 1
ATOM 3333 C CA . PRO B 1 211 ? -10.453 -30.016 3.846 1 98 211 PRO B CA 1
ATOM 3334 C C . PRO B 1 211 ? -10.281 -30.719 2.506 1 98 211 PRO B C 1
ATOM 3336 O O . PRO B 1 211 ? -9.633 -30.203 1.6 1 98 211 PRO B O 1
ATOM 3339 N N . PRO B 1 212 ? -10.914 -31.922 2.371 1 97.25 212 PRO B N 1
ATOM 3340 C CA . PRO B 1 212 ? -10.773 -32.688 1.119 1 97.25 212 PRO B CA 1
ATOM 3341 C C . PRO B 1 212 ? -11.195 -31.859 -0.104 1 97.25 212 PRO B C 1
ATOM 3343 O O . PRO B 1 212 ? -12.234 -31.203 -0.08 1 97.25 212 PRO B O 1
ATOM 3346 N N . GLY B 1 213 ? -10.336 -31.812 -1.057 1 96.75 213 GLY B N 1
ATOM 3347 C CA . GLY B 1 213 ? -10.664 -31.188 -2.326 1 96.75 213 GLY B CA 1
ATOM 3348 C C . GLY B 1 213 ? -10.234 -29.734 -2.408 1 96.75 213 GLY B C 1
ATOM 3349 O O . GLY B 1 213 ? -10.266 -29.141 -3.484 1 96.75 213 GLY B O 1
ATOM 3350 N N . VAL B 1 214 ? -9.758 -29.188 -1.34 1 98.12 214 VAL B N 1
ATOM 3351 C CA . VAL B 1 214 ? -9.445 -27.766 -1.307 1 98.12 214 VAL B CA 1
ATOM 3352 C C . VAL B 1 214 ? -7.984 -27.547 -1.7 1 98.12 214 VAL B C 1
ATOM 3354 O O . VAL B 1 214 ? -7.664 -26.594 -2.418 1 98.12 214 VAL B O 1
ATOM 3357 N N . GLY B 1 215 ? -7.156 -28.391 -1.261 1 98.56 215 GLY B N 1
ATOM 3358 C CA . GLY B 1 215 ? -5.734 -28.266 -1.536 1 98.56 215 GLY B CA 1
ATOM 3359 C C . GLY B 1 215 ? -5.289 -29.047 -2.754 1 98.56 215 GLY B C 1
ATOM 3360 O O . GLY B 1 215 ? -5.766 -30.172 -2.986 1 98.56 215 GLY B O 1
ATOM 3361 N N . ARG B 1 216 ? -4.395 -28.469 -3.498 1 98.56 216 ARG B N 1
ATOM 3362 C CA . ARG B 1 216 ? -3.773 -29.156 -4.625 1 98.56 216 ARG B CA 1
ATOM 3363 C C . ARG B 1 216 ? -2.311 -28.766 -4.773 1 98.56 216 ARG B C 1
ATOM 3365 O O . ARG B 1 216 ? -2.004 -27.609 -5.082 1 98.56 216 ARG B O 1
ATOM 3372 N N . ALA B 1 217 ? -1.47 -29.656 -4.594 1 98.62 217 ALA B N 1
ATOM 3373 C CA . ALA B 1 217 ? -0.05 -29.422 -4.852 1 98.62 217 ALA B CA 1
ATOM 3374 C C . ALA B 1 217 ? 0.283 -29.656 -6.324 1 98.62 217 ALA B C 1
ATOM 3376 O O . ALA B 1 217 ? 0.442 -30.797 -6.762 1 98.62 217 ALA B O 1
ATOM 3377 N N . LEU B 1 218 ? 0.457 -28.641 -7.047 1 98.5 218 LEU B N 1
ATOM 3378 C CA . LEU B 1 218 ? 0.753 -28.734 -8.469 1 98.5 218 LEU B CA 1
ATOM 3379 C C . LEU B 1 218 ? 2.238 -28.984 -8.703 1 98.5 218 LEU B C 1
ATOM 3381 O O . LEU B 1 218 ? 3.086 -28.438 -7.992 1 98.5 218 LEU B O 1
ATOM 3385 N N . GLN B 1 219 ? 2.516 -29.766 -9.648 1 97.94 219 GLN B N 1
ATOM 3386 C CA . GLN B 1 219 ? 3.887 -29.875 -10.133 1 97.94 219 GLN B CA 1
ATOM 3387 C C . GLN B 1 219 ? 4.215 -28.766 -11.125 1 97.94 219 GLN B C 1
ATOM 3389 O O . GLN B 1 219 ? 3.326 -28.266 -11.82 1 97.94 219 GLN B O 1
ATOM 3394 N N . PRO B 1 220 ? 5.484 -28.344 -11.117 1 98.19 220 PRO B N 1
ATOM 3395 C CA . PRO B 1 220 ? 5.828 -27.328 -12.117 1 98.19 220 PRO B CA 1
ATOM 3396 C C . PRO B 1 220 ? 5.348 -27.703 -13.523 1 98.19 220 PRO B C 1
ATOM 3398 O O . PRO B 1 220 ? 5.582 -28.828 -13.984 1 98.19 220 PRO B O 1
ATOM 3401 N N . GLY B 1 221 ? 4.648 -26.781 -14.125 1 98.25 221 GLY B N 1
ATOM 3402 C CA . GLY B 1 221 ? 4.117 -27.016 -15.453 1 98.25 221 GLY B CA 1
ATOM 3403 C C . GLY B 1 221 ? 2.662 -27.438 -15.453 1 98.25 221 GLY B C 1
ATOM 3404 O O . GLY B 1 221 ? 1.984 -27.359 -16.484 1 98.25 221 GLY B O 1
ATOM 3405 N N . GLU B 1 222 ? 2.17 -27.891 -14.344 1 98.5 222 GLU B N 1
ATOM 3406 C CA . GLU B 1 222 ? 0.771 -28.297 -14.242 1 98.5 222 GLU B CA 1
ATOM 3407 C C . GLU B 1 222 ? -0.15 -27.078 -14.188 1 98.5 222 GLU B C 1
ATOM 3409 O O . GLU B 1 222 ? 0.214 -26.047 -13.625 1 98.5 222 GLU B O 1
ATOM 3414 N N . SER B 1 223 ? -1.314 -27.266 -14.773 1 98.31 223 SER B N 1
ATOM 3415 C CA . SER B 1 223 ? -2.242 -26.156 -14.883 1 98.31 223 SER B CA 1
ATOM 3416 C C . SER B 1 223 ? -3.613 -26.516 -14.32 1 98.31 223 SER B C 1
ATOM 3418 O O . SER B 1 223 ? -3.916 -27.688 -14.117 1 98.31 223 SER B O 1
ATOM 3420 N N . ILE B 1 224 ? -4.34 -25.484 -13.984 1 97.81 224 ILE B N 1
ATOM 3421 C CA . ILE B 1 224 ? -5.754 -25.562 -13.633 1 97.81 224 ILE B CA 1
ATOM 3422 C C . ILE B 1 224 ? -6.562 -24.641 -14.539 1 97.81 224 ILE B C 1
ATOM 3424 O O . ILE B 1 224 ? -6.074 -23.578 -14.953 1 97.81 224 ILE B O 1
ATOM 3428 N N . GLU B 1 225 ? -7.75 -25.125 -14.867 1 97.19 225 GLU B N 1
ATOM 3429 C CA . GLU B 1 225 ? -8.688 -24.297 -15.625 1 97.19 225 GLU B CA 1
ATOM 3430 C C . GLU B 1 225 ? -9.82 -23.797 -14.742 1 97.19 225 GLU B C 1
ATOM 3432 O O . GLU B 1 225 ? -10.453 -24.578 -14.023 1 97.19 225 GLU B O 1
ATOM 3437 N N . LEU B 1 226 ? -10.016 -22.547 -14.797 1 96.31 226 LEU B N 1
ATOM 3438 C CA . LEU B 1 226 ? -11.109 -21.938 -14.055 1 96.31 226 LEU B CA 1
ATOM 3439 C C . LEU B 1 226 ? -12.242 -21.531 -14.992 1 96.31 226 LEU B C 1
ATOM 3441 O O . LEU B 1 226 ? -11.992 -21.047 -16.109 1 96.31 226 LEU B O 1
#

Foldseek 3Di:
DK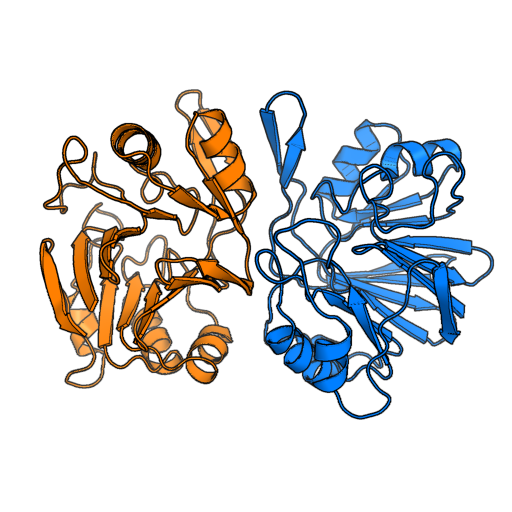WFAFAFQWIWDDFPNFIEIFQPADVLQPQGPDDLQDDAGQEYEYQAAECSRCHSVLVRCVVHVHEYEYAPQQQVVSVVSVGHYDHDDAQDWDADSRWIKHWHDFDAAHWYADPVGDTDGRDHGTWIWTDDPRAIEIEGGAHEADQCLLVQLVVDAHAEYEAEQQPPGGNHLVSVQVSCVSNVYQAYEYHRADRDPSRHDDQVVSQVSHPPPRYDHHGHPDMDDD/DKWFAFAFQWIWDDFPNFIEIFQPADVLQPQGPDDLQDDAGQEYEYQAAECSRCHSVLVRCVVHVHEYEYAPQQQVVSVVSVGHYDHDDAQDWDADSRWIKHWHDFDAAHWYADPVGDTDHRDGGTWIWTDDPNAIEIEGGAHEADDCLLVQLVVDAHAEYEAEQQPPGGNHLVRVQVSCVSNVYQAYEYHRADRDPSRHDDQVVSQVSHPPPRYDYHGHPDMDDD

Sequence (452 aa):
MKISYHGHSVVRIETNGKTILIDPFITGNTTTDLNAADVKADVILLTHGHGDHVGDTVEIAKRNNALVVATFELATYLSWQGVETFGMNIGGAREFDFGTVKFTQAFHSSGFVTEDKQIIYLGMPTGILFTAEGKTIYHAGDTGLFSDMKLIGERHSIDVAFLPIGDSFTMGPEDAAVAAEWLGAKLVVPIHYNTFPPIAQDPQQFVSLLPPGVGRALQPGESIELMKISYHGHSVVRIETNGKTILIDPFITGNTTTDLNAADVKADVILLTHGHGDHVGDTVEIAKRNNALVVATFELATYLSWQGVETFGMNIGGAREFDFGTVKFTQAFHSSGFVTEDKQIIYLGMPTGILFTAEGKTIYHAGDTGLFSDMKLIGERHSIDVAFLPIGDSFTMGPEDAAVAAEWLGAKLVVPIHYNTFPPIAQDPQQFVSLLPPGVGRALQPGESIEL